Protein 7FAU (pdb70)

Secondary structure (DSSP, 8-state):
---THHHHT-SS--BSTT-EEEEE--HHHHH-SSEEEEEEESS------EEEEEEEEEGGGGGGSSTT--SHHHHHT----TT--EEEEEEE-HHHH--TT-B---EEE---SSPPPTT------PPEE-SSS--TT--BTTEE-SEEE--B-TTS-GGGSEEEEEEEE-/-EEEEE--EEEETT--EEEEEEEESS-STT--EEEEEE-TTS--EEEEEE-TTS-EEE-TTTTTTEEEEEETTTTEEEEEE-S--GGG-EEEEEEEEE-SS-GGGTTT-GGGEEEE---EEEEEE-/--PBP-HHHHHT-SS--BGGG-EEEEEES-B--GGGGGGTS--SEEEEESS-GGGGSB-TT-EEEEEEEEEEGGGGGGSSTT--SHHHHHT----TT--EEEEEEE-HHHH--TT-B---EEE---SSPPPTT------PPEE-SSS--TT--BTTEE-SEEE--B-TTS-GGGSEEEEEEEEE-/-EEEEE--EEEETT--EEEEEEEESS-STT--EEEEEE-TT---EEEEEE-TT--EEE-TTTTTTEEEEEETTTTEEEEEE-S--GGG-EEEEEEEEE-SS-GGGGGG-GGGEEEE---EEEEEE-

InterPro domains:
  IPR002552 Spike glycoprotein S2, coronavirus [PF01601] (711-1232)
  IPR018548 Spike (S) protein S1 subunit, receptor-binding domain, betacoronavirus [PF09408] (349-526)
  IPR018548 Spike (S) protein S1 subunit, receptor-binding domain, betacoronavirus [PS51921] (334-527)
  IPR032500 Spike glycoprotein S1, N-terminal domain, betacoronavirus-like [PF16451] (33-337)
  IPR032500 Spike glycoprotein S1, N-terminal domain, betacoronavirus-like [PS51922] (9-303)
  IPR036326 Spike S1 subunit, receptor binding domain superfamily, betacoronavirus [SSF143587] (333-516)
  IPR042578 Spike glycoprotein, betacoronavirus [MF_04099] (2-1273)
  IPR043002 Spike glycoprotein, N-terminal domain superfamily [G3DSA:2.60.120.960] (28-307)
  IPR043473 Spike glycoprotein S2 superfamily, coronavirus [SSF111474] (909-1026)
  IPR043473 Spike glycoprotein S2 superfamily, coronavirus [SSF111474] (1159-1211)
  IPR043607 Coronavirus spike glycoprotein S1, C-terminal [PF19209] (536-591)
  IPR044341 Spike (S) protein S1 subunit, N-terminal domain, SARS-CoV-like [cd21624] (13-304)
  IPR044366 Spike (S) protein S1 subunit, receptor-binding domain, SARS-CoV-2 [cd21480] (319-541)
  IPR044873 Spike glycoprotein S2, coronavirus, heptad repeat 1 [PS51923] (896-1001)
  IPR044874 Spike glycoprotein S2, coronavirus, heptad repeat 2 [PS51924] (1143-1225)

Radius of gyration: 30.84 Å; Cα contacts (8 Å, |Δi|>4): 1624; chains: 4; bounding box: 45×89×69 Å

Structure (mmCIF, N/CA/C/O backbone):
data_7FAU
#
_entry.id   7FAU
#
_cell.length_a   62.512
_cell.length_b   88.835
_cell.length_c   190.112
_cell.angle_alpha   90.000
_cell.angle_beta   90.000
_cell.angle_gamma   90.000
#
_symmetry.space_group_name_H-M   'P 21 2 21'
#
loop_
_entity.id
_entity.type
_entity.pdbx_description
1 polymer 'Spike protein S1'
2 polymer NB_1B11
3 non-polymer 'ZINC ION'
4 water water
#
loop_
_atom_site.group_PDB
_atom_site.id
_atom_site.type_symbol
_atom_site.label_atom_id
_atom_site.label_alt_id
_atom_site.label_comp_id
_atom_site.label_asym_id
_atom_site.label_entity_id
_atom_site.label_seq_id
_atom_site.pdbx_PDB_ins_code
_atom_site.Cartn_x
_atom_site.Cartn_y
_atom_site.Cartn_z
_atom_site.occupancy
_atom_site.B_iso_or_equiv
_atom_site.auth_seq_id
_atom_site.auth_comp_id
_atom_site.auth_asym_id
_atom_site.auth_atom_id
_atom_site.pdbx_PDB_model_num
ATOM 1 N N . LEU A 1 18 ? 56.35671 36.38725 91.19461 1.000 78.19759 335 LEU A N 1
ATOM 2 C CA . LEU A 1 18 ? 57.51396 35.50211 91.26609 1.000 82.99718 335 LEU A CA 1
ATOM 3 C C . LEU A 1 18 ? 57.32682 34.26944 90.38518 1.000 94.38756 335 LEU A C 1
ATOM 4 O O . LEU A 1 18 ? 58.29825 33.63246 89.97769 1.000 96.68874 335 LEU A O 1
ATOM 9 N N . CYS A 1 19 ? 56.06939 33.94168 90.10763 1.000 91.83941 336 CYS A N 1
ATOM 10 C CA . CYS A 1 19 ? 55.75308 32.74725 89.33865 1.000 82.10438 336 CYS A CA 1
ATOM 11 C C . CYS A 1 19 ? 56.28443 32.86815 87.90845 1.000 82.55889 336 CYS A C 1
ATOM 12 O O . CYS A 1 19 ? 56.11997 33.91391 87.26782 1.000 84.53865 336 CYS A O 1
ATOM 15 N N . PRO A 1 20 ? 56.91589 31.81324 87.37119 1.000 80.61743 337 PRO A N 1
ATOM 16 C CA . PRO A 1 20 ? 57.53411 31.80095 86.01977 1.000 86.75944 337 PRO A CA 1
ATOM 17 C C . PRO A 1 20 ? 56.54620 31.55840 84.88131 1.000 82.13958 337 PRO A C 1
ATOM 18 O O . PRO A 1 20 ? 56.52080 30.50478 84.23527 1.000 79.97488 337 PRO A O 1
ATOM 22 N N . PHE A 1 21 ? 55.70546 32.56172 84.61882 1.000 73.43912 338 PHE A N 1
ATOM 23 C CA . PHE A 1 21 ? 54.71520 32.48756 83.54672 1.000 68.39756 338 PHE A CA 1
ATOM 24 C C . PHE A 1 21 ? 55.32350 32.52738 82.14959 1.000 63.97546 338 PHE A C 1
ATOM 25 O O . PHE A 1 21 ? 54.63441 32.17696 81.18512 1.000 59.85404 338 PHE A O 1
ATOM 33 N N . GLY A 1 22 ? 56.58078 32.95261 82.01457 1.000 65.88895 339 GLY A N 1
ATOM 34 C CA . GLY A 1 22 ? 57.16085 33.13074 80.68970 1.000 55.82353 339 GLY A CA 1
ATOM 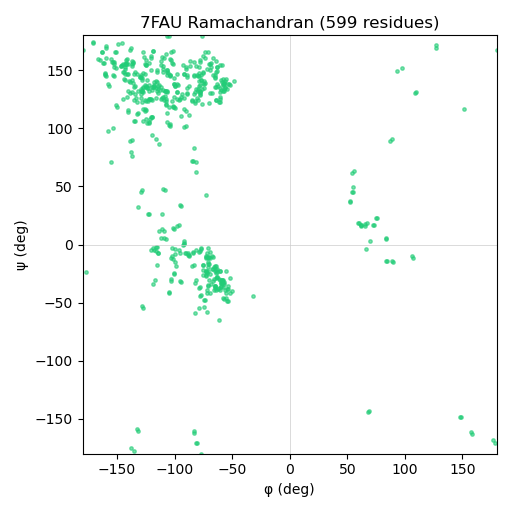35 C C . GLY A 1 22 ? 57.08583 31.89930 79.80614 1.000 61.99393 339 GLY A C 1
ATOM 36 O O . GLY A 1 22 ? 56.84216 32.00740 78.60113 1.000 63.82432 339 GLY A O 1
ATOM 37 N N . GLU A 1 23 ? 57.28726 30.71144 80.38638 1.000 65.39882 340 GLU A N 1
ATOM 38 C CA . GLU A 1 23 ? 57.17137 29.48529 79.59859 1.000 69.11407 340 GLU A CA 1
ATOM 39 C C . GLU A 1 23 ? 55.78792 29.33605 78.98085 1.000 64.78751 340 GLU A C 1
ATOM 40 O O . GLU A 1 23 ? 55.65450 28.80044 77.87435 1.000 63.98879 340 GLU A O 1
ATOM 46 N N . VAL A 1 24 ? 54.75539 29.82571 79.66395 1.000 68.46700 341 VAL A N 1
ATOM 47 C CA . VAL A 1 24 ? 53.39084 29.68154 79.17211 1.000 61.94986 341 VAL A CA 1
ATOM 48 C C . VAL A 1 24 ? 53.10378 30.69593 78.07595 1.000 48.93925 341 VAL A C 1
ATOM 49 O O . VAL A 1 24 ? 52.68995 30.33449 76.96915 1.000 56.60144 341 VAL A O 1
ATOM 53 N N . PHE A 1 25 ? 53.31755 31.97970 78.36418 1.000 50.50706 342 PHE A N 1
ATOM 54 C CA . PHE A 1 25 ? 52.91305 33.01943 77.42455 1.000 53.12504 342 PHE A CA 1
ATOM 55 C C . PHE A 1 25 ? 53.74537 32.98721 76.15431 1.000 51.64175 342 PHE A C 1
ATOM 56 O O . PHE A 1 25 ? 53.22686 33.27923 75.07109 1.000 50.64450 342 PHE A O 1
ATOM 64 N N . ASN A 1 26 ? 55.02503 32.63619 76.26217 1.000 58.31835 343 ASN A N 1
ATOM 65 C CA . ASN A 1 26 ? 55.93792 32.65873 75.12930 1.000 57.14069 343 ASN A CA 1
ATOM 66 C C . ASN A 1 26 ? 56.19093 31.27563 74.53696 1.000 62.29484 343 ASN A C 1
ATOM 67 O O . ASN A 1 26 ? 57.13171 31.11576 73.75275 1.000 64.46992 343 ASN A O 1
ATOM 72 N N . ALA A 1 27 ? 55.37667 30.27849 74.88583 1.000 58.80949 344 ALA A N 1
ATOM 73 C CA . ALA A 1 27 ? 55.52741 28.95087 74.30046 1.000 59.95836 344 ALA A CA 1
ATOM 74 C C . ALA A 1 27 ? 55.45316 29.01633 72.77967 1.000 52.48181 344 ALA A C 1
ATOM 75 O O . ALA A 1 27 ? 54.66812 29.77794 72.21021 1.000 54.81457 344 ALA A O 1
ATOM 77 N N . THR A 1 28 ? 56.30170 28.22346 72.12116 1.000 61.69959 345 THR A N 1
ATOM 78 C CA . THR A 1 28 ? 56.37933 28.26407 70.66344 1.000 57.54710 345 THR A CA 1
ATOM 79 C C . THR A 1 28 ? 55.08906 27.76712 70.02048 1.000 52.40220 345 THR A C 1
ATOM 80 O O . THR A 1 28 ? 54.62668 28.33619 69.02406 1.000 63.06462 345 THR A O 1
ATOM 84 N N . ARG A 1 29 ? 54.48614 26.72272 70.58194 1.000 57.66793 346 ARG A N 1
ATOM 85 C CA . ARG A 1 29 ? 53.28673 26.11365 70.02788 1.000 56.24759 346 ARG A CA 1
ATOM 86 C C . ARG A 1 29 ? 52.19258 26.11760 71.08342 1.000 48.15622 346 ARG A C 1
ATOM 87 O O . ARG A 1 29 ? 52.46157 25.89854 72.26867 1.000 44.62468 346 ARG A O 1
ATOM 95 N N . PHE A 1 30 ? 50.95937 26.36771 70.65160 1.000 43.00973 347 PHE A N 1
ATOM 96 C CA . PHE A 1 30 ? 49.81920 26.37407 71.55302 1.000 40.11289 347 PHE A CA 1
ATOM 97 C C . PHE A 1 30 ? 48.90141 25.19626 71.25551 1.000 38.35484 347 PHE A C 1
ATOM 98 O O . PHE A 1 30 ? 48.86757 24.66915 70.14236 1.000 35.84085 347 PHE A O 1
ATOM 106 N N . ALA A 1 31 ? 48.11399 24.82771 72.25953 1.000 33.07601 348 ALA A N 1
ATOM 107 C CA . ALA A 1 31 ? 47.19197 23.70980 72.14821 1.000 34.33293 348 ALA A CA 1
ATOM 108 C C . ALA A 1 31 ? 45.91024 24.11833 71.43828 1.000 38.31895 348 ALA A C 1
ATOM 109 O O . ALA A 1 31 ? 45.50456 25.28687 71.45842 1.000 32.92509 348 ALA A O 1
ATOM 111 N N . SER A 1 32 ? 45.27217 23.13597 70.80473 1.000 33.92953 349 SER A N 1
ATOM 112 C CA . SER A 1 32 ? 43.88543 23.30369 70.40246 1.000 31.62299 349 SER A CA 1
ATOM 113 C C . SER A 1 32 ? 43.02247 23.48357 71.64491 1.000 36.90543 349 SER A C 1
ATOM 114 O O . SER A 1 32 ? 43.32514 22.94970 72.71656 1.000 31.43728 349 SER A O 1
ATOM 117 N N . VAL A 1 33 ? 41.93208 24.24375 71.49415 1.000 32.36448 350 VAL A N 1
ATOM 118 C CA . VAL A 1 33 ? 41.10903 24.59096 72.65142 1.000 30.14590 350 VAL A CA 1
ATOM 119 C C . VAL A 1 33 ? 40.45771 23.34565 73.25913 1.000 31.52808 350 VAL A C 1
ATOM 120 O O . VAL A 1 33 ? 40.32754 23.24000 74.48351 1.000 30.70706 350 VAL A O 1
ATOM 124 N N . TYR A 1 34 ? 40.06751 22.36754 72.42841 1.000 36.53683 351 TYR A N 1
ATOM 125 C CA . TYR A 1 34 ? 39.45908 21.15178 72.98173 1.000 36.22093 351 TYR A CA 1
ATOM 126 C C . TYR A 1 34 ? 40.45552 20.33867 73.80050 1.000 31.55481 351 TYR A C 1
ATOM 127 O O . TYR A 1 34 ? 40.06631 19.68037 74.77448 1.000 29.43547 351 TYR A O 1
ATOM 136 N N . ALA A 1 35 ? 41.73771 20.38897 73.43780 1.000 34.79294 352 ALA A N 1
ATOM 137 C CA . ALA A 1 35 ? 42.79490 19.71788 74.18338 1.000 32.59584 352 ALA A CA 1
ATOM 138 C C . ALA A 1 35 ? 43.64070 20.74745 74.91776 1.000 37.28363 352 ALA A C 1
ATOM 139 O O . ALA A 1 35 ? 44.87655 20.69407 74.87015 1.000 35.76555 352 ALA A O 1
ATOM 141 N N . TRP A 1 36 ? 42.97907 21.68948 75.59236 1.000 34.92010 353 TRP A N 1
ATOM 142 C CA . TRP A 1 36 ? 43.68364 22.82649 76.17021 1.000 35.89384 353 TRP A CA 1
ATOM 143 C C . TRP A 1 36 ? 44.76583 22.37075 77.14054 1.000 41.54841 353 TRP A C 1
ATOM 144 O O . TRP A 1 36 ? 44.59673 21.39749 77.87918 1.000 36.89832 353 TRP A O 1
ATOM 155 N N . ASN A 1 37 ? 45.88707 23.08284 77.11899 1.000 36.32298 354 ASN A N 1
ATOM 156 C CA . ASN A 1 37 ? 47.02730 22.76644 77.96198 1.000 42.43763 354 ASN A CA 1
ATOM 157 C C . ASN A 1 37 ? 46.85079 23.36472 79.35206 1.000 48.49124 354 ASN A C 1
ATOM 158 O O . ASN A 1 37 ? 46.27088 24.43892 79.51552 1.000 42.13754 354 ASN A O 1
ATOM 163 N N . ARG A 1 38 ? 47.34850 22.65345 80.36207 1.000 45.20056 355 ARG A N 1
ATOM 164 C CA . ARG A 1 38 ? 47.38160 23.16514 81.72693 1.000 40.84313 355 ARG A CA 1
ATOM 165 C C . ARG A 1 38 ? 48.78747 23.01631 82.28297 1.000 52.30238 355 ARG A C 1
ATOM 166 O O . ARG A 1 38 ? 49.39345 21.94641 82.16919 1.000 51.59838 355 ARG A O 1
ATOM 174 N N . 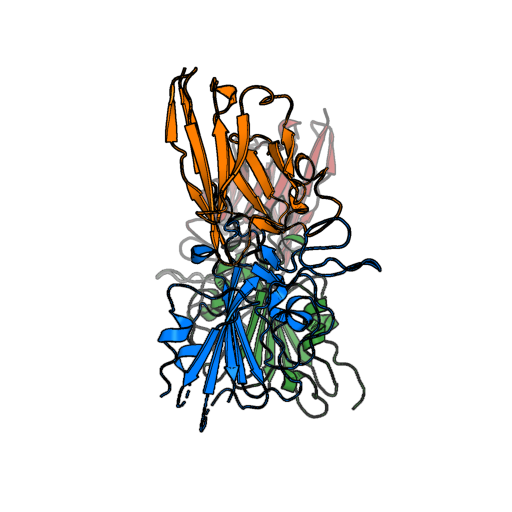LYS A 1 39 ? 49.30116 24.08894 82.87814 1.000 51.61446 356 LYS A N 1
ATOM 175 C CA . LYS A 1 39 ? 50.57923 24.07300 83.57346 1.000 54.19009 356 LYS A CA 1
ATOM 176 C C . LYS A 1 39 ? 50.35084 24.51605 85.00862 1.000 54.45379 356 LYS A C 1
ATOM 177 O O . LYS A 1 39 ? 49.67426 25.51960 85.25372 1.000 49.45360 356 LYS A O 1
ATOM 183 N N . ARG A 1 40 ? 50.90532 23.76339 85.94908 1.000 54.19538 357 ARG A N 1
ATOM 184 C CA . ARG A 1 40 ? 50.78950 24.06334 87.36802 1.000 61.53869 357 ARG A CA 1
ATOM 185 C C . ARG A 1 40 ? 52.04390 24.78655 87.84360 1.000 71.42898 357 ARG A C 1
ATOM 186 O O . ARG A 1 40 ? 53.15928 24.28972 87.65891 1.000 71.71528 357 ARG A O 1
ATOM 194 N N . ILE A 1 41 ? 51.86067 25.95327 88.45502 1.000 75.27569 358 ILE A N 1
ATOM 195 C CA . ILE A 1 41 ? 52.95717 26.75215 88.99000 1.000 73.32706 358 ILE A CA 1
ATOM 196 C C . ILE A 1 41 ? 52.77552 26.84292 90.49706 1.000 78.09982 358 ILE A C 1
ATOM 197 O O . ILE A 1 41 ? 51.65857 27.06604 90.97918 1.000 76.36828 358 ILE A O 1
ATOM 202 N N . SER A 1 42 ? 53.85871 26.63920 91.23729 1.000 84.88217 359 SER A N 1
ATOM 203 C CA . SER A 1 42 ? 53.80186 26.72945 92.68994 1.000 86.49758 359 SER A CA 1
ATOM 204 C C . SER A 1 42 ? 55.16960 27.06371 93.27021 1.000 88.33115 359 SER A C 1
ATOM 205 O O . SER A 1 42 ? 55.41068 28.19773 93.68747 1.000 91.45020 359 SER A O 1
ATOM 208 N N . TYR A 1 48 ? 53.55219 39.99874 87.92224 1.000 76.44389 365 TYR A N 1
ATOM 209 C CA . TYR A 1 48 ? 52.19577 40.44282 87.62131 1.000 70.45289 365 TYR A CA 1
ATOM 210 C C . TYR A 1 48 ? 52.22906 41.82146 86.97714 1.000 79.67986 365 TYR A C 1
ATOM 211 O O . TYR A 1 48 ? 51.30737 42.21357 86.25845 1.000 71.40236 365 TYR A O 1
ATOM 213 N N . SER A 1 49 ? 53.30986 42.55579 87.24362 1.000 76.80776 366 SER A N 1
ATOM 214 C CA . SER A 1 49 ? 53.48297 43.85734 86.61594 1.000 68.10665 366 SER A CA 1
ATOM 215 C C . SER A 1 49 ? 53.88838 43.72406 85.15445 1.000 70.92886 366 SER A C 1
ATOM 216 O O . SER A 1 49 ? 53.60246 44.62090 84.35196 1.000 77.39033 366 SER A O 1
ATOM 219 N N . VAL A 1 50 ? 54.52995 42.61286 84.77949 1.000 66.78374 367 VAL A N 1
ATOM 220 C CA . VAL A 1 50 ? 54.93714 42.45591 83.39049 1.000 67.22247 367 VAL A CA 1
ATOM 221 C C . VAL A 1 50 ? 53.73881 42.18167 82.49551 1.000 69.99229 367 VAL A C 1
ATOM 222 O O . VAL A 1 50 ? 53.80277 42.42486 81.28420 1.000 70.34560 367 VAL A O 1
ATOM 226 N N . LEU A 1 51 ? 52.63822 41.67465 83.06253 1.000 63.97905 368 LEU A N 1
ATOM 227 C CA . LEU A 1 51 ? 51.45211 41.40039 82.25736 1.000 67.51555 368 LEU A CA 1
ATOM 228 C C . LEU A 1 51 ? 50.75190 42.68442 81.81544 1.000 56.43061 368 LEU A C 1
ATOM 229 O O . LEU A 1 51 ? 50.27670 42.77370 80.67887 1.000 56.01493 368 LEU A O 1
ATOM 234 N N . TYR A 1 52 ? 50.67639 43.69149 82.69142 1.000 65.43285 369 TYR A N 1
ATOM 235 C CA . TYR A 1 52 ? 50.00150 44.93434 82.31470 1.000 64.27303 369 TYR A CA 1
ATOM 236 C C . TYR A 1 52 ? 50.77575 45.71201 81.26208 1.000 66.47454 369 TYR A C 1
ATOM 237 O O . TYR A 1 52 ? 50.18646 46.23525 80.30970 1.000 75.30374 369 TYR A O 1
ATOM 246 N N . ASN A 1 53 ? 52.09970 45.78121 81.40659 1.000 76.14699 370 ASN A N 1
ATOM 247 C CA . ASN A 1 53 ? 52.92670 46.55979 80.49414 1.000 77.49295 370 ASN A CA 1
ATOM 248 C C . ASN A 1 53 ? 53.03922 45.95179 79.10689 1.000 79.89948 370 ASN A C 1
ATOM 249 O O . ASN A 1 53 ? 53.53379 46.62846 78.19794 1.000 83.08550 370 ASN A O 1
ATOM 254 N N . SER A 1 54 ? 52.59050 44.71654 78.91288 1.000 73.40910 371 SER A N 1
ATOM 255 C CA . SER A 1 54 ? 52.61222 44.13125 77.58177 1.000 68.91412 371 SER A CA 1
ATOM 256 C C . SER A 1 54 ? 51.57647 44.82075 76.70657 1.000 68.93788 371 SER A C 1
ATOM 257 O O . SER A 1 54 ? 50.38716 44.85192 77.04266 1.000 65.36775 371 SER A O 1
ATOM 260 N N . ALA A 1 55 ? 52.03224 45.39519 75.59708 1.000 62.95187 372 ALA A N 1
ATOM 261 C CA . ALA A 1 55 ? 51.12705 46.04541 74.66441 1.000 59.51373 372 ALA A CA 1
ATOM 262 C C . ALA A 1 55 ? 50.50659 45.06116 73.68670 1.000 54.93466 372 ALA A C 1
ATOM 263 O O . ALA A 1 55 ? 49.62277 45.45137 72.91632 1.000 63.18450 372 ALA A O 1
ATOM 265 N N . SER A 1 56 ? 50.94859 43.80157 73.69551 1.000 49.29704 373 SER A N 1
ATOM 266 C CA . SER A 1 56 ? 50.39981 42.82677 72.76317 1.000 52.42092 373 SER A CA 1
ATOM 267 C C . SER A 1 56 ? 49.07545 42.26531 73.26021 1.000 42.36334 373 SER A C 1
ATOM 268 O O . SER A 1 56 ? 48.21269 41.92394 72.44413 1.000 40.73184 373 SER A O 1
ATOM 271 N N . PHE A 1 57 ? 48.88858 42.18501 74.57911 1.000 42.36879 374 PHE A N 1
ATOM 272 C CA . PHE A 1 57 ? 47.63350 41.68780 75.13091 1.000 43.11632 374 PHE A CA 1
ATOM 273 C C . PHE A 1 57 ? 46.48620 42.58480 74.69326 1.000 40.09951 374 PHE A C 1
ATOM 274 O O . PHE A 1 57 ? 46.49970 43.79185 74.95856 1.000 42.33619 374 PHE A O 1
ATOM 282 N N . SER A 1 58 ? 45.49085 41.99772 74.02628 1.000 33.90438 375 SER A N 1
ATOM 283 C CA . SER A 1 58 ? 44.28468 42.73053 73.65567 1.000 39.55916 375 SER A CA 1
ATOM 284 C C . SER A 1 58 ? 43.11550 42.50641 74.60952 1.000 33.48742 375 SER A C 1
ATOM 285 O O . SER A 1 58 ? 42.18015 43.31263 74.61563 1.000 32.89527 375 SER A O 1
ATOM 288 N N . THR A 1 59 ? 43.14829 41.44829 75.41578 1.000 32.32433 376 THR A N 1
ATOM 289 C CA . THR A 1 59 ? 42.13874 41.18940 76.43393 1.000 36.81178 376 THR A CA 1
ATOM 290 C C . THR A 1 59 ? 42.86902 40.93999 77.74250 1.000 34.29637 376 THR A C 1
ATOM 291 O O . THR A 1 59 ? 43.84557 40.18564 77.77291 1.000 34.35428 376 THR A O 1
ATOM 295 N N . PHE A 1 60 ? 42.39557 41.56558 78.81959 1.000 33.97650 377 PHE A N 1
ATOM 296 C CA . PHE A 1 60 ? 42.97337 41.34558 80.14351 1.000 32.20689 377 PHE A CA 1
ATOM 297 C C . PHE A 1 60 ? 41.88039 41.62613 81.17087 1.000 34.42790 377 PHE A C 1
ATOM 298 O O . PHE A 1 60 ? 41.58538 42.78573 81.46729 1.000 33.29110 377 PHE A O 1
ATOM 306 N N . LYS A 1 61 ? 41.26239 40.56298 81.67237 1.000 31.21251 378 LYS A N 1
ATOM 307 C CA . LYS A 1 61 ? 40.12056 40.65455 82.57484 1.000 40.12729 378 LYS A CA 1
ATOM 308 C C . LYS A 1 61 ? 40.36102 39.71311 83.74471 1.000 40.57644 378 LYS A C 1
ATOM 309 O O . LYS A 1 61 ? 40.57531 38.51431 83.54038 1.000 35.67505 378 LYS A O 1
ATOM 315 N N . CYS A 1 62 ? 40.35137 40.25184 84.96093 1.000 35.30027 379 CYS A N 1
ATOM 316 C CA . CYS A 1 62 ? 40.53991 39.45431 86.16247 1.000 38.31517 379 CYS A CA 1
ATOM 317 C C . CYS A 1 62 ? 39.23270 39.39300 86.93987 1.000 42.26092 379 CYS A C 1
ATOM 318 O O . CYS A 1 62 ? 38.38986 40.28586 86.83490 1.000 41.91352 379 CYS A O 1
ATOM 321 N N . TYR A 1 63 ? 39.04716 38.29532 87.67197 1.000 41.75996 380 TYR A N 1
ATOM 322 C CA . TYR A 1 63 ? 37.79464 37.99040 88.35213 1.000 40.28882 380 TYR A CA 1
ATOM 323 C C . TYR A 1 63 ? 38.04860 37.52290 89.77561 1.000 45.94925 380 TYR A C 1
ATOM 324 O O . TYR A 1 63 ? 38.96536 36.73194 90.02249 1.000 44.24508 380 TYR A O 1
ATOM 333 N N . GLY A 1 64 ? 37.24700 38.02848 90.71274 1.000 49.03196 381 GLY A N 1
ATOM 334 C CA . GLY A 1 64 ? 37.32391 37.56545 92.08231 1.000 51.93262 381 GLY A CA 1
ATOM 335 C C . GLY A 1 64 ? 38.57622 37.95574 92.82730 1.000 53.61628 381 GLY A C 1
ATOM 336 O O . GLY A 1 64 ? 38.74759 37.53742 93.97735 1.000 71.60041 381 GLY A O 1
ATOM 337 N N . VAL A 1 65 ? 39.46282 38.72467 92.20530 1.000 56.18344 382 VAL A N 1
ATOM 338 C CA . VAL A 1 65 ? 40.71706 39.15281 92.80616 1.000 66.96904 382 VAL A CA 1
ATOM 339 C C . VAL A 1 65 ? 40.91383 40.61826 92.46386 1.000 72.69265 382 VAL A C 1
ATOM 340 O O . VAL A 1 65 ? 40.39414 41.11408 91.45933 1.000 73.54035 382 VAL A O 1
ATOM 344 N N . SER A 1 66 ? 41.64809 41.32295 93.31242 1.000 79.35706 383 SER A N 1
ATOM 345 C CA . SER A 1 66 ? 42.11187 42.63572 92.90721 1.000 82.39547 383 SER A CA 1
ATOM 346 C C . SER A 1 66 ? 43.26903 42.41493 91.95163 1.000 84.07359 383 SER A C 1
ATOM 347 O O . SER A 1 66 ? 44.27261 41.80113 92.33712 1.000 84.09643 383 SER A O 1
ATOM 350 N N . PRO A 1 67 ? 43.19192 42.89616 90.70841 1.000 81.99229 384 PRO A N 1
ATOM 351 C CA . PRO A 1 67 ? 44.29027 42.65577 89.76367 1.000 80.43806 384 PRO A CA 1
ATOM 352 C C . PRO A 1 67 ? 45.63350 43.20460 90.22013 1.000 92.06108 384 PRO A C 1
ATOM 353 O O . PRO A 1 67 ? 46.67046 42.60634 89.90700 1.000 98.73861 384 PRO A O 1
ATOM 357 N N . THR A 1 68 ? 45.65008 44.31761 90.94702 1.000 92.91509 385 THR A N 1
ATOM 358 C CA . THR A 1 68 ? 46.89004 44.85653 91.51081 1.000 96.03005 385 THR A CA 1
ATOM 359 C C . THR A 1 68 ? 47.39120 44.00314 92.67696 1.000 90.19465 385 THR A C 1
ATOM 360 O O . THR A 1 68 ? 48.59224 43.77398 92.82213 1.000 89.77657 385 THR A O 1
ATOM 364 N N . PHE A 1 75 ? 49.37297 32.81730 97.13524 1.000 85.92776 392 PHE A N 1
ATOM 365 C CA . PHE A 1 75 ? 48.69742 31.82623 96.30476 1.000 84.31293 392 PHE A CA 1
ATOM 366 C C . PHE A 1 75 ? 49.43224 30.49140 96.34630 1.000 86.12565 392 PHE A C 1
ATOM 367 O O . PHE A 1 75 ? 50.58504 30.39294 95.92365 1.000 88.81284 392 PHE A O 1
ATOM 369 N N . THR A 1 76 ? 48.75499 29.46598 96.86621 1.000 86.80261 393 THR A N 1
ATOM 370 C CA . THR A 1 76 ? 49.35343 28.13774 96.94032 1.000 89.07438 393 THR A CA 1
ATOM 371 C C . THR A 1 76 ? 49.68018 27.61600 95.54670 1.000 93.07527 393 THR A C 1
ATOM 372 O O . THR A 1 76 ? 50.84881 27.39682 95.20541 1.000 91.00472 393 THR A O 1
ATOM 376 N N . ASN A 1 77 ? 48.64957 27.38626 94.73553 1.000 86.73423 394 ASN A N 1
ATOM 377 C CA . ASN A 1 77 ? 48.80615 26.91005 93.36966 1.000 80.24590 394 ASN A CA 1
ATOM 378 C C . ASN A 1 77 ? 48.16099 27.88241 92.39117 1.000 72.37706 394 ASN A C 1
ATOM 379 O O . ASN A 1 77 ? 47.06480 28.39191 92.64310 1.000 71.36789 394 ASN A O 1
ATOM 384 N N . VAL A 1 78 ? 48.84573 28.15030 91.28291 1.000 59.08527 395 VAL A N 1
ATOM 385 C CA . VAL A 1 78 ? 48.26582 28.88157 90.16386 1.000 60.30538 395 VAL A CA 1
ATOM 386 C C . VAL A 1 78 ? 48.29923 27.96424 88.94711 1.000 60.26096 395 VAL A C 1
ATOM 387 O O . VAL A 1 78 ? 49.31553 27.31183 88.67845 1.000 64.39440 395 VAL A O 1
ATOM 391 N N . TYR A 1 79 ? 47.17914 27.89042 88.23468 1.000 54.73202 396 TYR A N 1
ATOM 392 C CA . TYR A 1 79 ? 47.05983 27.09691 87.01710 1.000 43.01398 396 TYR A CA 1
ATOM 393 C C . TYR A 1 79 ? 47.00414 28.01621 85.80378 1.000 48.66918 396 TYR A C 1
ATOM 394 O O . TYR A 1 79 ? 46.17730 28.93340 85.75205 1.000 49.23404 396 TYR A O 1
ATOM 403 N N . ALA A 1 80 ? 47.90118 27.78718 84.84901 1.000 43.08126 397 ALA A N 1
ATOM 404 C CA . ALA A 1 80 ? 47.93232 28.51233 83.58344 1.000 46.88751 397 ALA A CA 1
ATOM 405 C C . ALA A 1 80 ? 47.42911 27.58923 82.47741 1.000 45.57395 397 ALA A C 1
ATOM 406 O O . ALA A 1 80 ? 48.14167 26.67158 82.05694 1.000 39.03419 397 ALA A O 1
ATOM 408 N N . ASP A 1 81 ? 46.20532 27.82545 82.01530 1.000 38.59204 398 ASP A N 1
ATOM 409 C CA . ASP A 1 81 ? 45.63767 27.09686 80.88860 1.000 41.40772 398 ASP A CA 1
ATOM 410 C C . ASP A 1 81 ? 45.80413 27.91656 79.61834 1.000 42.35135 398 ASP A C 1
ATOM 411 O O . ASP A 1 81 ? 45.61233 29.13469 79.63278 1.000 40.97946 398 ASP A O 1
ATOM 416 N N . SER A 1 82 ? 46.16483 27.25243 78.51820 1.000 34.22973 399 SER A N 1
ATOM 417 C CA . SER A 1 82 ? 46.44373 27.97066 77.28269 1.000 33.33358 399 SER A CA 1
ATOM 418 C C . SER A 1 82 ? 45.92297 27.20275 76.07592 1.000 40.60193 399 SER A C 1
ATOM 419 O O . SER A 1 82 ? 45.91941 25.96542 76.04706 1.000 37.23232 399 SER A O 1
ATOM 422 N N . PHE A 1 83 ? 45.49076 27.96181 75.07301 1.000 32.28307 400 PHE A N 1
ATOM 423 C CA . PHE A 1 83 ? 44.89572 27.40266 73.86625 1.000 29.91195 400 PHE A CA 1
ATOM 424 C C . PHE A 1 83 ? 44.72004 28.52505 72.85545 1.000 26.79001 400 PHE A C 1
ATOM 425 O O . PHE A 1 83 ? 44.91146 29.70396 73.16459 1.000 33.48861 400 PHE A O 1
ATOM 433 N N . VAL A 1 84 ? 44.31482 28.14079 71.64940 1.000 27.68940 401 VAL A N 1
ATOM 434 C CA . VAL A 1 84 ? 44.02430 29.06879 70.56937 1.000 29.84713 401 VAL A CA 1
ATOM 435 C C . VAL A 1 84 ? 42.53893 28.99132 70.26330 1.000 34.34845 401 VAL A C 1
ATOM 436 O O . VAL A 1 84 ? 41.97501 27.89417 70.14409 1.000 30.96398 401 VAL A O 1
ATOM 440 N N . ILE A 1 85 ? 41.90828 30.15443 70.12991 1.000 29.10419 402 ILE A N 1
ATOM 441 C CA . ILE A 1 85 ? 40.55043 30.25545 69.62611 1.000 31.85976 402 ILE A CA 1
ATOM 442 C C . ILE A 1 85 ? 40.51038 31.39844 68.61822 1.000 31.87376 402 ILE A C 1
ATOM 443 O O . ILE A 1 85 ? 41.52038 32.03558 68.31322 1.000 34.39850 402 ILE A O 1
ATOM 448 N N . ARG A 1 86 ? 39.33318 31.65249 68.10131 1.000 30.16375 403 ARG A N 1
ATOM 449 C CA . ARG A 1 86 ? 39.16941 32.68825 67.10842 1.000 32.55992 403 ARG A CA 1
ATOM 450 C C . ARG A 1 86 ? 38.78838 34.00412 67.80843 1.000 34.22690 403 ARG A C 1
ATOM 451 O O . ARG A 1 86 ? 38.24509 34.00819 68.91849 1.000 26.93009 403 ARG A O 1
ATOM 459 N N . GLY A 1 87 ? 39.10238 35.12683 67.16051 1.000 32.99483 404 GLY A N 1
ATOM 460 C CA . GLY A 1 87 ? 38.95973 36.41477 67.82385 1.000 34.14565 404 GLY A CA 1
ATOM 461 C C . GLY A 1 87 ? 37.57243 36.67239 68.37710 1.000 36.73312 404 GLY A C 1
ATOM 462 O O . GLY A 1 87 ? 37.42121 37.09454 69.52754 1.000 30.74969 404 GLY A O 1
ATOM 463 N N . ASP A 1 88 ? 36.53963 36.40314 67.58050 1.000 30.48198 405 ASP A N 1
ATOM 464 C CA . ASP A 1 88 ? 35.18733 36.67846 68.05386 1.000 33.53075 405 ASP A CA 1
ATOM 465 C C . ASP A 1 88 ? 34.72766 35.71696 69.14736 1.000 35.53235 405 ASP A C 1
ATOM 466 O O . ASP A 1 88 ? 33.61906 35.89357 69.66271 1.000 35.40701 405 ASP A O 1
ATOM 471 N N . GLU A 1 89 ? 35.53018 34.71434 69.51645 1.000 30.00250 406 GLU A N 1
ATOM 472 C CA . GLU A 1 89 ? 35.15172 33.77277 70.56411 1.000 30.55181 406 GLU A CA 1
ATOM 473 C C . GLU A 1 89 ? 35.79196 34.08677 71.91600 1.000 35.64092 406 GLU A C 1
ATOM 474 O O . GLU A 1 89 ? 35.43176 33.45082 72.91472 1.000 30.28382 406 GLU A O 1
ATOM 480 N N . VAL A 1 90 ? 36.72858 35.04284 71.97231 1.000 32.69523 407 VAL A N 1
ATOM 481 C CA . VAL A 1 90 ? 37.40849 35.37233 73.22772 1.000 29.73084 407 VAL A CA 1
ATOM 482 C C . VAL A 1 90 ? 36.40569 35.77730 74.30632 1.000 30.48962 407 VAL A C 1
ATOM 483 O O . VAL A 1 90 ? 36.60789 35.49548 75.49495 1.000 32.32330 407 VAL A O 1
ATOM 487 N N . ARG A 1 91 ? 35.29812 36.40938 73.91648 1.000 29.79006 408 ARG A N 1
ATOM 488 C CA . ARG A 1 91 ? 34.27851 36.78406 74.89250 1.000 32.32136 408 ARG A CA 1
ATOM 489 C C . ARG A 1 91 ? 33.69346 35.58540 75.63384 1.000 34.50071 408 ARG A C 1
ATOM 490 O O . ARG A 1 91 ? 33.16471 35.75516 76.74001 1.000 31.72486 408 ARG A O 1
ATOM 498 N N . GLN A 1 92 ? 33.76582 34.37931 75.05894 1.000 26.69931 409 GLN A N 1
ATOM 499 C CA . GLN A 1 92 ? 33.20166 33.21580 75.73283 1.000 33.40412 409 GLN A CA 1
ATOM 500 C C . GLN A 1 92 ? 34.06379 32.72670 76.88383 1.000 35.08431 409 GLN A C 1
ATOM 501 O O . GLN A 1 92 ? 33.56732 31.97677 77.73344 1.000 32.18355 409 GLN A O 1
ATOM 507 N N . ILE A 1 93 ? 35.33547 33.12428 76.92616 1.000 31.96638 410 ILE A N 1
ATOM 508 C CA . ILE A 1 93 ? 36.24315 32.72637 77.99618 1.000 30.42016 410 ILE A CA 1
ATOM 509 C C . ILE A 1 93 ? 36.04633 33.68880 79.15878 1.000 34.93826 410 ILE A C 1
ATOM 510 O O . ILE A 1 93 ? 36.88867 34.55029 79.43054 1.000 30.48910 410 ILE A O 1
ATOM 515 N N . ALA A 1 94 ? 34.91527 33.55818 79.83499 1.000 36.95968 411 ALA A N 1
ATOM 516 C CA . ALA A 1 94 ? 34.56437 34.40990 80.95909 1.000 32.63767 411 ALA A CA 1
ATOM 517 C C . ALA A 1 94 ? 33.47291 33.70633 81.74064 1.000 32.47696 411 ALA A C 1
ATOM 518 O O . ALA A 1 94 ? 32.76352 32.86294 81.18343 1.000 36.09492 411 ALA A O 1
ATOM 520 N N . PRO A 1 95 ? 33.31827 34.01856 83.02691 1.000 36.61784 412 PRO A N 1
ATOM 521 C CA . PRO A 1 95 ? 32.22452 33.42048 83.79641 1.000 39.40736 412 PRO A CA 1
ATOM 522 C C . PRO A 1 95 ? 30.87438 33.71877 83.15884 1.000 36.21167 412 PRO A C 1
ATOM 523 O O . PRO A 1 95 ? 30.63226 34.81621 82.65776 1.000 36.79004 412 PRO A O 1
ATOM 527 N N . GLY A 1 96 ? 30.00976 32.70775 83.14858 1.000 38.51946 413 GLY A N 1
ATOM 528 C CA . GLY A 1 96 ? 28.62439 32.87155 82.75025 1.000 40.92106 413 GLY A CA 1
ATOM 529 C C . GLY A 1 96 ? 28.34526 33.00577 81.27084 1.000 39.83933 413 GLY A C 1
ATOM 530 O O . GLY A 1 96 ? 27.29760 33.55302 80.90781 1.000 46.19411 413 GLY A O 1
ATOM 531 N N . GLN A 1 97 ? 29.23495 32.52634 80.40064 1.000 32.59300 414 GLN A N 1
ATOM 532 C CA . GLN A 1 97 ? 29.04769 32.63486 78.95678 1.000 35.92202 414 GLN A CA 1
ATOM 533 C C . GLN A 1 97 ? 28.59473 31.31584 78.33098 1.000 36.26102 414 GLN A C 1
ATOM 534 O O . GLN A 1 97 ? 28.69607 30.24867 78.93982 1.000 37.80009 414 GLN A O 1
ATOM 540 N N . THR A 1 98 ? 28.11822 31.40579 77.08273 1.000 44.99828 415 THR A N 1
ATOM 541 C CA . THR A 1 98 ? 27.67469 30.24770 76.32901 1.000 44.64941 415 THR A CA 1
ATOM 542 C C . THR A 1 98 ? 28.14929 30.36771 74.88658 1.000 39.34349 415 THR A C 1
ATOM 543 O O . THR A 1 98 ? 28.59104 31.42543 74.42578 1.000 40.78360 415 THR A O 1
ATOM 547 N N . GLY A 1 99 ? 28.03732 29.25273 74.17110 1.000 38.83897 416 GLY A N 1
ATOM 548 C CA . GLY A 1 99 ? 28.62619 29.05661 72.85545 1.000 38.87523 416 GLY A CA 1
ATOM 549 C C . GLY A 1 99 ? 29.46725 27.78141 72.81576 1.000 38.64448 416 GLY A C 1
ATOM 550 O O . GLY A 1 99 ? 29.76440 27.18250 73.84244 1.000 35.86205 416 GLY A O 1
ATOM 551 N N . LYS A 1 100 ? 29.86395 27.39683 71.58430 1.000 38.49850 417 LYS A N 1
ATOM 552 C CA . LYS A 1 100 ? 30.58323 26.13181 71.38988 1.000 40.80031 417 LYS A CA 1
ATOM 553 C C . LYS A 1 100 ? 31.79356 26.03442 72.28583 1.000 31.43031 417 LYS A C 1
ATOM 554 O O . LYS A 1 100 ? 32.09232 24.96854 72.82742 1.000 38.70776 417 LYS A O 1
ATOM 560 N N . ILE A 1 101 ? 32.49046 27.14914 72.46238 1.000 29.87945 418 ILE A N 1
ATOM 561 C CA . ILE A 1 101 ? 33.72008 27.11645 73.22476 1.000 33.91093 418 ILE A CA 1
ATOM 562 C C . ILE A 1 101 ? 33.40929 26.93245 74.69967 1.000 34.22453 418 ILE A C 1
ATOM 563 O O . ILE A 1 101 ? 33.86498 25.96865 75.32365 1.000 29.62586 418 ILE A O 1
ATOM 568 N N . ALA A 1 102 ? 32.62638 27.85076 75.27474 1.000 28.06080 419 ALA A N 1
ATOM 569 C CA . ALA A 1 102 ? 32.26499 27.71893 76.67843 1.000 35.18099 419 ALA A CA 1
ATOM 570 C C . ALA A 1 102 ? 31.47372 26.43888 76.92000 1.000 33.30795 419 ALA A C 1
ATOM 571 O O . ALA A 1 102 ? 31.65382 25.78364 77.95019 1.000 35.72507 419 ALA A O 1
ATOM 573 N N . ASP A 1 103 ? 30.59947 26.05318 75.98375 1.000 32.05829 420 ASP A N 1
ATOM 574 C CA . ASP A 1 103 ? 29.77518 24.86763 76.22890 1.000 33.75516 420 ASP A CA 1
ATOM 575 C C . ASP A 1 103 ? 30.55620 23.57605 76.02699 1.000 35.04714 420 ASP A C 1
ATOM 576 O O . ASP A 1 103 ? 30.42545 22.64237 76.82758 1.000 32.98095 420 ASP A O 1
ATOM 581 N N . TYR A 1 104 ? 31.35473 23.48853 74.95747 1.000 33.94253 421 TYR A N 1
ATOM 582 C CA . TYR A 1 104 ? 31.91827 22.21040 74.53726 1.000 40.83423 421 TYR A CA 1
ATOM 583 C C . TYR A 1 104 ? 33.43388 22.11016 74.65414 1.000 34.00934 421 TYR A C 1
ATOM 584 O O . TYR A 1 104 ? 33.96741 21.01341 74.46468 1.000 34.73224 421 TYR A O 1
ATOM 593 N N . ASN A 1 105 ? 34.14503 23.19812 74.96606 1.000 32.78499 422 ASN A N 1
ATOM 594 C CA . ASN A 1 105 ? 35.60139 23.18263 74.83153 1.000 30.89785 422 ASN A CA 1
ATOM 595 C C . ASN A 1 105 ? 36.34772 23.63181 76.08457 1.000 35.77817 422 ASN A C 1
ATOM 596 O O . ASN A 1 105 ? 37.26214 22.93573 76.53523 1.000 32.13114 422 ASN A O 1
ATOM 601 N N . TYR A 1 106 ? 36.01067 24.80144 76.62931 1.000 27.79610 423 TYR A N 1
ATOM 602 C CA . TYR A 1 106 ? 36.67468 25.30257 77.83246 1.000 29.61106 423 TYR A CA 1
ATOM 603 C C . TYR A 1 106 ? 35.69045 26.16574 78.60282 1.000 33.40162 423 TYR A C 1
ATOM 604 O O . TYR A 1 106 ? 35.25972 27.20673 78.09706 1.000 31.72035 423 TYR A O 1
ATOM 613 N N . LYS A 1 107 ? 35.37136 25.75955 79.83104 1.000 31.98306 424 LYS A N 1
ATOM 614 C CA . LYS A 1 107 ? 34.31131 26.37329 80.62040 1.000 37.84084 424 LYS A CA 1
ATOM 615 C C . LYS A 1 107 ? 34.86956 26.90677 81.93290 1.000 37.28326 424 LYS A C 1
ATOM 616 O O . LYS A 1 107 ? 35.48206 26.15778 82.69944 1.000 37.98748 424 LYS A O 1
ATOM 622 N N . LEU A 1 108 ? 34.63275 28.25762 82.21000 1.000 34.00335 425 LEU A N 1
ATOM 623 C CA . LEU A 1 108 ? 34.99718 28.83308 83.49827 1.000 37.31543 425 LEU A CA 1
ATOM 624 C C . LEU A 1 108 ? 33.82006 28.75811 84.46854 1.000 36.78988 425 LEU A C 1
ATOM 625 O O . LEU A 1 108 ? 32.66056 28.85438 84.05504 1.000 36.96328 425 LEU A O 1
ATOM 630 N N . PRO A 1 109 ? 34.08126 28.58453 85.76275 1.000 40.32781 426 PRO A N 1
ATOM 631 C CA . PRO A 1 109 ? 32.98807 28.56766 86.74258 1.000 39.78062 426 PRO A CA 1
ATOM 632 C C . PRO A 1 109 ? 32.42683 29.96317 86.97635 1.000 44.84972 426 PRO A C 1
ATOM 633 O O . PRO A 1 109 ? 33.02547 30.97984 86.62024 1.000 40.91891 426 PRO A O 1
ATOM 637 N N . ASP A 1 110 ? 31.25233 29.99917 87.61340 1.000 44.71274 427 ASP A N 1
ATOM 638 C CA . ASP A 1 110 ? 30.65058 31.28067 87.97526 1.000 47.24738 427 ASP A CA 1
ATOM 639 C C . ASP A 1 110 ? 31.50161 32.02244 89.00022 1.000 49.79818 427 ASP A C 1
ATOM 640 O O . ASP A 1 110 ? 31.62506 33.25239 88.94260 1.000 54.25249 427 ASP A O 1
ATOM 645 N N . ASP A 1 111 ? 32.10676 31.29035 89.93849 1.000 43.86380 428 ASP A N 1
ATOM 646 C CA . ASP A 1 111 ? 32.93238 31.86328 90.99748 1.000 50.51723 428 ASP A CA 1
ATOM 647 C C . ASP A 1 111 ? 34.41682 31.85894 90.64450 1.000 49.43045 428 ASP A C 1
ATOM 648 O O . ASP A 1 111 ? 35.26520 31.67477 91.52423 1.000 50.87929 428 ASP A O 1
ATOM 653 N N . PHE A 1 112 ? 34.73691 32.03456 89.36560 1.000 48.32839 429 PHE A N 1
ATOM 654 C CA . PHE A 1 112 ? 36.11671 32.01987 88.89858 1.000 41.97249 429 PHE A CA 1
ATOM 655 C C . PHE A 1 112 ? 36.97276 33.04332 89.64109 1.000 40.97886 429 PHE A C 1
ATOM 656 O O . PHE A 1 112 ? 36.56396 34.18747 89.85657 1.000 41.07223 429 PHE A O 1
ATOM 664 N N . THR A 1 113 ? 38.16491 32.61059 90.04542 1.000 38.79896 430 THR A N 1
ATOM 665 C CA . THR A 1 113 ? 39.16941 33.45643 90.68732 1.000 42.49740 430 THR A CA 1
ATOM 666 C C . THR A 1 113 ? 40.43705 33.37914 89.84787 1.000 43.83798 430 THR A C 1
ATOM 667 O O . THR A 1 113 ? 41.16613 32.38457 89.89704 1.000 42.41245 430 THR A O 1
ATOM 671 N N . GLY A 1 114 ? 40.70567 34.44012 89.09867 1.000 42.75039 431 GLY A N 1
ATOM 672 C CA . GLY A 1 114 ? 41.85556 34.46021 88.21945 1.000 38.30411 431 GLY A CA 1
ATOM 673 C C . GLY A 1 114 ? 41.67041 35.49016 87.11811 1.000 40.55241 431 GLY A C 1
ATOM 674 O O . GLY A 1 114 ? 40.82738 36.37804 87.21604 1.000 42.56582 431 GLY A O 1
ATOM 675 N N . CYS A 1 115 ? 42.48503 35.34551 86.07761 1.000 35.60921 432 CYS A N 1
ATOM 676 C CA . CYS A 1 115 ? 42.53709 36.30283 84.98543 1.000 35.03677 432 CYS A CA 1
ATOM 677 C C . CYS A 1 115 ? 42.49332 35.58710 83.64520 1.000 35.58463 432 CYS A C 1
ATOM 678 O O . CYS A 1 115 ? 43.00473 34.47376 83.49917 1.000 39.31082 432 CYS A O 1
ATOM 681 N N . VAL A 1 116 ? 41.86410 36.24413 82.67409 1.000 35.97957 433 VAL A N 1
ATOM 682 C CA . VAL A 1 116 ? 41.83355 35.81328 81.28091 1.000 31.73812 433 VAL A CA 1
ATOM 683 C C . VAL A 1 116 ? 42.66004 36.80066 80.47041 1.000 37.59055 433 VAL A C 1
ATOM 684 O O . VAL A 1 116 ? 42.42902 38.01495 80.54024 1.000 36.90876 433 VAL A O 1
ATOM 688 N N . ILE A 1 117 ? 43.62767 36.28448 79.71580 1.000 32.91952 434 ILE A N 1
ATOM 689 C CA . ILE A 1 117 ? 44.53005 37.09431 78.90424 1.000 31.19151 434 ILE A CA 1
ATOM 690 C C . ILE A 1 117 ? 44.51854 36.56231 77.47946 1.000 34.13371 434 ILE A C 1
ATOM 691 O O . ILE A 1 117 ? 44.57276 35.34810 77.26483 1.00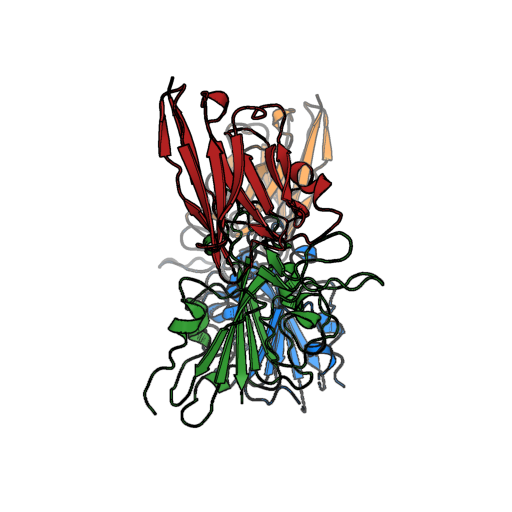0 38.96326 434 ILE A O 1
ATOM 696 N N . ALA A 1 118 ? 44.44442 37.46293 76.50196 1.000 35.24307 435 ALA A N 1
ATOM 697 C CA . ALA A 1 118 ? 44.43567 37.03968 75.10912 1.000 38.01060 435 ALA A CA 1
ATOM 698 C C . ALA A 1 118 ? 45.19114 38.04925 74.25934 1.000 39.16972 435 ALA A C 1
ATOM 699 O O . ALA A 1 118 ? 45.32171 39.22467 74.61695 1.000 31.26541 435 ALA A O 1
ATOM 701 N N . TRP A 1 119 ? 45.69365 37.57044 73.12104 1.000 28.39608 436 TRP A N 1
ATOM 702 C CA . TRP A 1 119 ? 46.34128 38.44907 72.15928 1.000 36.09946 436 TRP A CA 1
ATOM 703 C C . TRP A 1 119 ? 46.16942 37.86648 70.76738 1.000 35.24496 436 TRP A C 1
ATOM 704 O O . TRP A 1 119 ? 46.00272 36.65585 70.59703 1.000 31.92099 436 TRP A O 1
ATOM 715 N N . ASN A 1 120 ? 46.16747 38.75208 69.77875 1.000 27.71179 437 ASN A N 1
ATOM 716 C CA . ASN A 1 120 ? 46.04791 38.32834 68.39466 1.000 33.33428 437 ASN A CA 1
ATOM 717 C C . ASN A 1 120 ? 47.32061 37.60259 67.98625 1.000 36.35730 437 ASN A C 1
ATOM 718 O O . ASN A 1 120 ? 48.42916 38.08793 68.22965 1.000 35.90566 437 ASN A O 1
ATOM 723 N N . SER A 1 121 ? 47.16611 36.42365 67.38481 1.000 34.93380 438 SER A N 1
ATOM 724 C CA . SER A 1 121 ? 48.30863 35.61553 66.98541 1.000 30.68869 438 SER A CA 1
ATOM 725 C C . SER A 1 121 ? 48.27852 35.33020 65.48971 1.000 33.71476 438 SER A C 1
ATOM 726 O O . SER A 1 121 ? 48.82950 34.32790 65.02964 1.000 36.43538 438 SER A O 1
ATOM 729 N N . ASN A 1 122 ? 47.63545 36.21684 64.72628 1.000 29.77979 439 ASN A N 1
ATOM 730 C CA . ASN A 1 122 ? 47.56111 36.06413 63.27639 1.000 35.72373 439 ASN A CA 1
ATOM 731 C C . ASN A 1 122 ? 48.93624 35.80824 62.67220 1.000 52.52593 439 ASN A C 1
ATOM 732 O O . ASN A 1 122 ? 49.08536 34.97505 61.76749 1.000 38.03739 439 ASN A O 1
ATOM 737 N N . ASN A 1 123 ? 49.96067 36.49708 63.18194 1.000 37.07285 440 ASN A N 1
ATOM 738 C CA . ASN A 1 123 ? 51.28978 36.38721 62.59377 1.000 52.56468 440 ASN A CA 1
ATOM 739 C C . ASN A 1 123 ? 51.94090 35.03459 62.85292 1.000 44.35926 440 ASN A C 1
ATOM 740 O O . ASN A 1 123 ? 52.82683 34.63657 62.09018 1.000 48.27100 440 ASN A O 1
ATOM 745 N N . LEU A 1 124 ? 51.52057 34.31099 63.88885 1.000 40.35520 441 LEU A N 1
ATOM 746 C CA . LEU A 1 124 ? 52.10234 33.00555 64.18163 1.000 43.27218 441 LEU A CA 1
ATOM 747 C C . LEU A 1 124 ? 51.21700 31.84311 63.76255 1.000 44.44409 441 LEU A C 1
ATOM 748 O O . LEU A 1 124 ? 51.73808 30.77183 63.44154 1.000 40.18853 441 LEU A O 1
ATOM 753 N N . ASP A 1 125 ? 49.89516 32.02667 63.76572 1.000 44.39678 442 ASP A N 1
ATOM 754 C CA . ASP A 1 125 ? 48.95417 30.92262 63.65996 1.000 38.14551 442 ASP A CA 1
ATOM 755 C C . ASP A 1 125 ? 48.11553 30.95476 62.39214 1.000 45.23891 442 ASP A C 1
ATOM 756 O O . ASP A 1 125 ? 47.28514 30.05784 62.19772 1.000 38.89782 442 ASP A O 1
ATOM 761 N N . SER A 1 126 ? 48.27891 31.96274 61.54329 1.000 35.45878 443 SER A N 1
ATOM 762 C CA . SER A 1 126 ? 47.64025 31.99266 60.23565 1.000 33.02911 443 SER A CA 1
ATOM 763 C C . SER A 1 126 ? 48.64328 31.62157 59.14771 1.000 37.53739 443 SER A C 1
ATOM 764 O O . SER A 1 126 ? 49.85721 31.74570 59.32158 1.000 43.62846 443 SER A O 1
ATOM 767 N N . LYS A 1 127 ? 48.11758 31.14550 58.01989 1.000 42.31556 444 LYS A N 1
ATOM 768 C CA . LYS A 1 127 ? 48.93224 30.81741 56.85427 1.000 41.38346 444 LYS A CA 1
ATOM 769 C C . LYS A 1 127 ? 48.14199 31.15165 55.59707 1.000 44.28079 444 LYS A C 1
ATOM 770 O O . LYS A 1 127 ? 46.91034 31.06755 55.58416 1.000 45.85686 444 LYS A O 1
ATOM 776 N N . VAL A 1 128 ? 48.86350 31.53743 54.53896 1.000 46.40381 445 VAL A N 1
ATOM 777 C CA . VAL A 1 128 ? 48.21234 32.06308 53.33734 1.000 52.66891 445 VAL A CA 1
ATOM 778 C C . VAL A 1 128 ? 47.23250 31.04459 52.76500 1.000 51.30539 445 VAL A C 1
ATOM 779 O O . VAL A 1 128 ? 46.09035 31.37720 52.42397 1.000 66.82994 445 VAL A O 1
ATOM 783 N N . GLY A 1 129 ? 47.65702 29.78942 52.65438 1.000 35.59274 446 GLY A N 1
ATOM 784 C CA . GLY A 1 129 ? 46.70778 28.76833 52.24083 1.000 54.51846 446 GLY A CA 1
ATOM 785 C C . GLY A 1 129 ? 45.68363 28.40285 53.29967 1.000 61.13533 446 GLY A C 1
ATOM 786 O O . GLY A 1 129 ? 44.70261 27.71978 52.98342 1.000 53.39378 446 GLY A O 1
ATOM 787 N N . GLY A 1 130 ? 45.88344 28.84988 54.53788 1.000 56.84881 447 GLY A N 1
ATOM 788 C CA . GLY A 1 130 ? 45.01944 28.47442 55.63834 1.000 46.30641 447 GLY A CA 1
ATOM 789 C C . GLY A 1 130 ? 45.72944 27.53811 56.59049 1.000 40.15990 447 GLY A C 1
ATOM 790 O O . GLY A 1 130 ? 46.34646 26.56879 56.14946 1.000 33.54769 447 GLY A O 1
ATOM 791 N N . ASN A 1 131 ? 45.69114 27.82163 57.88792 1.000 41.76277 448 ASN A N 1
ATOM 792 C CA . ASN A 1 131 ? 46.18770 26.88788 58.88746 1.000 32.11230 448 ASN A CA 1
ATOM 793 C C . ASN A 1 131 ? 44.99015 26.16114 59.48566 1.000 40.76444 448 ASN A C 1
ATOM 794 O O . ASN A 1 131 ? 44.10545 26.78790 60.08157 1.000 32.47649 448 ASN A O 1
ATOM 799 N N . TYR A 1 132 ? 44.95523 24.84468 59.30919 1.000 35.29470 449 TYR A N 1
ATOM 800 C CA . TYR A 1 132 ? 43.82268 24.03900 59.73800 1.000 31.94868 449 TYR A CA 1
ATOM 801 C C . TYR A 1 132 ? 44.16089 23.16530 60.93003 1.000 31.51332 449 TYR A C 1
ATOM 802 O O . TYR A 1 132 ? 43.33026 22.34717 61.35526 1.000 32.30993 449 TYR A O 1
ATOM 811 N N . ASN A 1 133 ? 45.35804 23.31934 61.48501 1.000 29.27322 450 ASN A N 1
ATOM 812 C CA . ASN A 1 133 ? 45.81481 22.36398 62.48689 1.000 35.34080 450 ASN A CA 1
ATOM 813 C C . ASN A 1 133 ? 45.14122 22.55285 63.84340 1.000 32.90565 450 ASN A C 1
ATOM 814 O O . ASN A 1 133 ? 45.10833 21.60934 64.63932 1.000 32.34999 450 ASN A O 1
ATOM 819 N N . TYR A 1 134 ? 44.61367 23.74412 64.12175 1.000 33.81897 451 TYR A N 1
ATOM 820 C CA . TYR A 1 134 ? 43.87521 24.00362 65.35392 1.000 30.33267 451 TYR A CA 1
ATOM 821 C C . TYR A 1 134 ? 42.42979 23.53772 65.21615 1.000 28.54662 451 TYR A C 1
ATOM 822 O O . TYR A 1 134 ? 41.75456 23.87285 64.23584 1.000 32.25766 451 TYR A O 1
ATOM 831 N N . LEU A 1 135 ? 41.94818 22.78058 66.20490 1.000 27.59750 452 LEU A N 1
ATOM 832 C CA . LEU A 1 135 ? 40.59364 22.24400 66.19542 1.000 32.06406 452 LEU A CA 1
ATOM 833 C C . LEU A 1 135 ? 39.79932 22.72674 67.40367 1.000 29.43335 452 LEU A C 1
ATOM 834 O O . LEU A 1 135 ? 40.35858 23.17655 68.40820 1.000 28.27851 452 LEU A O 1
ATOM 839 N N . TYR A 1 136 ? 38.47667 22.59838 67.29367 1.000 29.96071 453 TYR A N 1
ATOM 840 C CA . TYR A 1 136 ? 37.56565 22.74058 68.42233 1.000 31.43377 453 TYR A CA 1
ATOM 841 C C . TYR A 1 136 ? 36.51650 21.63651 68.34666 1.000 33.56553 453 TYR A C 1
ATOM 842 O O . TYR A 1 136 ? 36.26343 21.07257 67.28083 1.000 29.93840 453 TYR A O 1
ATOM 851 N N . ARG A 1 137 ? 35.89934 21.33235 69.48851 1.000 30.21405 454 ARG A N 1
ATOM 852 C CA . ARG A 1 137 ? 34.84592 20.32367 69.52317 1.000 33.98524 454 ARG A CA 1
ATOM 853 C C . ARG A 1 137 ? 33.52814 20.92980 69.05025 1.000 30.75289 454 ARG A C 1
ATOM 854 O O . ARG A 1 137 ? 33.08034 21.96089 69.56471 1.000 31.16649 454 ARG A O 1
ATOM 862 N N . LEU A 1 138 ? 32.92403 20.28464 68.05814 1.000 27.17200 455 LEU A N 1
ATOM 863 C CA . LEU A 1 138 ? 31.70400 20.74101 67.40847 1.000 34.63754 455 LEU A CA 1
ATOM 864 C C . LEU A 1 138 ? 30.43990 20.12675 68.00340 1.000 37.37778 455 LEU A C 1
ATOM 865 O O . LEU A 1 138 ? 29.39804 20.79131 68.03421 1.000 34.02596 455 LEU A O 1
ATOM 870 N N . PHE A 1 139 ? 30.50447 18.88499 68.48988 1.000 34.33567 456 PHE A N 1
ATOM 871 C CA . PHE A 1 139 ? 29.33933 18.18278 69.01707 1.000 35.08506 456 PHE A CA 1
ATOM 872 C C . PHE A 1 139 ? 29.63884 17.60824 70.39348 1.000 33.68387 456 PHE A C 1
ATOM 873 O O . PHE A 1 139 ? 30.74629 17.12945 70.64622 1.000 34.88032 456 PHE A O 1
ATOM 881 N N . ARG A 1 140 ? 28.63734 17.62024 71.26932 1.000 35.24946 457 ARG A N 1
ATOM 882 C CA . ARG A 1 140 ? 28.77796 16.98389 72.57069 1.000 41.13090 457 ARG A CA 1
ATOM 883 C C . ARG A 1 140 ? 27.39238 16.73495 73.14422 1.000 42.69570 457 ARG A C 1
ATOM 884 O O . ARG A 1 140 ? 26.47251 17.52791 72.93394 1.000 40.95475 457 ARG A O 1
ATOM 892 N N . LYS A 1 141 ? 27.25752 15.62774 73.88142 1.000 40.03580 458 LYS A N 1
ATOM 893 C CA . LYS A 1 141 ? 25.95915 15.27098 74.44464 1.000 45.72217 458 LYS A CA 1
ATOM 894 C C . LYS A 1 141 ? 25.54433 16.18379 75.59094 1.000 40.72263 458 LYS A C 1
ATOM 895 O O . LYS A 1 141 ? 24.34607 16.32716 75.84890 1.000 48.06664 458 LYS A O 1
ATOM 901 N N . SER A 1 142 ? 26.49616 16.81103 76.27199 1.000 42.87519 459 SER A N 1
ATOM 902 C CA . SER A 1 142 ? 26.18354 17.71785 77.36567 1.000 40.97075 459 SER A CA 1
ATOM 903 C C . SER A 1 142 ? 27.28187 18.76590 77.45666 1.000 39.89727 459 SER A C 1
ATOM 904 O O . SER A 1 142 ? 28.36073 18.62112 76.87035 1.000 35.06894 459 SER A O 1
ATOM 907 N N . ASN A 1 143 ? 26.99414 19.82719 78.20592 1.000 37.29352 460 ASN A N 1
ATOM 908 C CA . ASN A 1 143 ? 27.94868 20.90938 78.37934 1.000 35.63376 460 ASN A CA 1
ATOM 909 C C . ASN A 1 143 ? 29.05437 20.48474 79.33516 1.000 42.33058 460 ASN A C 1
ATOM 910 O O . ASN A 1 143 ? 28.83385 19.70311 80.26509 1.000 42.02007 460 ASN A O 1
ATOM 915 N N . LEU A 1 144 ? 30.25435 21.00598 79.09668 1.000 36.16187 461 LEU A N 1
ATOM 916 C CA . LEU A 1 144 ? 31.36186 20.74263 80.00252 1.000 37.67860 461 LEU A CA 1
ATOM 917 C C . LEU A 1 144 ? 31.09167 21.36092 81.36379 1.000 47.12419 461 LEU A C 1
ATOM 918 O O . LEU A 1 144 ? 30.54306 22.46152 81.46206 1.000 38.18562 461 LEU A O 1
ATOM 923 N N . LYS A 1 145 ? 31.51568 20.66132 82.41448 1.000 35.99274 462 LYS A N 1
ATOM 924 C CA . LYS A 1 145 ? 31.59973 21.26894 83.72553 1.000 37.27588 462 LYS A CA 1
ATOM 925 C C . LYS A 1 145 ? 32.79485 22.21829 83.76415 1.000 33.62231 462 LYS A C 1
ATOM 926 O O . LYS A 1 145 ? 33.68491 22.13825 82.91527 1.000 34.41212 462 LYS A O 1
ATOM 932 N N . PRO A 1 146 ? 32.82152 23.15468 84.71351 1.000 38.02156 463 PRO A N 1
ATOM 933 C CA . PRO A 1 146 ? 33.94189 24.10351 84.76503 1.000 35.49124 463 PRO A CA 1
ATOM 934 C C . PRO A 1 146 ? 35.27270 23.37473 84.87157 1.000 39.92530 463 PRO A C 1
ATOM 935 O O . PRO A 1 146 ? 35.41377 22.41535 85.62945 1.000 36.18374 463 PRO A O 1
ATOM 939 N N . PHE A 1 147 ? 36.23920 23.81551 84.06644 1.000 34.56733 464 PHE A N 1
ATOM 940 C CA . PHE A 1 147 ? 37.58730 23.24553 84.02905 1.000 40.37904 464 PHE A CA 1
ATOM 941 C C . PHE A 1 147 ? 37.60047 21.77701 83.59998 1.000 40.81796 464 PHE A C 1
ATOM 942 O O . PHE A 1 147 ? 38.59516 21.07626 83.80767 1.000 39.31232 464 PHE A O 1
ATOM 950 N N . GLU A 1 148 ? 36.52362 21.27636 83.00570 1.000 37.79722 465 GLU A N 1
ATOM 951 C CA . GLU A 1 148 ? 36.56012 19.92886 82.46110 1.000 36.98782 465 GLU A CA 1
ATOM 952 C C . GLU A 1 148 ? 37.24360 19.93020 81.09949 1.000 36.22414 465 GLU A C 1
ATOM 953 O O . GLU A 1 148 ? 37.13750 20.88604 80.32787 1.000 37.38161 465 GLU A O 1
ATOM 959 N N . ARG A 1 149 ? 37.96056 18.84704 80.81569 1.000 33.23305 466 ARG A N 1
ATOM 960 C CA . ARG A 1 149 ? 38.69335 18.67662 79.56931 1.000 31.75585 466 ARG A CA 1
ATOM 961 C C . ARG A 1 149 ? 38.20674 17.40649 78.88788 1.000 43.03000 466 ARG A C 1
ATOM 962 O O . ARG A 1 149 ? 38.20753 16.33398 79.50043 1.000 40.77240 466 ARG A O 1
ATOM 970 N N . ASP A 1 150 ? 37.77260 17.52570 77.63548 1.000 36.68409 467 ASP A N 1
ATOM 971 C CA . ASP A 1 150 ? 37.28578 16.38198 76.86696 1.000 32.34804 467 ASP A CA 1
ATOM 972 C C . ASP A 1 150 ? 38.13452 16.25075 75.61161 1.000 34.74976 467 ASP A C 1
ATOM 973 O O . ASP A 1 150 ? 37.98872 17.04296 74.67422 1.000 34.11934 467 ASP A O 1
ATOM 978 N N . ILE A 1 151 ? 38.98720 15.22831 75.57306 1.000 35.43608 468 ILE A N 1
ATOM 979 C CA . ILE A 1 151 ? 39.81577 14.95091 74.40519 1.000 29.16524 468 ILE A CA 1
ATOM 980 C C . ILE A 1 151 ? 39.35548 13.69651 73.67401 1.000 33.77976 468 ILE A C 1
ATOM 981 O O . ILE A 1 151 ? 40.06612 13.20470 72.79604 1.000 33.36728 468 ILE A O 1
ATOM 986 N N . SER A 1 152 ? 38.17684 13.17181 74.00264 1.000 33.38425 469 SER A N 1
ATOM 987 C CA . SER A 1 152 ? 37.69225 11.98817 73.31222 1.000 31.15004 469 SER A CA 1
ATOM 988 C C . SER A 1 152 ? 37.32438 12.33031 71.87051 1.000 30.58232 469 SER A C 1
ATOM 989 O O . SER A 1 152 ? 37.03484 13.47972 71.52677 1.000 31.79482 469 SER A O 1
ATOM 992 N N . THR A 1 153 ? 37.36393 11.31316 71.01616 1.000 33.71383 470 THR A N 1
ATOM 993 C CA . THR A 1 153 ? 36.99828 11.43582 69.60968 1.000 35.36351 470 THR A CA 1
ATOM 994 C C . THR A 1 153 ? 35.99490 10.35685 69.24588 1.000 42.01448 470 THR A C 1
ATOM 995 O O . THR A 1 153 ? 36.10590 9.68275 68.22007 1.000 39.74299 470 THR A O 1
ATOM 999 N N . GLU A 1 154 ? 34.99811 10.17714 70.10725 1.000 38.77767 471 GLU A N 1
ATOM 1000 C CA . GLU A 1 154 ? 33.95396 9.19529 69.85894 1.000 40.01930 471 GLU A CA 1
ATOM 1001 C C . GLU A 1 154 ? 33.00121 9.70413 68.78611 1.000 37.00753 471 GLU A C 1
ATOM 1002 O O . GLU A 1 154 ? 32.65385 10.88472 68.75460 1.000 28.48222 471 GLU A O 1
ATOM 1008 N N . ILE A 1 155 ? 32.60193 8.81506 67.87755 1.000 36.96820 472 ILE A N 1
ATOM 1009 C CA . ILE A 1 155 ? 31.64154 9.20693 66.85573 1.000 36.80230 472 ILE A CA 1
ATOM 1010 C C . ILE A 1 155 ? 30.36121 9.67657 67.52864 1.000 42.01579 472 ILE A C 1
ATOM 1011 O O . ILE A 1 155 ? 29.86449 9.04384 68.46859 1.000 44.81201 472 ILE A O 1
ATOM 1016 N N . TYR A 1 156 ? 29.84831 10.82206 67.08049 1.000 37.15239 473 TYR A N 1
ATOM 1017 C CA . TYR A 1 156 ? 28.72431 11.47978 67.73117 1.000 30.68776 473 TYR A CA 1
ATOM 1018 C C . TYR A 1 156 ? 27.42062 11.02286 67.09286 1.000 41.22417 473 TYR A C 1
ATOM 1019 O O . TYR A 1 156 ? 27.24968 11.12125 65.87287 1.000 35.66051 473 TYR A O 1
ATOM 1028 N N . GLN A 1 157 ? 26.49750 10.54004 67.92157 1.000 36.47367 474 GLN A N 1
ATOM 1029 C CA . GLN A 1 157 ? 25.24858 9.96277 67.42986 1.000 41.56879 474 GLN A CA 1
ATOM 1030 C C . GLN A 1 157 ? 24.21326 11.07494 67.37396 1.000 39.55134 474 GLN A C 1
ATOM 1031 O O . GLN A 1 157 ? 23.64012 11.45418 68.39547 1.000 46.07203 474 GLN A O 1
ATOM 1037 N N . ALA A 1 158 ? 23.97675 11.60666 66.17636 1.000 38.00531 475 ALA A N 1
ATOM 1038 C CA . ALA A 1 158 ? 23.05219 12.71878 66.00399 1.000 48.56636 475 ALA A CA 1
ATOM 1039 C C . ALA A 1 158 ? 21.61471 12.26643 65.78955 1.000 46.63079 475 ALA A C 1
ATOM 1040 O O . ALA A 1 158 ? 20.71164 13.10866 65.79968 1.000 50.38827 475 ALA A O 1
ATOM 1042 N N . GLY A 1 159 ? 21.38443 10.96911 65.60184 1.000 43.00338 476 GLY A N 1
ATOM 1043 C CA . GLY A 1 159 ? 20.04477 10.45089 65.41088 1.000 48.29814 476 GLY A CA 1
ATOM 1044 C C . GLY A 1 159 ? 19.74131 9.25369 66.28705 1.000 47.36544 476 GLY A C 1
ATOM 1045 O O . GLY A 1 159 ? 20.42375 9.01997 67.29000 1.000 49.27987 476 GLY A O 1
ATOM 1046 N N . SER A 1 160 ? 18.72249 8.47645 65.91524 1.000 52.68594 477 SER A N 1
ATOM 1047 C CA . SER A 1 160 ? 18.28657 7.36747 66.75330 1.000 51.26250 477 SER A CA 1
ATOM 1048 C C . SER A 1 160 ? 19.08622 6.09175 66.52566 1.000 54.79314 477 SER A C 1
ATOM 1049 O O . SER A 1 160 ? 19.06488 5.20503 67.38587 1.000 61.91332 477 SER A O 1
ATOM 1052 N N . THR A 1 161 ? 19.79085 5.97388 65.40408 1.000 58.29789 478 THR A N 1
ATOM 1053 C CA . THR A 1 161 ? 20.49144 4.71584 65.14901 1.000 53.23436 478 THR A CA 1
ATOM 1054 C C . THR A 1 161 ? 21.89790 4.76531 65.73942 1.000 55.68143 478 THR A C 1
ATOM 1055 O O . THR A 1 161 ? 22.63234 5.73156 65.49358 1.000 56.38291 478 THR A O 1
ATOM 1059 N N . PRO A 1 162 ? 22.30513 3.75800 66.51264 1.000 54.18803 479 PRO A N 1
ATOM 1060 C CA . PRO A 1 162 ? 23.67045 3.75066 67.05412 1.000 42.01559 479 PRO A CA 1
ATOM 1061 C C . PRO A 1 162 ? 24.70982 3.69075 65.94474 1.000 51.18618 479 PRO A C 1
ATOM 1062 O O . PRO A 1 162 ? 24.46410 3.16253 64.85774 1.000 48.58998 479 PRO A O 1
ATOM 1066 N N . CYS A 1 163 ? 25.89287 4.22997 66.24049 1.000 47.96770 480 CYS A N 1
ATOM 1067 C CA . CYS A 1 163 ? 26.93974 4.39409 65.23975 1.000 48.16121 480 CYS A CA 1
ATOM 1068 C C . CYS A 1 163 ? 28.02122 3.32262 65.29385 1.000 42.63951 480 CYS A C 1
ATOM 1069 O O . CYS A 1 163 ? 28.68355 3.08695 64.27870 1.000 42.65569 480 CYS A O 1
ATOM 1072 N N . ASN A 1 164 ? 28.23520 2.69353 66.45269 1.000 41.14961 481 ASN A N 1
ATOM 1073 C CA . ASN A 1 164 ? 29.24654 1.64536 66.61535 1.000 43.57376 481 ASN A CA 1
ATOM 1074 C C . ASN A 1 164 ? 30.61809 2.10021 66.12206 1.000 45.80724 481 ASN A C 1
ATOM 1075 O O . ASN A 1 164 ? 31.37855 1.32510 65.53951 1.000 42.13623 481 ASN A O 1
ATOM 1080 N N . GLY A 1 165 ? 30.93821 3.36949 66.35932 1.000 39.75411 482 GLY A N 1
ATOM 1081 C CA . GLY A 1 165 ? 32.24758 3.88906 66.00743 1.000 37.31486 482 GLY A CA 1
ATOM 1082 C C . GLY A 1 165 ? 32.48175 4.09913 64.52957 1.000 40.70324 482 GLY A C 1
ATOM 1083 O O . GLY A 1 165 ? 33.63150 4.25894 64.10856 1.000 35.08009 482 GLY A O 1
ATOM 1084 N N . VAL A 1 166 ? 31.42528 4.13632 63.72370 1.000 35.31164 483 VAL A N 1
ATOM 1085 C CA . VAL A 1 166 ? 31.55064 4.24180 62.27507 1.000 33.87925 483 VAL A CA 1
ATOM 1086 C C . VAL A 1 166 ? 30.98052 5.58052 61.82167 1.000 30.68086 483 VAL A C 1
ATOM 1087 O O . VAL A 1 166 ? 29.85889 5.94691 62.19630 1.000 32.97816 483 VAL A O 1
ATOM 1091 N N . GLU A 1 167 ? 31.74591 6.30224 61.00583 1.000 25.72814 484 GLU A N 1
ATOM 1092 C CA . GLU A 1 167 ? 31.27338 7.56837 60.45672 1.000 29.95604 484 GLU A CA 1
ATOM 1093 C C . GLU A 1 167 ? 30.23839 7.31742 59.36751 1.000 34.21269 484 GLU A C 1
ATOM 1094 O O . GLU A 1 167 ? 30.38045 6.40122 58.55423 1.000 31.30675 484 GLU A O 1
ATOM 1100 N N . GLY A 1 168 ? 29.20368 8.14762 59.35130 1.000 31.60837 485 GLY A N 1
ATOM 1101 C CA . GLY A 1 168 ? 28.14699 8.02151 58.36761 1.000 34.48786 485 GLY A CA 1
ATOM 1102 C C . GLY A 1 168 ? 27.06552 9.04180 58.64650 1.000 37.23508 485 GLY A C 1
ATOM 1103 O O . GLY A 1 168 ? 27.25247 9.96702 59.44108 1.000 38.23577 485 GLY A O 1
ATOM 1104 N N . PHE A 1 169 ? 25.93161 8.88213 57.96873 1.000 40.85692 486 PHE A N 1
ATOM 1105 C CA . PHE A 1 169 ? 24.81573 9.79277 58.19653 1.000 34.55355 486 PHE A CA 1
ATOM 1106 C C . PHE A 1 169 ? 24.41422 9.76222 59.66673 1.000 33.90855 486 PHE A C 1
ATOM 1107 O O . PHE A 1 169 ? 24.27502 8.68931 60.25757 1.000 35.30509 486 PHE A O 1
ATOM 1115 N N . ASN A 1 170 ? 24.26071 10.94670 60.26116 1.000 40.59473 487 ASN A N 1
ATOM 1116 C CA . ASN A 1 170 ? 23.90340 11.11619 61.67166 1.000 37.91055 487 ASN A CA 1
ATOM 1117 C C . ASN A 1 170 ? 24.92633 10.49733 62.62077 1.000 39.19159 487 ASN A C 1
ATOM 1118 O O . ASN A 1 170 ? 24.62069 10.25195 63.79319 1.000 38.59001 487 ASN A O 1
ATOM 1123 N N . CYS A 1 171 ? 26.14212 10.24629 62.13427 1.000 35.67496 488 CYS A N 1
ATOM 1124 C CA . CYS A 1 171 ? 27.20508 9.60384 62.91330 1.000 38.08794 488 CYS A CA 1
ATOM 1125 C C . CYS A 1 171 ? 28.50067 10.34917 62.58921 1.000 32.83310 488 CYS A C 1
ATOM 1126 O O . CYS A 1 171 ? 29.23784 9.96927 61.67554 1.000 29.42255 488 CYS A O 1
ATOM 1129 N N . TYR A 1 172 ? 28.78624 11.39922 63.35614 1.000 32.37320 489 TYR A N 1
ATOM 1130 C CA . TYR A 1 172 ? 29.74813 12.41205 62.94523 1.000 35.60036 489 TYR A CA 1
ATOM 1131 C C . TYR A 1 172 ? 30.97420 12.44431 63.84995 1.000 34.87583 489 TYR A C 1
ATOM 1132 O O . TYR A 1 172 ? 30.87219 12.29319 65.07398 1.000 29.40570 489 TYR A O 1
ATOM 1141 N N . PHE A 1 173 ? 32.13483 12.62288 63.22794 1.000 33.77285 490 PHE A N 1
ATOM 1142 C CA . PHE A 1 173 ? 33.32494 12.97958 63.97651 1.000 25.29101 490 PHE A CA 1
ATOM 1143 C C . PHE A 1 173 ? 33.05011 14.27673 64.73549 1.000 30.36238 490 PHE A C 1
ATOM 1144 O O . PHE A 1 173 ? 32.41840 15.18860 64.18922 1.000 29.50454 490 PHE A O 1
ATOM 1152 N N . PRO A 1 174 ? 33.46678 14.38324 65.99606 1.000 29.45011 491 PRO A N 1
ATOM 1153 C CA . PRO A 1 174 ? 33.04690 15.51677 66.83132 1.000 32.30305 491 PRO A CA 1
ATOM 1154 C C . PRO A 1 174 ? 33.97098 16.72918 66.83341 1.000 33.87858 491 PRO A C 1
ATOM 1155 O O . PRO A 1 174 ? 33.65627 17.70469 67.52620 1.000 35.91791 491 PRO A O 1
ATOM 1159 N N . LEU A 1 175 ? 35.07210 16.72297 66.08164 1.000 27.75652 492 LEU A N 1
ATOM 1160 C CA . LEU A 1 175 ? 36.00256 17.84449 66.04442 1.000 27.69919 492 LEU A CA 1
ATOM 1161 C C . LEU A 1 175 ? 36.01986 18.47018 64.65578 1.000 34.10438 492 LEU A C 1
ATOM 1162 O O . LEU A 1 175 ? 35.81566 17.78937 63.64787 1.000 29.91047 492 LEU A O 1
ATOM 1167 N N . GLN A 1 176 ? 36.28400 19.77804 64.62040 1.000 30.29579 493 GLN A N 1
ATOM 1168 C CA . GLN A 1 176 ? 36.24944 20.60024 63.41371 1.000 33.73758 493 GLN A CA 1
ATOM 1169 C C . GLN A 1 176 ? 37.46998 21.51738 63.37173 1.000 39.73145 493 GLN A C 1
ATOM 1170 O O . GLN A 1 176 ? 37.79883 22.15066 64.38109 1.000 35.23596 493 GLN A O 1
ATOM 1176 N N . SER A 1 177 ? 38.11892 21.61840 62.20637 1.000 28.98541 494 SER A N 1
ATOM 1177 C CA . SER A 1 177 ? 39.26602 22.51368 62.07036 1.000 27.47690 494 SER A CA 1
ATOM 1178 C C . SER A 1 177 ? 38.83571 23.97569 62.01974 1.000 32.11792 494 SER A C 1
ATOM 1179 O O . SER A 1 177 ? 37.83409 24.32285 61.39125 1.000 30.74341 494 SER A O 1
ATOM 1182 N N . TYR A 1 178 ? 39.59132 24.83217 62.70709 1.000 32.82814 495 TYR A N 1
ATOM 1183 C CA . TYR A 1 178 ? 39.59301 26.25243 62.37736 1.000 32.41234 495 TYR A CA 1
ATOM 1184 C C . TYR A 1 178 ? 40.32246 26.45446 61.05237 1.000 31.98228 495 TYR A C 1
ATOM 1185 O O . TYR A 1 178 ? 41.22190 25.68944 60.69414 1.000 38.92788 495 TYR A O 1
ATOM 1194 N N . GLY A 1 179 ? 39.92750 27.48919 60.32225 1.000 34.91217 496 GLY A N 1
ATOM 1195 C CA . GLY A 1 179 ? 40.60789 27.87288 59.09862 1.000 36.59023 496 GLY A CA 1
ATOM 1196 C C . GLY A 1 179 ? 41.23644 29.24865 59.21666 1.000 37.31677 496 GLY A C 1
ATOM 1197 O O . GLY A 1 179 ? 40.55872 30.25550 58.98555 1.000 43.44187 496 GLY A O 1
ATOM 1198 N N . PHE A 1 180 ? 42.49082 29.32360 59.65727 1.000 30.16242 497 PHE A N 1
ATOM 1199 C CA . PHE A 1 180 ? 43.13605 30.61034 59.92132 1.000 35.08817 497 PHE A CA 1
ATOM 1200 C C . PHE A 1 180 ? 43.93261 31.06195 58.69799 1.000 42.79277 497 PHE A C 1
ATOM 1201 O O . PHE A 1 180 ? 44.97468 30.48340 58.37191 1.000 38.31351 497 PHE A O 1
ATOM 1209 N N . GLN A 1 181 ? 43.45134 32.11349 58.03758 1.000 39.46325 498 GLN A N 1
ATOM 1210 C CA . GLN A 1 181 ? 44.12841 32.78922 56.94333 1.000 45.90835 498 GLN A CA 1
ATOM 1211 C C . GLN A 1 181 ? 44.42304 34.23343 57.32586 1.000 45.64838 498 GLN A C 1
ATOM 1212 O O . GLN A 1 181 ? 43.56173 34.89136 57.91663 1.000 36.05104 498 GLN A O 1
ATOM 1218 N N . PRO A 1 182 ? 45.62224 34.74883 57.02510 1.000 47.52144 499 PRO A N 1
ATOM 1219 C CA . PRO A 1 182 ? 45.99983 36.08490 57.52940 1.000 47.42829 499 PRO A CA 1
ATOM 1220 C C . PRO A 1 182 ? 45.15406 37.22009 56.98509 1.000 40.55355 499 PRO A C 1
ATOM 1221 O O . PRO A 1 182 ? 45.15657 38.30446 57.57646 1.000 46.52078 499 PRO A O 1
ATOM 1225 N N . THR A 1 183 ? 44.44252 37.02186 55.87964 1.000 43.50925 500 THR A N 1
ATOM 1226 C CA . THR A 1 183 ? 43.62235 38.07470 55.29704 1.000 40.48965 500 THR A CA 1
ATOM 1227 C C . THR A 1 183 ? 42.18070 38.03951 55.77779 1.000 48.05190 500 THR A C 1
ATOM 1228 O O . THR A 1 183 ? 41.37673 38.86559 55.33402 1.000 46.99376 500 THR A O 1
ATOM 1232 N N . ASN A 1 184 ? 41.82470 37.09420 56.64287 1.000 42.89566 501 ASN A N 1
ATOM 1233 C CA . ASN A 1 184 ? 40.48298 37.07043 57.20447 1.000 43.40788 501 ASN A CA 1
ATOM 1234 C C . ASN A 1 184 ? 40.25904 38.28155 58.10794 1.000 34.74586 501 ASN A C 1
ATOM 1235 O O . ASN A 1 184 ? 41.20189 38.91495 58.59297 1.000 40.61576 501 ASN A O 1
ATOM 1240 N N . GLY A 1 185 ? 38.98715 38.59280 58.34407 1.000 40.09008 502 GLY A N 1
ATOM 1241 C CA . GLY A 1 185 ? 38.66241 39.60580 59.32982 1.000 39.71393 502 GLY A CA 1
ATOM 1242 C C . GLY A 1 185 ? 39.20552 39.24559 60.69993 1.000 51.25894 502 GLY A C 1
ATOM 1243 O O . GLY A 1 185 ? 39.40606 38.07046 61.02962 1.000 40.68095 502 GLY A O 1
ATOM 1244 N N . VAL A 1 186 ? 39.43389 40.28408 61.50880 1.000 38.40884 503 VAL A N 1
ATOM 1245 C CA . VAL A 1 186 ? 40.10725 40.11460 62.79573 1.000 37.36713 503 VAL A CA 1
ATOM 1246 C C . VAL A 1 186 ? 39.32114 39.16682 63.69528 1.000 39.32675 503 VAL A C 1
ATOM 1247 O O . VAL A 1 186 ? 39.90160 38.35428 64.42392 1.000 37.22124 503 VAL A O 1
ATOM 1251 N N . GLY A 1 187 ? 37.99128 39.22069 63.62276 1.000 31.85833 504 GLY A N 1
ATOM 1252 C CA . GLY A 1 187 ? 37.16208 38.31438 64.39779 1.000 38.63452 504 GLY A CA 1
ATOM 1253 C C . GLY A 1 187 ? 37.35049 36.85784 64.03028 1.000 47.09308 504 GLY A C 1
ATOM 1254 O O . GLY A 1 187 ? 37.04779 35.97776 64.84315 1.000 37.99888 504 GLY A O 1
ATOM 1255 N N . TYR A 1 188 ? 37.86288 36.58491 62.83148 1.000 39.10364 505 TYR A N 1
ATOM 1256 C CA . TYR A 1 188 ? 38.14481 35.23198 62.38508 1.000 42.35855 505 TYR A CA 1
ATOM 1257 C C . TYR A 1 188 ? 39.60942 34.88141 62.53571 1.000 42.47917 505 TYR A C 1
ATOM 1258 O O . TYR A 1 188 ? 39.99008 33.73216 62.29927 1.000 42.66595 505 TYR A O 1
ATOM 1267 N N . GLN A 1 189 ? 40.42672 35.82898 62.95596 1.000 34.90747 506 GLN A N 1
ATOM 1268 C CA . GLN A 1 189 ? 41.83514 35.56116 63.12854 1.000 33.05234 506 GLN A CA 1
ATOM 1269 C C . GLN A 1 189 ? 42.08394 34.80268 64.42816 1.000 31.95518 506 GLN A C 1
ATOM 1270 O O . GLN A 1 189 ? 41.27072 34.84902 65.35867 1.000 33.64373 506 GLN A O 1
ATOM 1276 N N . PRO A 1 190 ? 43.20387 34.08887 64.51146 1.000 30.78116 507 PRO A N 1
ATOM 1277 C CA . PRO A 1 190 ? 43.49767 33.30743 65.71656 1.000 31.37564 507 PRO A CA 1
ATOM 1278 C C . PRO A 1 190 ? 43.99970 34.17910 66.85423 1.000 37.83932 507 PRO A C 1
ATOM 1279 O O . PRO A 1 190 ? 44.75854 35.13207 66.65289 1.000 34.19974 507 PRO A O 1
ATOM 1283 N N . TYR A 1 191 ? 43.55761 33.83901 68.06190 1.000 32.89783 508 TYR A N 1
ATOM 1284 C CA . TYR A 1 191 ? 44.02525 34.46297 69.28816 1.000 32.15929 508 TYR A CA 1
ATOM 1285 C C . TYR A 1 191 ? 44.54456 33.39628 70.23595 1.000 31.67599 508 TYR A C 1
ATOM 1286 O O . TYR A 1 191 ? 43.90870 32.35254 70.42443 1.000 31.71886 508 TYR A O 1
ATOM 1295 N N . ARG A 1 192 ? 45.69037 33.67341 70.84163 1.000 33.03187 509 ARG A N 1
ATOM 1296 C CA . ARG A 1 192 ? 46.20584 32.84621 71.91494 1.000 31.21569 509 ARG A CA 1
ATOM 1297 C C . ARG A 1 192 ? 45.63466 33.33323 73.23815 1.000 34.70380 509 ARG A C 1
ATOM 1298 O O . ARG A 1 192 ? 45.51562 34.54002 73.47370 1.000 34.52210 509 ARG A O 1
ATOM 1306 N N . VAL A 1 193 ? 45.21928 32.38665 74.07153 1.000 29.96290 510 VAL A N 1
ATOM 1307 C CA . VAL A 1 193 ? 44.54557 32.67970 75.32843 1.000 33.08427 510 VAL A CA 1
ATOM 1308 C C . VAL A 1 193 ? 45.30668 31.99743 76.45270 1.000 34.86657 510 VAL A C 1
ATOM 1309 O O . VAL A 1 193 ? 45.70851 30.83561 76.32345 1.000 33.44724 510 VAL A O 1
ATOM 1313 N N . VAL A 1 194 ? 45.50671 32.71675 77.55269 1.000 28.05560 511 VAL A N 1
ATOM 1314 C CA . VAL A 1 194 ? 46.04262 32.13599 78.77880 1.000 30.27924 511 VAL A CA 1
ATOM 1315 C C . VAL A 1 194 ? 45.07038 32.44764 79.90174 1.000 36.22742 511 VAL A C 1
ATOM 1316 O O . VAL A 1 194 ? 44.76242 33.61857 80.14925 1.000 35.17882 511 VAL A O 1
ATOM 1320 N N . VAL A 1 195 ? 44.58917 31.41218 80.58143 1.000 35.05946 512 VAL A N 1
ATOM 1321 C CA . VAL A 1 195 ? 43.72142 31.57682 81.73851 1.000 34.80596 512 VAL A CA 1
ATOM 1322 C C . VAL A 1 195 ? 44.52346 31.21907 82.97806 1.000 41.51558 512 VAL A C 1
ATOM 1323 O O . VAL A 1 195 ? 44.98238 30.07990 83.12431 1.000 40.50316 512 VAL A O 1
ATOM 1327 N N . LEU A 1 196 ? 44.66524 32.18372 83.87862 1.000 42.00430 513 LEU A N 1
ATOM 1328 C CA . LEU A 1 196 ? 45.36622 32.00181 85.14276 1.000 40.37573 513 LEU A CA 1
ATOM 1329 C C . LEU A 1 196 ? 44.32928 31.89876 86.24595 1.000 42.29569 513 LEU A C 1
ATOM 1330 O O . LEU A 1 196 ? 43.54681 32.83184 86.44073 1.000 43.46555 513 LEU A O 1
ATOM 1335 N N . SER A 1 197 ? 44.28614 30.76440 86.93682 1.000 37.10133 514 SER A N 1
ATOM 1336 C CA . SER A 1 197 ? 43.35793 30.60842 88.04532 1.000 48.54908 514 SER A CA 1
ATOM 1337 C C . SER A 1 197 ? 44.16082 30.38435 89.31677 1.000 50.60297 514 SER A C 1
ATOM 1338 O O . SER A 1 197 ? 45.16645 29.66850 89.31039 1.000 49.52395 514 SER A O 1
ATOM 1341 N N . PHE A 1 198 ? 43.70916 31.00436 90.40062 1.000 55.77540 515 PHE A N 1
ATOM 1342 C CA . PHE A 1 198 ? 44.39376 30.93347 91.68531 1.000 59.25491 515 PHE A CA 1
ATOM 1343 C C . PHE A 1 198 ? 43.62862 30.06509 92.67348 1.000 63.96923 515 PHE A C 1
ATOM 1344 O O . PHE A 1 198 ? 42.49790 30.38838 93.03193 1.000 59.90942 515 PHE A O 1
ATOM 1352 N N . VAL B 2 2 ? 45.34956 15.15058 67.24379 1.000 35.46097 2 VAL B N 1
ATOM 1353 C CA . VAL B 2 2 ? 44.56518 14.92154 66.03316 1.000 35.66786 2 VAL B CA 1
ATOM 1354 C C . VAL B 2 2 ? 44.98691 15.81870 64.87692 1.000 34.38115 2 VAL B C 1
ATOM 1355 O O . VAL B 2 2 ? 44.83434 17.03549 64.94217 1.000 29.27228 2 VAL B O 1
ATOM 1359 N N . GLN B 2 3 ? 45.46177 15.21667 63.79153 1.000 28.85437 3 GLN B N 1
ATOM 1360 C CA . GLN B 2 3 ? 45.92758 16.01430 62.66367 1.000 34.20574 3 GLN B CA 1
ATOM 1361 C C . GLN B 2 3 ? 46.09121 15.11390 61.45064 1.000 31.26395 3 GLN B C 1
ATOM 1362 O O . GLN B 2 3 ? 46.20867 13.88816 61.57116 1.000 27.99823 3 GLN B O 1
ATOM 1368 N N . LEU B 2 4 ? 46.08709 15.74727 60.27987 1.000 28.29257 4 LEU B N 1
ATOM 1369 C CA . LEU B 2 4 ? 46.36646 15.11078 59.00110 1.000 35.28373 4 LEU B CA 1
ATOM 1370 C C . LEU B 2 4 ? 47.59651 15.76691 58.38808 1.000 37.23256 4 LEU B C 1
ATOM 1371 O O . LEU B 2 4 ? 47.71065 16.99334 58.37509 1.000 29.99506 4 LEU B O 1
ATOM 1376 N N . GLN B 2 5 ? 48.50677 14.95544 57.86001 1.000 29.46178 5 GLN B N 1
ATOM 1377 C CA . GLN B 2 5 ? 49.75899 15.45824 57.30663 1.000 34.74000 5 GLN B CA 1
ATOM 1378 C C . GLN B 2 5 ? 49.96784 14.82928 55.93882 1.000 31.58919 5 GLN B C 1
ATOM 1379 O O . GLN B 2 5 ? 50.17857 13.61629 55.84034 1.000 25.66910 5 GLN B O 1
ATOM 1385 N N . GLU B 2 6 ? 49.90783 15.64820 54.89128 1.000 27.37540 6 GLU B N 1
ATOM 1386 C CA . GLU B 2 6 ? 50.05416 15.17218 53.52446 1.000 26.86808 6 GLU B CA 1
ATOM 1387 C C . GLU B 2 6 ? 51.51401 15.17995 53.10158 1.000 30.60895 6 GLU B C 1
ATOM 1388 O O . GLU B 2 6 ? 52.30108 16.03425 53.51754 1.000 25.49113 6 GLU B O 1
ATOM 1394 N N . SER B 2 7 ? 51.87063 14.20109 52.27772 1.000 25.21891 7 SER B N 1
ATOM 1395 C CA . SER B 2 7 ? 53.18906 14.14549 51.66399 1.000 27.20384 7 SER B CA 1
ATOM 1396 C C . SER B 2 7 ? 53.04964 13.47832 50.30542 1.000 29.34230 7 SER B C 1
ATOM 1397 O O . SER B 2 7 ? 51.98266 12.96946 49.95327 1.000 25.06370 7 SER B O 1
ATOM 1400 N N . GLY B 2 8 ? 54.14346 13.48293 49.54041 1.000 31.78851 8 GLY B N 1
ATOM 1401 C CA . GLY B 2 8 ? 54.19292 12.81273 48.25460 1.000 26.63671 8 GLY B CA 1
ATOM 1402 C C . GLY B 2 8 ? 54.15997 13.72817 47.04845 1.000 33.01527 8 GLY B C 1
ATOM 1403 O O . GLY B 2 8 ? 54.36469 13.24507 45.92374 1.000 26.17845 8 GLY B O 1
ATOM 1404 N N . GLY B 2 9 ? 53.89148 15.02495 47.23194 1.000 28.87216 9 GLY B N 1
ATOM 1405 C CA . GLY B 2 9 ? 53.84101 15.95318 46.12211 1.000 28.10162 9 GLY B CA 1
ATOM 1406 C C . GLY B 2 9 ? 55.22309 16.33873 45.60932 1.000 31.64874 9 GLY B C 1
ATOM 1407 O O . GLY B 2 9 ? 56.25832 15.91107 46.11650 1.000 32.02942 9 GLY B O 1
ATOM 1408 N N . GLY B 2 10 ? 55.22821 17.17008 44.58208 1.000 37.10348 10 GLY B N 1
ATOM 1409 C CA . GLY B 2 10 ? 56.46762 17.64196 43.97516 1.000 31.22909 10 GLY B CA 1
ATOM 1410 C C . GLY B 2 10 ? 56.26067 17.87963 42.48820 1.000 33.05670 10 GLY B C 1
ATOM 1411 O O . GLY B 2 10 ? 55.16702 18.24296 42.05999 1.000 35.97407 10 GLY B O 1
ATOM 1412 N N . SER B 2 11 ? 57.32811 17.67819 41.71431 1.000 31.61207 11 SER B N 1
ATOM 1413 C CA . SER B 2 11 ? 57.27939 17.86053 40.27015 1.000 32.44154 11 SER B CA 1
ATOM 1414 C C . SER B 2 11 ? 57.29999 16.52263 39.54528 1.000 35.20004 11 SER B C 1
ATOM 1415 O O . SER B 2 11 ? 57.96681 15.57082 39.96386 1.000 32.92253 11 SER B O 1
ATOM 1418 N N . VAL B 2 12 ? 56.59064 16.47846 38.42254 1.000 29.42893 12 VAL B N 1
ATOM 1419 C CA . VAL B 2 12 ? 56.48579 15.27068 37.61987 1.000 33.39080 12 VAL B CA 1
ATOM 1420 C C . VAL B 2 12 ? 56.20852 15.68005 36.17931 1.000 34.62607 12 VAL B C 1
ATOM 1421 O O . VAL B 2 12 ? 55.53337 16.68093 35.92156 1.000 34.89267 12 VAL B O 1
ATOM 1425 N N . GLN B 2 13 ? 56.74484 14.90350 35.23867 1.000 31.12030 13 GLN B N 1
ATOM 1426 C CA . GLN B 2 13 ? 56.51527 15.12855 33.81477 1.000 42.37081 13 GLN B CA 1
ATOM 1427 C C . GLN B 2 13 ? 55.13252 14.63923 33.39837 1.000 39.63873 13 GLN B C 1
ATOM 1428 O O . GLN B 2 13 ? 54.62115 13.64027 33.91766 1.000 37.55311 13 GLN B O 1
ATOM 1434 N N . ALA B 2 14 ? 54.53038 15.35578 32.44637 1.000 36.27019 14 ALA B N 1
ATOM 1435 C CA . ALA B 2 14 ? 53.23778 14.94981 31.90592 1.000 38.00213 14 ALA B CA 1
ATOM 1436 C C . ALA B 2 14 ? 53.29096 13.49568 31.46120 1.000 34.52584 14 ALA B C 1
ATOM 1437 O O . ALA B 2 14 ? 54.27619 13.05023 30.87242 1.000 37.07396 14 ALA B O 1
ATOM 1439 N N . GLY B 2 15 ? 52.23418 12.74572 31.77396 1.000 39.42636 15 GLY B N 1
ATOM 1440 C CA . GLY B 2 15 ? 52.22319 11.31326 31.55731 1.000 29.26383 15 GLY B CA 1
ATOM 1441 C C . GLY B 2 15 ? 52.76365 10.50127 32.71541 1.000 35.26218 15 GLY B C 1
ATOM 1442 O O . GLY B 2 15 ? 52.55427 9.28037 32.75149 1.000 34.88262 15 GLY B O 1
ATOM 1443 N N . GLY B 2 16 ? 53.44790 11.13680 33.66344 1.000 40.68862 16 GLY B N 1
ATOM 1444 C CA . GLY B 2 16 ? 54.03349 10.44015 34.78682 1.000 35.11490 16 GLY B CA 1
ATOM 1445 C C . GLY B 2 16 ? 53.03198 10.14072 35.88763 1.000 34.92785 16 GLY B C 1
ATOM 1446 O O . GLY B 2 16 ? 51.82119 10.32098 35.75241 1.000 39.43434 16 GLY B O 1
ATOM 1447 N N . SER B 2 17 ? 53.57441 9.68368 37.01324 1.000 33.08465 17 SER B N 1
ATOM 1448 C CA . SER B 2 17 ? 52.79978 9.15401 38.12318 1.000 35.69560 17 SER B CA 1
ATOM 1449 C C . SER B 2 17 ? 53.33295 9.70765 39.44253 1.000 33.42082 17 SER B C 1
ATOM 1450 O O . SER B 2 17 ? 54.52882 9.97775 39.58396 1.000 34.69591 17 SER B O 1
ATOM 1453 N N . LEU B 2 18 ? 52.42513 9.90327 40.39864 1.000 34.07334 18 LEU B N 1
ATOM 1454 C CA . LEU B 2 18 ? 52.76968 10.24701 41.77440 1.000 27.35740 18 LEU B CA 1
ATOM 1455 C C . LEU B 2 18 ? 51.79709 9.54293 42.70648 1.000 30.76763 18 LEU B C 1
ATOM 1456 O O . LEU B 2 18 ? 50.67256 9.21761 42.32293 1.000 31.65576 18 LEU B O 1
ATOM 1461 N N . ARG B 2 19 ? 52.23122 9.32469 43.94498 1.000 26.49301 19 ARG B N 1
ATOM 1462 C CA . ARG B 2 19 ? 51.37105 8.76879 44.98308 1.000 27.29648 19 ARG B CA 1
ATOM 1463 C C . ARG B 2 19 ? 51.40492 9.70188 46.18513 1.000 29.79503 19 ARG B C 1
ATOM 1464 O O . ARG B 2 19 ? 52.46591 9.91414 46.78074 1.000 25.34104 19 ARG B O 1
ATOM 1472 N N . LEU B 2 20 ? 50.26021 10.28641 46.51364 1.000 26.83520 20 LEU B N 1
ATOM 1473 C CA . LEU B 2 20 ? 50.13986 11.10881 47.70534 1.000 24.16117 20 LEU B CA 1
ATOM 1474 C C . LEU B 2 20 ? 49.72863 10.24945 48.88849 1.000 26.91168 20 LEU B C 1
ATOM 1475 O O . LEU B 2 20 ? 49.07456 9.21399 48.74517 1.000 25.30161 20 LEU B O 1
ATOM 1480 N N . SER B 2 21 ? 50.11980 10.69251 50.06788 1.000 21.80328 21 SER B N 1
ATOM 1481 C CA . SER B 2 21 ? 49.76243 10.01037 51.29507 1.000 22.44397 21 SER B CA 1
ATOM 1482 C C . SER B 2 21 ? 49.40184 11.05940 52.32684 1.000 27.71669 21 SER B C 1
ATOM 1483 O O . SER B 2 21 ? 50.03032 12.11790 52.38332 1.000 28.13664 21 SER B O 1
ATOM 1486 N N . CYS B 2 22 ? 48.37041 10.78847 53.11512 1.000 27.97156 22 CYS B N 1
ATOM 1487 C CA . CYS B 2 22 ? 47.99744 11.68389 54.20512 1.000 22.33549 22 CYS B CA 1
ATOM 1488 C C . CYS B 2 22 ? 47.98395 10.88064 55.49718 1.000 27.35884 22 CYS B C 1
ATOM 1489 O O . CYS B 2 22 ? 47.04373 10.11671 55.74835 1.000 28.72189 22 CYS B O 1
ATOM 1492 N N . ALA B 2 23 ? 49.01727 11.06919 56.31510 1.000 23.90355 23 ALA B N 1
ATOM 1493 C CA . ALA B 2 23 ? 49.13610 10.34630 57.57238 1.000 29.22660 23 ALA B CA 1
ATOM 1494 C C . ALA B 2 23 ? 48.21884 10.96300 58.62026 1.000 32.05248 23 ALA B C 1
ATOM 1495 O O . ALA B 2 23 ? 48.24812 12.17694 58.84444 1.000 32.05699 23 ALA B O 1
ATOM 1497 N N . ALA B 2 24 ? 47.42415 10.12690 59.27932 1.000 31.73056 24 ALA B N 1
ATOM 1498 C CA . ALA B 2 24 ? 46.47564 10.58474 60.28494 1.000 27.69744 24 ALA B CA 1
ATOM 1499 C C . ALA B 2 24 ? 46.98983 10.21905 61.66883 1.000 31.34164 24 ALA B C 1
ATOM 1500 O O . ALA B 2 24 ? 47.42061 9.08271 61.89411 1.000 34.02100 24 ALA B O 1
ATOM 1502 N N . SER B 2 25 ? 46.96496 11.19285 62.57768 1.000 32.21768 25 SER B N 1
ATOM 1503 C CA . SER B 2 25 ? 47.25515 11.00344 63.99242 1.000 30.94330 25 SER B CA 1
ATOM 1504 C C . SER B 2 25 ? 45.98527 11.24663 64.79623 1.000 32.22659 25 SER B C 1
ATOM 1505 O O . SER B 2 25 ? 45.23651 12.18418 64.51380 1.000 26.76070 25 SER B O 1
ATOM 1508 N N . GLY B 2 26 ? 45.73466 10.39189 65.78263 1.000 28.54131 26 GLY B N 1
ATOM 1509 C CA . GLY B 2 26 ? 44.55754 10.54864 66.61659 1.000 29.32970 26 GLY B CA 1
ATOM 1510 C C . GLY B 2 26 ? 43.25000 10.36810 65.88638 1.000 31.14706 26 GLY B C 1
ATOM 1511 O O . GLY B 2 26 ? 42.20274 10.76527 66.39648 1.000 34.24563 26 GLY B O 1
ATOM 1512 N N . TYR B 2 27 ? 43.28784 9.78311 64.69496 1.000 33.46364 27 TYR B N 1
ATOM 1513 C CA . TYR B 2 27 ? 42.12013 9.60013 63.85012 1.000 26.12786 27 TYR B CA 1
ATOM 1514 C C . TYR B 2 27 ? 42.28011 8.26985 63.13059 1.000 34.62786 27 TYR B C 1
ATOM 1515 O O . TYR B 2 27 ? 43.28825 8.05375 62.45533 1.000 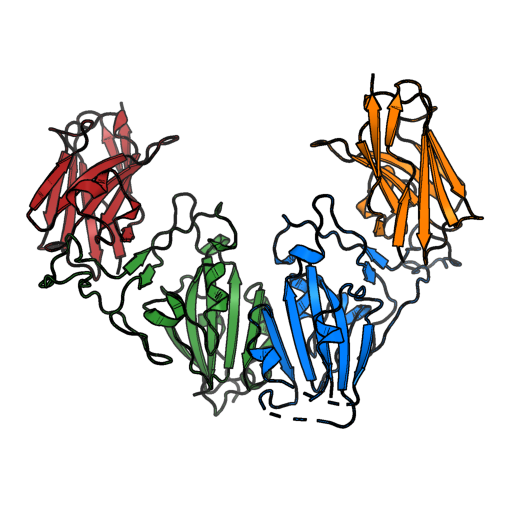30.75689 27 TYR B O 1
ATOM 1524 N N . THR B 2 28 ? 41.29343 7.38990 63.25692 1.000 32.15499 28 THR B N 1
ATOM 1525 C CA . THR B 2 28 ? 41.37975 6.04936 62.68485 1.000 35.23897 28 THR B CA 1
ATOM 1526 C C . THR B 2 28 ? 40.81357 6.09189 61.26848 1.000 32.18329 28 THR B C 1
ATOM 1527 O O . THR B 2 28 ? 39.62220 6.35561 61.07500 1.000 29.09226 28 THR B O 1
ATOM 1531 N N . VAL B 2 29 ? 41.66759 5.84724 60.26928 1.000 27.07664 29 VAL B N 1
ATOM 1532 C CA . VAL B 2 29 ? 41.20384 6.02211 58.89398 1.000 29.27217 29 VAL B CA 1
ATOM 1533 C C . VAL B 2 29 ? 40.19873 4.93975 58.50412 1.000 28.23975 29 VAL B C 1
ATOM 1534 O O . VAL B 2 29 ? 39.30716 5.19029 57.68280 1.000 25.72906 29 VAL B O 1
ATOM 1538 N N . SER B 2 30 ? 40.31380 3.72982 59.07375 1.000 24.70347 30 SER B N 1
ATOM 1539 C CA . SER B 2 30 ? 39.52188 2.59831 58.59214 1.000 28.37538 30 SER B CA 1
ATOM 1540 C C . SER B 2 30 ? 38.02966 2.91674 58.56150 1.000 27.12358 30 SER B C 1
ATOM 1541 O O . SER B 2 30 ? 37.35406 2.67715 57.55498 1.000 26.04545 30 SER B O 1
ATOM 1544 N N . VAL B 2 31 ? 37.49917 3.47023 59.64769 1.000 26.73095 31 VAL B N 1
ATOM 1545 C CA . VAL B 2 31 ? 36.06102 3.66267 59.78681 1.000 28.49163 31 VAL B CA 1
ATOM 1546 C C . VAL B 2 31 ? 35.63970 5.09342 59.42891 1.000 36.49510 31 VAL B C 1
ATOM 1547 O O . VAL B 2 31 ? 34.51972 5.50651 59.73722 1.000 26.01483 31 VAL B O 1
ATOM 1551 N N . GLY B 2 32 ? 36.50409 5.84763 58.75807 1.000 29.60438 32 GLY B N 1
ATOM 1552 C CA . GLY B 2 32 ? 36.25447 7.25158 58.51303 1.000 28.74218 32 GLY B CA 1
ATOM 1553 C C . GLY B 2 32 ? 35.79777 7.54180 57.09389 1.000 32.26190 32 GLY B C 1
ATOM 1554 O O . GLY B 2 32 ? 35.99723 6.75142 56.17036 1.000 28.15361 32 GLY B O 1
ATOM 1555 N N . CYS B 2 33 ? 35.14891 8.69219 56.94354 1.000 25.73000 33 CYS B N 1
ATOM 1556 C CA . CYS B 2 33 ? 34.87581 9.27751 55.64112 1.000 25.61558 33 CYS B CA 1
ATOM 1557 C C . CYS B 2 33 ? 35.99039 10.27579 55.34643 1.000 26.50982 33 CYS B C 1
ATOM 1558 O O . CYS B 2 33 ? 36.25479 11.16718 56.15985 1.000 26.14419 33 CYS B O 1
ATOM 1561 N N . MET B 2 34 ? 36.65954 10.10999 54.20357 1.000 26.04832 34 MET B N 1
ATOM 1562 C CA . MET B 2 34 ? 37.86346 10.87694 53.88944 1.000 29.30403 34 MET B CA 1
ATOM 1563 C C . MET B 2 34 ? 37.87851 11.21046 52.40370 1.000 34.04287 34 MET B C 1
ATOM 1564 O O . MET B 2 34 ? 37.34286 10.45777 51.58777 1.000 31.93353 34 MET B O 1
ATOM 1569 N N . ALA B 2 35 ? 38.54357 12.30847 52.04364 1.000 28.25264 35 ALA B N 1
ATOM 1570 C CA . ALA B 2 35 ? 38.54852 12.72433 50.64849 1.000 29.01228 35 ALA B CA 1
ATOM 1571 C C . ALA B 2 35 ? 39.79558 13.53179 50.33355 1.000 31.44789 35 ALA B C 1
ATOM 1572 O O . ALA B 2 35 ? 40.40842 14.14023 51.21152 1.000 30.63433 35 ALA B O 1
ATOM 1574 N N . TRP B 2 36 ? 40.14237 13.54738 49.04990 1.000 26.19395 36 TRP B N 1
ATOM 1575 C CA . TRP B 2 36 ? 41.18195 14.40966 48.51287 1.000 26.40024 36 TRP B CA 1
ATOM 1576 C C . TRP B 2 36 ? 40.52112 15.49785 47.67609 1.000 31.10079 36 TRP B C 1
ATOM 1577 O O . TRP B 2 36 ? 39.62824 15.21133 46.86914 1.000 30.38400 36 TRP B O 1
ATOM 1588 N N . PHE B 2 37 ? 40.92959 16.73979 47.90502 1.000 28.42031 37 PHE B N 1
ATOM 1589 C CA . PHE B 2 37 ? 40.53372 17.89244 47.11719 1.000 28.32360 37 PHE B CA 1
ATOM 1590 C C . PHE B 2 37 ? 41.78758 18.50464 46.50261 1.000 33.90500 37 PHE B C 1
ATOM 1591 O O . PHE B 2 37 ? 42.91392 18.17597 46.88388 1.000 31.19981 37 PHE B O 1
ATOM 1599 N N . ARG B 2 38 ? 41.58959 19.39430 45.53264 1.000 29.50949 38 ARG B N 1
ATOM 1600 C CA . ARG B 2 38 ? 42.70476 20.12574 44.94723 1.000 33.11716 38 ARG B CA 1
ATOM 1601 C C . ARG B 2 38 ? 42.24408 21.52309 44.55323 1.000 37.70143 38 ARG B C 1
ATOM 1602 O O . ARG B 2 38 ? 41.06298 21.75864 44.28057 1.000 31.69775 38 ARG B O 1
ATOM 1610 N N . GLN B 2 39 ? 43.19479 22.44537 44.52093 1.000 30.93824 39 GLN B N 1
ATOM 1611 C CA . GLN B 2 39 ? 42.91998 23.83062 44.15893 1.000 40.81642 39 GLN B CA 1
ATOM 1612 C C . GLN B 2 39 ? 44.05500 24.36121 43.30124 1.000 42.22272 39 GLN B C 1
ATOM 1613 O O . GLN B 2 39 ? 45.19024 24.46022 43.77399 1.000 42.23160 39 GLN B O 1
ATOM 1619 N N . ALA B 2 40 ? 43.75267 24.68999 42.04909 1.000 41.98454 40 ALA B N 1
ATOM 1620 C CA . ALA B 2 40 ? 44.71143 25.37786 41.20116 1.000 53.12183 40 ALA B CA 1
ATOM 1621 C C . ALA B 2 40 ? 44.65735 26.87805 41.49492 1.000 63.03183 40 ALA B C 1
ATOM 1622 O O . ALA B 2 40 ? 43.64329 27.38359 41.98723 1.000 52.35418 40 ALA B O 1
ATOM 1624 N N . PRO B 2 41 ? 45.73384 27.61659 41.20175 1.000 68.47573 41 PRO B N 1
ATOM 1625 C CA . PRO B 2 41 ? 45.81290 29.01597 41.65428 1.000 70.46793 41 PRO B CA 1
ATOM 1626 C C . PRO B 2 41 ? 44.71664 29.89518 41.06581 1.000 73.11098 41 PRO B C 1
ATOM 1627 O O . PRO B 2 41 ? 44.38914 29.80893 39.87962 1.000 64.41924 41 PRO B O 1
ATOM 1631 N N . GLY B 2 42 ? 44.13850 30.73518 41.92699 1.000 71.10841 42 GLY B N 1
ATOM 1632 C CA . GLY B 2 42 ? 43.08858 31.65373 41.52362 1.000 74.16142 42 GLY B CA 1
ATOM 1633 C C . GLY B 2 42 ? 41.83646 30.98348 41.00624 1.000 74.37367 42 GLY B C 1
ATOM 1634 O O . GLY B 2 42 ? 40.99881 31.64378 40.38886 1.000 78.35897 42 GLY B O 1
ATOM 1635 N N . LYS B 2 43 ? 41.67609 29.68743 41.26078 1.000 70.55691 43 LYS B N 1
ATOM 1636 C CA . LYS B 2 43 ? 40.63049 28.86901 40.66678 1.000 57.58893 43 LYS B CA 1
ATOM 1637 C C . LYS B 2 43 ? 39.86121 28.14254 41.77091 1.000 45.17863 43 LYS B C 1
ATOM 1638 O O . LYS B 2 43 ? 40.28587 28.11167 42.92967 1.000 49.03880 43 LYS B O 1
ATOM 1644 N N . GLU B 2 44 ? 38.69624 27.58356 41.42916 1.000 54.44503 44 GLU B N 1
ATOM 1645 C CA . GLU B 2 44 ? 37.84391 26.97475 42.44752 1.000 61.08129 44 GLU B CA 1
ATOM 1646 C C . GLU B 2 44 ? 38.33270 25.58654 42.84505 1.000 49.36686 44 GLU B C 1
ATOM 1647 O O . GLU B 2 44 ? 38.64171 24.74863 41.99405 1.000 48.63254 44 GLU B O 1
ATOM 1653 N N . ARG B 2 45 ? 38.32117 25.34069 44.15458 1.000 43.10393 45 ARG B N 1
ATOM 1654 C CA . ARG B 2 45 ? 38.57795 24.02633 44.72892 1.000 43.59230 45 ARG B CA 1
ATOM 1655 C C . ARG B 2 45 ? 37.67051 22.95105 44.14031 1.000 49.42791 45 ARG B C 1
ATOM 1656 O O . ARG B 2 45 ? 36.47362 23.16156 43.93080 1.000 48.12026 45 ARG B O 1
ATOM 1664 N N . GLU B 2 46 ? 38.26189 21.79158 43.86339 1.000 38.88178 46 GLU B N 1
ATOM 1665 C CA . GLU B 2 46 ? 37.58482 20.67184 43.22971 1.000 33.95598 46 GLU B CA 1
ATOM 1666 C C . GLU B 2 46 ? 37.79304 19.40846 44.05961 1.000 46.87199 46 GLU B C 1
ATOM 1667 O O . GLU B 2 46 ? 38.92084 19.11155 44.46544 1.000 32.33925 46 GLU B O 1
ATOM 1673 N N . GLY B 2 47 ? 36.71273 18.67159 44.32328 1.000 34.39835 47 GLY B N 1
ATOM 1674 C CA . GLY B 2 47 ? 36.84430 17.36497 44.95883 1.000 40.30236 47 GLY B CA 1
ATOM 1675 C C . GLY B 2 47 ? 37.28850 16.34821 43.92274 1.000 36.45589 47 GLY B C 1
ATOM 1676 O O . GLY B 2 47 ? 36.69632 16.26202 42.84034 1.000 38.12248 47 GLY B O 1
ATOM 1677 N N . VAL B 2 48 ? 38.34498 15.59842 44.22337 1.000 30.86680 48 VAL B N 1
ATOM 1678 C CA . VAL B 2 48 ? 38.89304 14.64501 43.25736 1.000 33.45268 48 VAL B CA 1
ATOM 1679 C C . VAL B 2 48 ? 38.53407 13.20535 43.61112 1.000 29.29671 48 VAL B C 1
ATOM 1680 O O . VAL B 2 48 ? 38.16784 12.42578 42.72989 1.000 28.89519 48 VAL B O 1
ATOM 1684 N N . ALA B 2 49 ? 38.59565 12.82897 44.88987 1.000 29.98619 49 ALA B N 1
ATOM 1685 C CA . ALA B 2 49 ? 38.35389 11.43603 45.24160 1.000 28.03422 49 ALA B CA 1
ATOM 1686 C C . ALA B 2 49 ? 37.91755 11.34481 46.69465 1.000 29.16676 49 ALA B C 1
ATOM 1687 O O . ALA B 2 49 ? 38.50387 11.99813 47.56263 1.000 28.88310 49 ALA B O 1
ATOM 1689 N N . GLY B 2 50 ? 36.90023 10.51971 46.95023 1.000 27.48342 50 GLY B N 1
ATOM 1690 C CA . GLY B 2 50 ? 36.39998 10.32793 48.29587 1.000 26.86598 50 GLY B CA 1
ATOM 1691 C C . GLY B 2 50 ? 36.14206 8.85716 48.55298 1.000 28.69166 50 GLY B C 1
ATOM 1692 O O . GLY B 2 50 ? 35.92600 8.07445 47.62896 1.000 28.13051 50 GLY B O 1
ATOM 1693 N N . ILE B 2 51 ? 36.17638 8.48759 49.82963 1.000 30.20632 51 ILE B N 1
ATOM 1694 C CA . ILE B 2 51 ? 35.96558 7.10093 50.23778 1.000 28.12589 51 ILE B CA 1
ATOM 1695 C C . ILE B 2 51 ? 35.19483 7.09418 51.55258 1.000 32.56454 51 ILE B C 1
ATOM 1696 O O . ILE B 2 51 ? 35.38849 7.97327 52.39973 1.000 29.56410 51 ILE B O 1
ATOM 1701 N N . ASP B 2 52 ? 34.28708 6.12957 51.71198 1.000 27.08234 52 ASP B N 1
ATOM 1702 C CA . ASP B 2 52 ? 33.51390 6.02448 52.94493 1.000 33.66892 52 ASP B CA 1
ATOM 1703 C C . ASP B 2 52 ? 33.99355 4.83763 53.77598 1.000 32.34637 52 ASP B C 1
ATOM 1704 O O . ASP B 2 52 ? 34.89376 4.09252 53.38364 1.000 28.22405 52 ASP B O 1
ATOM 1709 N N . ALA B 2 53 ? 33.35586 4.66999 54.93827 1.000 28.03457 53 ALA B N 1
ATOM 1710 C CA . ALA B 2 53 ? 33.68893 3.57231 55.83695 1.000 27.25374 53 ALA B CA 1
ATOM 1711 C C . ALA B 2 53 ? 33.45497 2.21502 55.18330 1.000 33.26317 53 ALA B C 1
ATOM 1712 O O . ALA B 2 53 ? 34.14666 1.24497 55.50605 1.000 31.98672 53 ALA B O 1
ATOM 1714 N N . SER B 2 54 ? 32.49003 2.12913 54.26666 1.000 26.96028 54 SER B N 1
ATOM 1715 C CA . SER B 2 54 ? 32.15696 0.89330 53.56986 1.000 32.02933 54 SER B CA 1
ATOM 1716 C C . SER B 2 54 ? 33.14612 0.54099 52.46570 1.000 30.57167 54 SER B C 1
ATOM 1717 O O . SER B 2 54 ? 32.98081 -0.50166 51.82035 1.000 31.83121 54 SER B O 1
ATOM 1720 N N . GLY B 2 55 ? 34.14208 1.38685 52.21349 1.000 26.85435 55 GLY B N 1
ATOM 1721 C CA . GLY B 2 55 ? 35.09277 1.14269 51.14809 1.000 37.29557 55 GLY B CA 1
ATOM 1722 C C . GLY B 2 55 ? 34.63198 1.59898 49.78547 1.000 36.87536 55 GLY B C 1
ATOM 1723 O O . GLY B 2 55 ? 35.32084 1.34050 48.79308 1.000 36.11998 55 GLY B O 1
ATOM 1724 N N . ILE B 2 56 ? 33.48419 2.25791 49.70972 1.000 32.23089 56 ILE B N 1
ATOM 1725 C CA . ILE B 2 56 ? 32.95918 2.77447 48.45285 1.000 35.05673 56 ILE B CA 1
ATOM 1726 C C . ILE B 2 56 ? 33.67928 4.07028 48.11407 1.000 26.34537 56 ILE B C 1
ATOM 1727 O O . ILE B 2 56 ? 33.82398 4.95352 48.96574 1.000 30.71447 56 ILE B O 1
ATOM 1732 N N . THR B 2 57 ? 34.14140 4.18238 46.87766 1.000 28.24021 57 THR B N 1
ATOM 1733 C CA . THR B 2 57 ? 34.87590 5.34794 46.41108 1.000 32.75633 57 THR B CA 1
ATOM 1734 C C . THR B 2 57 ? 34.06770 6.12185 45.37886 1.000 39.21084 57 THR B C 1
ATOM 1735 O O . THR B 2 57 ? 33.20173 5.56447 44.69893 1.000 39.09524 57 THR B O 1
ATOM 1739 N N . LYS B 2 58 ? 34.36007 7.41689 45.27500 1.000 29.78119 58 LYS B N 1
ATOM 1740 C CA . LYS B 2 58 ? 33.80655 8.27753 44.23960 1.000 36.94652 58 LYS B CA 1
ATOM 1741 C C . LYS B 2 58 ? 34.92545 9.15437 43.69752 1.000 37.95380 58 LYS B C 1
ATOM 1742 O O . LYS B 2 58 ? 35.77659 9.62062 44.45869 1.000 35.03234 58 LYS B O 1
ATOM 1748 N N . TYR B 2 59 ? 34.91734 9.38043 42.38571 1.000 35.84127 59 TYR B N 1
ATOM 1749 C CA . TYR B 2 59 ? 35.93347 10.17922 41.71839 1.000 33.95782 59 TYR B CA 1
ATOM 1750 C C . TYR B 2 59 ? 35.28771 11.28978 40.91210 1.000 36.08153 59 TYR B C 1
ATOM 1751 O O . TYR B 2 59 ? 34.20426 11.11413 40.35420 1.000 40.24379 59 TYR B O 1
ATOM 1760 N N . SER B 2 60 ? 35.97284 12.42882 40.82800 1.000 35.24055 60 SER B N 1
ATOM 1761 C CA . SER B 2 60 ? 35.52377 13.46147 39.90611 1.000 39.78047 60 SER B CA 1
ATOM 1762 C C . SER B 2 60 ? 35.72239 12.98766 38.47353 1.000 43.65784 60 SER B C 1
ATOM 1763 O O . SER B 2 60 ? 36.60444 12.17481 38.18361 1.000 37.80822 60 SER B O 1
ATOM 1766 N N . ASP B 2 61 ? 34.89098 13.50862 37.56623 1.000 40.98953 61 ASP B N 1
ATOM 1767 C CA . ASP B 2 61 ? 35.00094 13.10054 36.16777 1.000 43.18932 61 ASP B CA 1
ATOM 1768 C C . ASP B 2 61 ? 36.39354 13.39296 35.60785 1.000 31.34235 61 ASP B C 1
ATOM 1769 O O . ASP B 2 61 ? 36.90285 12.63712 34.77795 1.000 34.33900 61 ASP B O 1
ATOM 1774 N N . SER B 2 62 ? 37.03745 14.46122 36.07044 1.000 34.10799 62 SER B N 1
ATOM 1775 C CA . SER B 2 62 ? 38.32802 14.83348 35.50919 1.000 37.64991 62 SER B CA 1
ATOM 1776 C C . SER B 2 62 ? 39.42659 13.81535 35.80679 1.000 42.59369 62 SER B C 1
ATOM 1777 O O . SER B 2 62 ? 40.41644 13.77644 35.07444 1.000 42.15898 62 SER B O 1
ATOM 1780 N N . VAL B 2 63 ? 39.27358 12.96949 36.82755 1.000 36.59577 63 VAL B N 1
ATOM 1781 C CA . VAL B 2 63 ? 40.33648 12.05412 37.22857 1.000 39.55399 63 VAL B CA 1
ATOM 1782 C C . VAL B 2 63 ? 39.93645 10.58851 37.15609 1.000 38.38777 63 VAL B C 1
ATOM 1783 O O . VAL B 2 63 ? 40.79269 9.71792 37.37591 1.000 34.71381 63 VAL B O 1
ATOM 1787 N N . LYS B 2 64 ? 38.68073 10.27775 36.84303 1.000 36.20296 64 LYS B N 1
ATOM 1788 C CA . LYS B 2 64 ? 38.26649 8.87934 36.81040 1.000 41.03852 64 LYS B CA 1
ATOM 1789 C C . LYS B 2 64 ? 39.08670 8.09785 35.78739 1.000 40.05265 64 LYS B C 1
ATOM 1790 O O . LYS B 2 64 ? 39.43354 8.60683 34.71840 1.000 49.52280 64 LYS B O 1
ATOM 1796 N N . GLY B 2 65 ? 39.43210 6.86320 36.14020 1.000 37.07042 65 GLY B N 1
ATOM 1797 C CA . GLY B 2 65 ? 40.28896 6.04664 35.31447 1.000 38.50244 65 GLY B CA 1
ATOM 1798 C C . GLY B 2 65 ? 41.76888 6.27963 35.51421 1.000 43.14986 65 GLY B C 1
ATOM 1799 O O . GLY B 2 65 ? 42.57461 5.45618 35.05774 1.000 37.65336 65 GLY B O 1
ATOM 1800 N N . ARG B 2 66 ? 42.15801 7.36789 36.18005 1.000 34.05200 66 ARG B N 1
ATOM 1801 C CA . ARG B 2 66 ? 43.56331 7.69081 36.39754 1.000 41.50561 66 ARG B CA 1
ATOM 1802 C C . ARG B 2 66 ? 43.96267 7.73844 37.86464 1.000 39.61496 66 ARG B C 1
ATOM 1803 O O . ARG B 2 66 ? 45.08736 7.35055 38.18635 1.000 33.94615 66 ARG B O 1
ATOM 1811 N N . PHE B 2 67 ? 43.08014 8.17151 38.76499 1.000 35.78924 67 PHE B N 1
ATOM 1812 C CA . PHE B 2 67 ? 43.42822 8.23439 40.17668 1.000 33.11464 67 PHE B CA 1
ATOM 1813 C C . PHE B 2 67 ? 42.72597 7.10848 40.92653 1.000 34.18638 67 PHE B C 1
ATOM 1814 O O . PHE B 2 67 ? 41.61347 6.70873 40.57867 1.000 33.36586 67 PHE B O 1
ATOM 1822 N N . THR B 2 68 ? 43.37538 6.62772 41.98268 1.000 31.87891 68 THR B N 1
ATOM 1823 C CA . THR B 2 68 ? 42.81091 5.62791 42.87792 1.000 28.19790 68 THR B CA 1
ATOM 1824 C C . THR B 2 68 ? 43.05583 6.08180 44.30717 1.000 31.13769 68 THR B C 1
ATOM 1825 O O . THR B 2 68 ? 44.19754 6.38265 44.67855 1.000 31.28054 68 THR B O 1
ATOM 1829 N N . ILE B 2 69 ? 41.98686 6.15653 45.09298 1.000 27.71701 69 ILE B N 1
ATOM 1830 C CA . ILE B 2 69 ? 42.06708 6.48254 46.51550 1.000 24.81355 69 ILE B CA 1
ATOM 1831 C C . ILE B 2 69 ? 41.95761 5.18446 47.30789 1.000 31.21345 69 ILE B C 1
ATOM 1832 O O . ILE B 2 69 ? 41.16828 4.29340 46.95707 1.000 29.67250 69 ILE B O 1
ATOM 1837 N N . SER B 2 70 ? 42.77241 5.04821 48.35547 1.000 25.17083 70 SER B N 1
ATOM 1838 C CA . SER B 2 70 ? 42.75024 3.81863 49.14572 1.000 29.11384 70 SER B CA 1
ATOM 1839 C C . SER B 2 70 ? 43.18913 4.11474 50.57224 1.000 33.56663 70 SER B C 1
ATOM 1840 O O . SER B 2 70 ? 43.87505 5.10442 50.83967 1.000 27.79218 70 SER B O 1
ATOM 1843 N N . LYS B 2 71 ? 42.77449 3.24895 51.49463 1.000 27.32701 71 LYS B N 1
ATOM 1844 C CA . LYS B 2 71 ? 43.13290 3.39089 52.90071 1.000 25.78909 71 LYS B CA 1
ATOM 1845 C C . LYS B 2 71 ? 44.31768 2.49072 53.23760 1.000 26.73749 71 LYS B C 1
ATOM 1846 O O . LYS B 2 71 ? 44.31992 1.30558 52.89845 1.000 27.13418 71 LYS B O 1
ATOM 1852 N N . ASP B 2 72 ? 45.31578 3.05475 53.90422 1.000 26.57196 72 ASP B N 1
ATOM 1853 C CA . ASP B 2 72 ? 46.49077 2.31368 54.36418 1.000 26.31642 72 ASP B CA 1
ATOM 1854 C C . ASP B 2 72 ? 46.32612 2.13534 55.86790 1.000 27.25426 72 ASP B C 1
ATOM 1855 O O . ASP B 2 72 ? 46.56812 3.06526 56.63934 1.000 27.37505 72 ASP B O 1
ATOM 1860 N N . ASN B 2 73 ? 45.92301 0.93821 56.29074 1.000 24.44741 73 ASN B N 1
ATOM 1861 C CA . ASN B 2 73 ? 45.66070 0.73552 57.70614 1.000 25.13776 73 ASN B CA 1
ATOM 1862 C C . ASN B 2 73 ? 46.89828 0.30036 58.47307 1.000 29.45638 73 ASN B C 1
ATOM 1863 O O . ASN B 2 73 ? 46.86288 0.28238 59.70704 1.000 34.00096 73 ASN B O 1
ATOM 1868 N N . ALA B 2 74 ? 47.99671 -0.01225 57.77292 1.000 31.41154 74 ALA B N 1
ATOM 1869 C CA . ALA B 2 74 ? 49.26742 -0.24366 58.44774 1.000 23.73500 74 ALA B CA 1
ATOM 1870 C C . ALA B 2 74 ? 49.87455 1.06951 58.92330 1.000 28.18434 74 ALA B C 1
ATOM 1871 O O . ALA B 2 74 ? 50.29190 1.18726 60.07878 1.000 30.90196 74 ALA B O 1
ATOM 1873 N N . LYS B 2 75 ? 49.92005 2.07402 58.04574 1.000 28.31622 75 LYS B N 1
ATOM 1874 C CA . LYS B 2 75 ? 50.44592 3.39187 58.38547 1.000 33.57810 75 LYS B CA 1
ATOM 1875 C C . LYS B 2 75 ? 49.38055 4.34203 58.91658 1.000 33.83733 75 LYS B C 1
ATOM 1876 O O . LYS B 2 75 ? 49.72657 5.43862 59.37027 1.000 31.75257 75 LYS B O 1
ATOM 1882 N N . ASN B 2 76 ? 48.10751 3.94985 58.87026 1.000 27.42907 76 ASN B N 1
ATOM 1883 C CA . ASN B 2 76 ? 46.97756 4.81608 59.20761 1.000 25.84845 76 ASN B CA 1
ATOM 1884 C C . ASN B 2 76 ? 47.02159 6.10717 58.38729 1.000 26.10680 76 ASN B C 1
ATOM 1885 O O . ASN B 2 76 ? 47.10162 7.21690 58.90892 1.000 24.31297 76 ASN B O 1
ATOM 1890 N N . ALA B 2 77 ? 46.93247 5.92864 57.07487 1.000 24.52920 77 ALA B N 1
ATOM 1891 C CA . ALA B 2 77 ? 47.03066 7.01039 56.11804 1.000 28.24490 77 ALA B CA 1
ATOM 1892 C C . ALA B 2 77 ? 46.03286 6.76570 54.99513 1.000 28.24363 77 ALA B C 1
ATOM 1893 O O . ALA B 2 77 ? 45.57065 5.64056 54.77978 1.000 25.37249 77 ALA B O 1
ATOM 1895 N N . LEU B 2 78 ? 45.70097 7.84269 54.28744 1.000 28.91899 78 LEU B N 1
ATOM 1896 C CA . LEU B 2 78 ? 44.86106 7.80534 53.09526 1.000 27.72172 78 LEU B CA 1
ATOM 1897 C C . LEU B 2 78 ? 45.73996 8.09824 51.88682 1.000 27.27791 78 LEU B C 1
ATOM 1898 O O . LEU B 2 78 ? 46.40534 9.13727 51.84435 1.000 25.26173 78 LEU B O 1
ATOM 1903 N N . ASP B 2 79 ? 45.74186 7.19111 50.91213 1.000 26.84628 79 ASP B N 1
ATOM 1904 C CA . ASP B 2 79 ? 46.62823 7.27696 49.76083 1.000 26.52930 79 ASP B CA 1
ATOM 1905 C C . ASP B 2 79 ? 45.87414 7.69073 48.50110 1.000 29.42079 79 ASP B C 1
ATOM 1906 O O . ASP B 2 79 ? 44.68605 7.38938 48.33324 1.000 28.26509 79 ASP B O 1
ATOM 1911 N N . LEU B 2 80 ? 46.58358 8.37816 47.60272 1.000 26.60801 80 LEU B N 1
ATOM 1912 C CA . LEU B 2 80 ? 46.01868 8.77155 46.31298 1.000 25.98466 80 LEU B CA 1
ATOM 1913 C C . LEU B 2 80 ? 47.03889 8.47292 45.22715 1.000 25.36162 80 LEU B C 1
ATOM 1914 O O . LEU B 2 80 ? 48.03878 9.18786 45.09098 1.000 27.00560 80 LEU B O 1
ATOM 1919 N N . GLN B 2 81 ? 46.78113 7.42423 44.45418 1.000 28.30908 81 GLN B N 1
ATOM 1920 C CA . GLN B 2 81 ? 47.62367 7.06615 43.32194 1.000 28.62393 81 GLN B CA 1
ATOM 1921 C C . GLN B 2 81 ? 47.18341 7.88018 42.10916 1.000 32.23925 81 GLN B C 1
ATOM 1922 O O . GLN B 2 81 ? 46.00326 7.86142 41.74877 1.000 31.53780 81 GLN B O 1
ATOM 1928 N N . MET B 2 82 ? 48.11253 8.61849 41.49703 1.000 26.95712 82 MET B N 1
ATOM 1929 C CA . MET B 2 82 ? 47.79861 9.50999 40.37929 1.000 33.18727 82 MET B CA 1
ATOM 1930 C C . MET B 2 82 ? 48.60377 9.10107 39.15118 1.000 36.05222 82 MET B C 1
ATOM 1931 O O . MET B 2 82 ? 49.81793 9.31267 39.11038 1.000 30.16372 82 MET B O 1
ATOM 1936 N N . ASN B 2 83 ? 47.92986 8.54999 38.13975 1.000 33.28052 83 ASN B N 1
ATOM 1937 C CA . ASN B 2 83 ? 48.57316 8.10878 36.91026 1.000 36.51796 83 ASN B CA 1
ATOM 1938 C C . ASN B 2 83 ? 48.17836 9.00154 35.73694 1.000 36.45947 83 ASN B C 1
ATOM 1939 O O . ASN B 2 83 ? 47.19056 9.73957 35.79028 1.000 31.25019 83 ASN B O 1
ATOM 1944 N N . GLY B 2 84 ? 48.98021 8.93870 34.67128 1.000 36.79902 84 GLY B N 1
ATOM 1945 C CA . GLY B 2 84 ? 48.71599 9.70037 33.46044 1.000 35.65059 84 GLY B CA 1
ATOM 1946 C C . GLY B 2 84 ? 48.54174 11.18831 33.69840 1.000 43.77327 84 GLY B C 1
ATOM 1947 O O . GLY B 2 84 ? 47.61476 11.80580 33.16327 1.000 39.68996 84 GLY B O 1
ATOM 1948 N N . LEU B 2 85 ? 49.42471 11.77007 34.50645 1.000 33.89260 85 LEU B N 1
ATOM 1949 C CA . LEU B 2 85 ? 49.25692 13.14276 34.95886 1.000 32.10331 85 LEU B CA 1
ATOM 1950 C C . LEU B 2 85 ? 49.37899 14.13851 33.80943 1.000 38.33441 85 LEU B C 1
ATOM 1951 O O . LEU B 2 85 ? 50.15798 13.95783 32.87099 1.000 34.02297 85 LEU B O 1
ATOM 1956 N N . LYS B 2 86 ? 48.60091 15.20453 33.90700 1.000 42.13326 86 LYS B N 1
ATOM 1957 C CA . LYS B 2 86 ? 48.46436 16.23582 32.89296 1.000 45.72220 86 LYS B CA 1
ATOM 1958 C C . LYS B 2 86 ? 48.73944 17.58272 33.53639 1.000 40.98602 86 LYS B C 1
ATOM 1959 O O . LYS B 2 86 ? 48.60722 17.73411 34.75795 1.000 39.65780 86 LYS B O 1
ATOM 1965 N N . PRO B 2 87 ? 49.16220 18.58132 32.74948 1.000 45.57736 87 PRO B N 1
ATOM 1966 C CA . PRO B 2 87 ? 49.36799 19.92615 33.32765 1.000 45.31405 87 PRO B CA 1
ATOM 1967 C C . PRO B 2 87 ? 48.13851 20.44283 34.05409 1.000 35.81851 87 PRO B C 1
ATOM 1968 O O . PRO B 2 87 ? 48.25469 21.15040 35.05980 1.000 37.74057 87 PRO B O 1
ATOM 1972 N N . GLU B 2 88 ? 46.96185 20.10801 33.52856 1.000 47.56157 88 GLU B N 1
ATOM 1973 C CA . GLU B 2 88 ? 45.64209 20.13951 34.15624 1.000 51.11267 88 GLU B CA 1
ATOM 1974 C C . GLU B 2 88 ? 45.64303 19.85216 35.65486 1.000 42.96623 88 GLU B C 1
ATOM 1975 O O . GLU B 2 88 ? 44.93581 20.50297 36.43415 1.000 36.79564 88 GLU B O 1
ATOM 1981 N N . ASP B 2 89 ? 46.40604 18.83350 36.04897 1.000 37.66292 89 ASP B N 1
ATOM 1982 C CA . ASP B 2 89 ? 46.40453 18.32757 37.41349 1.000 38.57073 89 ASP B CA 1
ATOM 1983 C C . ASP B 2 89 ? 47.27583 19.13492 38.35765 1.000 39.34104 89 ASP B C 1
ATOM 1984 O O . ASP B 2 89 ? 47.27628 18.84836 39.55998 1.000 33.83914 89 ASP B O 1
ATOM 1989 N N . THR B 2 90 ? 48.01056 20.12002 37.84783 1.000 31.84848 90 THR B N 1
ATOM 1990 C CA . THR B 2 90 ? 48.81598 20.97945 38.70288 1.000 30.94318 90 THR B CA 1
ATOM 1991 C C . THR B 2 90 ? 47.91747 21.71173 39.68518 1.000 35.64097 90 THR B C 1
ATOM 1992 O O . THR B 2 90 ? 46.95389 22.37138 39.28376 1.000 35.91143 90 THR B O 1
ATOM 1996 N N . ALA B 2 91 ? 48.22292 21.58694 40.97447 1.000 30.91833 91 ALA B N 1
ATOM 1997 C CA . ALA B 2 91 ? 47.38701 22.19896 42.00297 1.000 28.85274 91 ALA B CA 1
ATOM 1998 C C . ALA B 2 91 ? 47.97877 21.87727 43.36107 1.000 37.16315 91 ALA B C 1
ATOM 1999 O O . ALA B 2 91 ? 48.83340 20.99692 43.50233 1.000 29.53257 91 ALA B O 1
ATOM 2001 N N . MET B 2 92 ? 47.48252 22.58457 44.36658 1.000 33.03490 92 MET B N 1
ATOM 2002 C CA . MET B 2 92 ? 47.68551 22.18000 45.74540 1.000 34.23692 92 MET B CA 1
ATOM 2003 C C . MET B 2 92 ? 46.64855 21.11020 46.08348 1.000 36.04167 92 MET B C 1
ATOM 2004 O O . MET B 2 92 ? 45.44957 21.33567 45.90807 1.000 33.25921 92 MET B O 1
ATOM 2009 N N . TYR B 2 93 ? 47.10153 19.93332 46.52020 1.000 30.98280 93 TYR B N 1
ATOM 2010 C CA . TYR B 2 93 ? 46.20725 18.82661 46.85624 1.000 27.43010 93 TYR B CA 1
ATOM 2011 C C . TYR B 2 93 ? 46.01448 18.77143 48.36650 1.000 31.38284 93 TYR B C 1
ATOM 2012 O O . TYR B 2 93 ? 46.96926 18.92889 49.12989 1.000 32.15689 93 TYR B O 1
ATOM 2021 N N . HIS B 2 94 ? 44.77382 18.56412 48.79888 1.000 24.76509 94 HIS B N 1
ATOM 2022 C CA . HIS B 2 94 ? 44.44491 18.79273 50.19571 1.000 23.93626 94 HIS B CA 1
ATOM 2023 C C . HIS B 2 94 ? 43.57398 17.64060 50.67323 1.000 30.12706 94 HIS B C 1
ATOM 2024 O O . HIS B 2 94 ? 42.61395 17.27372 49.99394 1.000 26.96427 94 HIS B O 1
ATOM 2031 N N . CYS B 2 95 ? 43.92168 17.05341 51.81637 1.000 28.68533 95 CYS B N 1
ATOM 2032 C CA . CYS B 2 95 ? 43.18064 15.93184 52.37298 1.000 24.76744 95 CYS B CA 1
ATOM 2033 C C . CYS B 2 95 ? 42.31403 16.38318 53.54306 1.000 25.31242 95 CYS B C 1
ATOM 2034 O O . CYS B 2 95 ? 42.70061 17.25325 54.32683 1.000 23.16548 95 CYS B O 1
ATOM 2037 N N . ALA B 2 96 ? 41.14092 15.75945 53.66533 1.000 26.32341 96 ALA B N 1
ATOM 2038 C CA . ALA B 2 96 ? 40.19401 16.07977 54.72259 1.000 24.03708 96 ALA B CA 1
ATOM 2039 C C . ALA B 2 96 ? 39.51853 14.80547 55.20802 1.000 27.67592 96 ALA B C 1
ATOM 2040 O O . ALA B 2 96 ? 39.37837 13.83621 54.45837 1.000 25.80928 96 ALA B O 1
ATOM 2042 N N . ALA B 2 97 ? 39.04902 14.83551 56.45315 1.000 25.77519 97 ALA B N 1
ATOM 2043 C CA . ALA B 2 97 ? 38.54040 13.63127 57.09557 1.000 29.98331 97 ALA B CA 1
ATOM 2044 C C . ALA B 2 97 ? 37.55562 14.00700 58.19563 1.000 28.87737 97 ALA B C 1
ATOM 2045 O O . ALA B 2 97 ? 37.55696 15.12900 58.70355 1.000 25.60169 97 ALA B O 1
ATOM 2047 N N . GLY B 2 98 ? 36.72222 13.04334 58.56466 1.000 26.24008 98 GLY B N 1
ATOM 2048 C CA . GLY B 2 98 ? 35.82275 13.22203 59.68663 1.000 29.49373 98 GLY B CA 1
ATOM 2049 C C . GLY B 2 98 ? 34.51635 13.86922 59.28324 1.000 26.82454 98 GLY B C 1
ATOM 2050 O O . GLY B 2 98 ? 34.40144 15.09639 59.29663 1.000 27.41411 98 GLY B O 1
ATOM 2051 N N . LEU B 2 99 ? 33.53246 13.05557 58.90521 1.000 27.06394 99 LEU B N 1
ATOM 2052 C CA . LEU B 2 99 ? 32.24553 13.58447 58.46869 1.000 26.89528 99 LEU B CA 1
ATOM 2053 C C . LEU B 2 99 ? 31.55442 14.30668 59.61946 1.000 32.64444 99 LEU B C 1
ATOM 2054 O O . LEU B 2 99 ? 31.36170 13.73760 60.69740 1.000 28.31862 99 LEU B O 1
ATOM 2059 N N . VAL B 2 100 ? 31.19291 15.57051 59.39949 1.000 26.81198 100 VAL B N 1
ATOM 2060 C CA . VAL B 2 100 ? 30.52302 16.36767 60.41821 1.000 29.13216 100 VAL B CA 1
ATOM 2061 C C . VAL B 2 100 ? 29.13265 16.81591 59.99860 1.000 35.62589 100 VAL B C 1
ATOM 2062 O O . VAL B 2 100 ? 28.41246 17.39843 60.81541 1.000 33.09232 100 VAL B O 1
ATOM 2066 N N . ARG B 2 101 ? 28.72181 16.54187 58.76206 1.000 32.08545 101 ARG B N 1
ATOM 2067 C CA . ARG B 2 101 ? 27.41433 16.96423 58.27747 1.000 39.78351 101 ARG B CA 1
ATOM 2068 C C . ARG B 2 101 ? 27.04614 16.11453 57.07217 1.000 41.66859 101 ARG B C 1
ATOM 2069 O O . ARG B 2 101 ? 27.91844 15.68774 56.31051 1.000 33.93532 101 ARG B O 1
ATOM 2077 N N . GLY B 2 102 ? 25.74740 15.85739 56.92240 1.000 38.07378 102 GLY B N 1
ATOM 2078 C CA . GLY B 2 102 ? 25.26689 15.17702 55.72842 1.000 35.27116 102 GLY B CA 1
ATOM 2079 C C . GLY B 2 102 ? 25.72138 13.73202 55.66315 1.000 33.64403 102 GLY B C 1
ATOM 2080 O O . GLY B 2 102 ? 25.81992 13.03121 56.67859 1.000 38.16139 102 GLY B O 1
ATOM 2081 N N . SER B 2 103 ? 26.00490 13.27813 54.44495 1.000 31.60661 103 SER B N 1
ATOM 2082 C CA . SER B 2 103 ? 26.43892 11.91738 54.17465 1.000 35.28239 103 SER B CA 1
ATOM 2083 C C . SER B 2 103 ? 27.78517 11.94339 53.46562 1.000 36.84042 103 SER B C 1
ATOM 2084 O O . SER B 2 103 ? 28.15232 12.93214 52.82338 1.000 33.96425 103 SER B O 1
ATOM 2087 N N . CYS B 2 104 ? 28.52859 10.84156 53.59293 1.000 31.36654 104 CYS B N 1
ATOM 2088 C CA . CYS B 2 104 ? 29.83221 10.77126 52.94463 1.000 40.13301 104 CYS B CA 1
ATOM 2089 C C . CYS B 2 104 ? 29.71808 10.83797 51.43132 1.000 48.94605 104 CYS B C 1
ATOM 2090 O O . CYS B 2 104 ? 30.67417 11.24491 50.76531 1.000 32.15732 104 CYS B O 1
ATOM 2093 N N . THR B 2 105 ? 28.56433 10.46883 50.87312 1.000 37.34812 105 THR B N 1
ATOM 2094 C CA . THR B 2 105 ? 28.47739 10.31113 49.42955 1.000 49.26832 105 THR B CA 1
ATOM 2095 C C . THR B 2 105 ? 28.53510 11.63423 48.67624 1.000 46.42566 105 THR B C 1
ATOM 2096 O O . THR B 2 105 ? 28.74790 11.61709 47.46288 1.000 53.01939 105 THR B O 1
ATOM 2100 N N . ASP B 2 106 ? 28.35707 12.76923 49.35189 1.000 42.34634 106 ASP B N 1
ATOM 2101 C CA . ASP B 2 106 ? 28.34325 14.07163 48.70260 1.000 47.85985 106 ASP B CA 1
ATOM 2102 C C . ASP B 2 106 ? 29.52569 14.94371 49.10518 1.000 50.50513 106 ASP B C 1
ATOM 2103 O O . ASP B 2 106 ? 29.49761 16.15322 48.84768 1.000 44.20115 106 ASP B O 1
ATOM 2108 N N . VAL B 2 107 ? 30.53558 14.38353 49.78305 1.000 39.75754 107 VAL B N 1
ATOM 2109 C CA . VAL B 2 107 ? 31.57649 15.24248 50.34570 1.000 37.09449 107 VAL B CA 1
ATOM 2110 C C . VAL B 2 107 ? 32.41860 15.86678 49.24577 1.000 32.81840 107 VAL B C 1
ATOM 2111 O O . VAL B 2 107 ? 33.02604 16.92315 49.45119 1.000 33.51292 107 VAL B O 1
ATOM 2115 N N . LEU B 2 108 ? 32.50112 15.22631 48.07748 1.000 31.82064 108 LEU B N 1
ATOM 2116 C CA . LEU B 2 108 ? 33.27382 15.82373 46.99572 1.000 31.35967 108 LEU B CA 1
ATOM 2117 C C . LEU B 2 108 ? 32.67067 17.15501 46.57179 1.000 43.06350 108 LEU B C 1
ATOM 2118 O O . LEU B 2 108 ? 33.39309 18.04553 46.11100 1.000 37.62843 108 LEU B O 1
ATOM 2123 N N . ASP B 2 109 ? 31.35577 17.31889 46.75293 1.000 38.61302 109 ASP B N 1
ATOM 2124 C CA . ASP B 2 109 ? 30.67934 18.57987 46.48919 1.000 45.48693 109 ASP B CA 1
ATOM 2125 C C . ASP B 2 109 ? 30.52721 19.44586 47.72460 1.000 39.00242 109 ASP B C 1
ATOM 2126 O O . ASP B 2 109 ? 30.09186 20.59128 47.59586 1.000 44.85256 109 ASP B O 1
ATOM 2131 N N . HIS B 2 110 ? 30.86594 18.94594 48.91123 1.000 34.16467 110 HIS B N 1
ATOM 2132 C CA . HIS B 2 110 ? 30.67878 19.70114 50.15075 1.000 41.55765 110 HIS B CA 1
ATOM 2133 C C . HIS B 2 110 ? 31.89841 19.53901 51.04205 1.000 40.86970 110 HIS B C 1
ATOM 2134 O O . HIS B 2 110 ? 31.86091 18.81842 52.04889 1.000 39.24419 110 HIS B O 1
ATOM 2141 N N . PRO B 2 111 ? 32.99717 20.23220 50.72417 1.000 35.92573 111 PRO B N 1
ATOM 2142 C CA . PRO B 2 111 ? 34.20424 20.11161 51.56136 1.000 34.73019 111 PRO B CA 1
ATOM 2143 C C . PRO B 2 111 ? 33.97165 20.50434 53.00704 1.000 34.95635 111 PRO B C 1
ATOM 2144 O O . PRO B 2 111 ? 34.60701 19.93713 53.90425 1.000 35.11897 111 PRO B O 1
ATOM 2148 N N . SER B 2 112 ? 33.06077 21.44274 53.27003 1.000 32.02500 112 SER B N 1
ATOM 2149 C CA . SER B 2 112 ? 32.78793 21.82814 54.64796 1.000 32.22816 112 SER B CA 1
ATOM 2150 C C . SER B 2 112 ? 32.13390 20.71000 55.45028 1.000 32.51441 112 SER B C 1
ATOM 2151 O O . SER B 2 112 ? 32.07885 20.80855 56.67944 1.000 36.46635 112 SER B O 1
ATOM 2154 N N . TYR B 2 113 ? 31.68286 19.63447 54.79963 1.000 30.38924 113 TYR B N 1
ATOM 2155 C CA . TYR B 2 113 ? 31.11863 18.49938 55.51988 1.000 36.36762 113 TYR B CA 1
ATOM 2156 C C . TYR B 2 113 ? 32.18335 17.60618 56.14011 1.000 32.08967 113 TYR B C 1
ATOM 2157 O O . TYR B 2 113 ? 31.83702 16.66486 56.86319 1.000 28.83477 113 TYR B O 1
ATOM 2166 N N . LEU B 2 114 ? 33.45684 17.87386 55.88221 1.000 31.65245 114 LEU B N 1
ATOM 2167 C CA . LEU B 2 114 ? 34.55656 17.16861 56.52536 1.000 32.41476 114 LEU B CA 1
ATOM 2168 C C . LEU B 2 114 ? 35.21649 18.12462 57.50892 1.000 26.34040 114 LEU B C 1
ATOM 2169 O O . LEU B 2 114 ? 35.57165 19.25044 57.14273 1.000 31.27960 114 LEU B O 1
ATOM 2174 N N . GLY B 2 115 ? 35.36073 17.68365 58.75532 1.000 30.10468 115 GLY B N 1
ATOM 2175 C CA . GLY B 2 115 ? 35.82056 18.56026 59.81808 1.000 31.23187 115 GLY B CA 1
ATOM 2176 C C . GLY B 2 115 ? 37.31403 18.82006 59.88002 1.000 29.58273 115 GLY B C 1
ATOM 2177 O O . GLY B 2 115 ? 37.72795 19.94131 60.17864 1.000 29.94031 115 GLY B O 1
ATOM 2178 N N . VAL B 2 116 ? 38.14313 17.81578 59.59677 1.000 31.43218 116 VAL B N 1
ATOM 2179 C CA . VAL B 2 116 ? 39.58171 17.90437 59.83805 1.000 31.06528 116 VAL B CA 1
ATOM 2180 C C . VAL B 2 116 ? 40.30886 18.01514 58.50461 1.000 29.91909 116 VAL B C 1
ATOM 2181 O O . VAL B 2 116 ? 40.05987 17.22511 57.58732 1.000 29.84999 116 VAL B O 1
ATOM 2185 N N . TRP B 2 117 ? 41.23225 18.97206 58.40993 1.000 27.98071 117 TRP B N 1
ATOM 2186 C CA . TRP B 2 117 ? 41.92999 19.26360 57.16288 1.000 29.82295 117 TRP B CA 1
ATOM 2187 C C . TRP B 2 117 ? 43.43773 19.27467 57.37817 1.000 34.21388 117 TRP B C 1
ATOM 2188 O O . TRP B 2 117 ? 43.92108 19.69622 58.43464 1.000 28.09154 117 TRP B O 1
ATOM 2199 N N . GLY B 2 118 ? 44.17738 18.78305 56.37661 1.000 28.75037 118 GLY B N 1
ATOM 2200 C CA . GLY B 2 118 ? 45.62140 18.76536 56.43489 1.000 30.25586 118 GLY B CA 1
ATOM 2201 C C . GLY B 2 118 ? 46.19636 20.09828 56.00908 1.000 37.50200 118 GLY B C 1
ATOM 2202 O O . GLY B 2 118 ? 45.50160 21.11535 55.96238 1.000 30.05963 118 GLY B O 1
ATOM 2203 N N . GLN B 2 119 ? 47.48014 20.08342 55.64424 1.000 31.24271 119 GLN B N 1
ATOM 2204 C CA . GLN B 2 119 ? 48.14301 21.31324 55.23189 1.000 35.01935 119 GLN B CA 1
ATOM 2205 C C . GLN B 2 119 ? 48.28290 21.43903 53.72146 1.000 38.28529 119 GLN B C 1
ATOM 2206 O O . GLN B 2 119 ? 48.62806 22.51930 53.23900 1.000 32.93131 119 GLN B O 1
ATOM 2212 N N . GLY B 2 120 ? 48.04653 20.37482 52.97229 1.000 28.29526 120 GLY B N 1
ATOM 2213 C CA . GLY B 2 120 ? 48.16736 20.46769 51.52402 1.000 31.99969 120 GLY B CA 1
ATOM 2214 C C . GLY B 2 120 ? 49.54999 20.06871 51.05059 1.000 34.18289 120 GLY B C 1
ATOM 2215 O O . GLY B 2 120 ? 50.55417 20.25836 51.73780 1.000 33.18967 120 GLY B O 1
ATOM 2216 N N . THR B 2 121 ? 49.60686 19.51111 49.84009 1.000 27.12953 121 THR B N 1
ATOM 2217 C CA . THR B 2 121 ? 50.89408 19.19952 49.23012 1.000 28.75125 121 THR B CA 1
ATOM 2218 C C . THR B 2 121 ? 50.82762 19.56310 47.75385 1.000 29.55694 121 THR B C 1
ATOM 2219 O O . THR B 2 121 ? 49.88130 19.18556 47.05684 1.000 32.20900 121 THR B O 1
ATOM 2223 N N . GLN B 2 122 ? 51.82861 20.30740 47.28577 1.000 29.33344 122 GLN B N 1
ATOM 2224 C CA . GLN B 2 122 ? 51.81297 20.85369 45.93444 1.000 32.84758 122 GLN B CA 1
ATOM 2225 C C . GLN B 2 122 ? 52.21619 19.79404 44.92195 1.000 34.31344 122 GLN B C 1
ATOM 2226 O O . GLN B 2 122 ? 53.19287 19.06890 45.12557 1.000 29.72055 122 GLN B O 1
ATOM 2232 N N . VAL B 2 123 ? 51.45798 19.70065 43.83498 1.000 32.14839 123 VAL B N 1
ATOM 2233 C CA . VAL B 2 123 ? 51.79261 18.84273 42.70366 1.000 33.49329 123 VAL B CA 1
ATOM 2234 C C . VAL B 2 123 ? 51.92825 19.73742 41.48182 1.000 33.34043 123 VAL B C 1
ATOM 2235 O O . VAL B 2 123 ? 50.99781 20.47574 41.15318 1.000 29.93791 123 VAL B O 1
ATOM 2239 N N . THR B 2 124 ? 53.07032 19.67067 40.80129 1.000 30.95980 124 THR B N 1
ATOM 2240 C CA . THR B 2 124 ? 53.28756 20.46328 39.59586 1.000 35.02980 124 THR B CA 1
ATOM 2241 C C . THR B 2 124 ? 53.66842 19.53668 38.45276 1.000 36.38122 124 THR B C 1
ATOM 2242 O O . THR B 2 124 ? 54.72115 18.88675 38.49317 1.000 32.71195 124 THR B O 1
ATOM 2246 N N . VAL B 2 125 ? 52.80996 19.48204 37.44043 1.000 29.97106 125 VAL B N 1
ATOM 2247 C CA . VAL B 2 125 ? 53.00299 18.63369 36.27151 1.000 32.53321 125 VAL B CA 1
ATOM 2248 C C . VAL B 2 125 ? 53.51196 19.51568 35.14065 1.000 43.73397 125 VAL B C 1
ATOM 2249 O O . VAL B 2 125 ? 52.82552 20.45486 34.72032 1.000 39.70336 125 VAL B O 1
ATOM 2253 N N . SER B 2 126 ? 54.71647 19.23698 34.65550 1.000 42.05349 126 SER B N 1
ATOM 2254 C CA . SER B 2 126 ? 55.30866 20.03810 33.59480 1.000 48.42775 126 SER B CA 1
ATOM 2255 C C . SER B 2 126 ? 55.14629 19.32623 32.25883 1.000 56.17554 126 SER B C 1
ATOM 2256 O O . SER B 2 126 ? 55.23874 18.09704 32.18155 1.000 54.82496 126 SER B O 1
ATOM 2259 N N . SER B 2 127 ? 54.90715 20.10844 31.20975 1.000 60.31445 127 SER B N 1
ATOM 2260 C CA . SER B 2 127 ? 54.62811 19.56585 29.88342 1.000 68.50871 127 SER B CA 1
ATOM 2261 C C . SER B 2 127 ? 55.89690 19.05713 29.20602 1.000 59.73224 127 SER B C 1
ATOM 2262 O O . SER B 2 127 ? 56.98471 19.59281 29.42847 1.000 64.50924 127 SER B O 1
ATOM 2265 N N . CYS C 1 15 ? 19.80272 49.95437 94.07860 1.000 44.43973 332 CYS C N 1
ATOM 2266 C CA . CYS C 1 15 ? 19.16479 50.74960 93.03435 1.000 43.31532 332 CY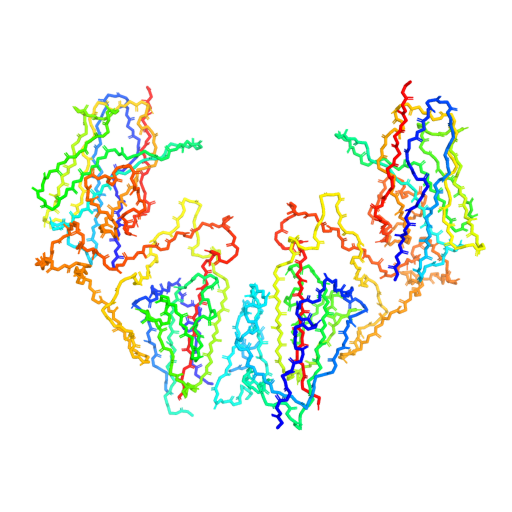S C CA 1
ATOM 2267 C C . CYS C 1 15 ? 18.75976 49.85542 91.86082 1.000 47.81810 332 CYS C C 1
ATOM 2268 O O . CYS C 1 15 ? 19.31181 48.76758 91.67029 1.000 44.41534 332 CYS C O 1
ATOM 2271 N N . THR C 1 16 ? 17.77226 50.31031 91.08546 1.000 57.54885 333 THR C N 1
ATOM 2272 C CA . THR C 1 16 ? 17.19489 49.50524 90.01779 1.000 58.79424 333 THR C CA 1
ATOM 2273 C C . THR C 1 16 ? 17.42403 50.05187 88.61709 1.000 51.16382 333 THR C C 1
ATOM 2274 O O . THR C 1 16 ? 17.25228 49.29783 87.65262 1.000 57.07243 333 THR C O 1
ATOM 2278 N N . ASN C 1 17 ? 17.78916 51.32312 88.47204 1.000 54.77432 334 ASN C N 1
ATOM 2279 C CA . ASN C 1 17 ? 17.98800 51.89668 87.14732 1.000 51.90483 334 ASN C CA 1
ATOM 2280 C C . ASN C 1 17 ? 19.09530 51.16116 86.40356 1.000 48.79658 334 ASN C C 1
ATOM 2281 O O . ASN C 1 17 ? 20.14948 50.86335 86.96995 1.000 48.90382 334 ASN C O 1
ATOM 2286 N N . LEU C 1 18 ? 18.84001 50.84078 85.13667 1.000 58.92847 335 LEU C N 1
ATOM 2287 C CA . LEU C 1 18 ? 19.86313 50.26139 84.27475 1.000 50.78570 335 LEU C CA 1
ATOM 2288 C C . LEU C 1 18 ? 20.82952 51.35607 83.83946 1.000 46.68111 335 LEU C C 1
ATOM 2289 O O . LEU C 1 18 ? 20.39947 52.44732 83.45658 1.000 44.05298 335 LEU C O 1
ATOM 2294 N N . CYS C 1 19 ? 22.12786 51.08068 83.92041 1.000 42.75540 336 CYS C N 1
ATOM 2295 C CA . CYS C 1 19 ? 23.10934 52.09239 83.55133 1.000 42.94795 336 CYS C CA 1
ATOM 2296 C C . CYS C 1 19 ? 22.97864 52.41801 82.06672 1.000 43.81585 336 CYS C C 1
ATOM 2297 O O . CYS C 1 19 ? 22.83512 51.50918 81.23929 1.000 49.11811 336 CYS C O 1
ATOM 2300 N N . PRO C 1 20 ? 22.99793 53.68880 81.68576 1.000 48.94208 337 PRO C N 1
ATOM 2301 C CA . PRO C 1 20 ? 22.84160 54.01551 80.25813 1.000 45.26488 337 PRO C CA 1
ATOM 2302 C C . PRO C 1 20 ? 24.14882 53.86788 79.48252 1.000 44.31789 337 PRO C C 1
ATOM 2303 O O . PRO C 1 20 ? 24.68227 54.82593 78.91749 1.000 41.63243 337 PRO C O 1
ATOM 2307 N N . PHE C 1 21 ? 24.67410 52.64191 79.43456 1.000 42.24639 338 PHE C N 1
ATOM 2308 C CA . PHE C 1 21 ? 25.88343 52.43821 78.64879 1.000 48.89646 338 PHE C CA 1
ATOM 2309 C C . PHE C 1 21 ? 25.58807 52.48462 77.15772 1.000 50.97276 338 PHE C C 1
ATOM 2310 O O . PHE C 1 21 ? 26.49862 52.75341 76.36536 1.000 49.51712 338 PHE C O 1
ATOM 2318 N N . GLY C 1 22 ? 24.33402 52.22761 76.77034 1.000 48.78346 339 GLY C N 1
ATOM 2319 C CA . GLY C 1 22 ? 23.96118 52.29481 75.36647 1.000 38.96424 339 GLY C CA 1
ATOM 2320 C C . GLY C 1 22 ? 24.17607 53.67496 74.77481 1.000 41.42947 339 GLY C C 1
ATOM 2321 O O . GLY C 1 22 ? 24.61729 53.80757 73.63302 1.000 46.12153 339 GLY C O 1
ATOM 2322 N N . GLU C 1 23 ? 23.87447 54.72408 75.54936 1.000 44.28113 340 GLU C N 1
ATOM 2323 C CA . GLU C 1 23 ? 24.12547 56.08288 75.07647 1.000 51.78531 340 GLU C CA 1
ATOM 2324 C C . GLU C 1 23 ? 25.59778 56.28855 74.74388 1.000 55.69499 340 GLU C C 1
ATOM 2325 O O . GLU C 1 23 ? 25.93294 57.09959 73.87288 1.000 47.52365 340 GLU C O 1
ATOM 2331 N N . VAL C 1 24 ? 26.49168 55.59147 75.44113 1.000 47.05436 341 VAL C N 1
ATOM 2332 C CA . VAL C 1 24 ? 27.91381 55.71068 75.14161 1.000 40.46199 341 VAL C CA 1
ATOM 2333 C C . VAL C 1 24 ? 28.29083 54.81744 73.96583 1.000 36.65601 341 VAL C C 1
ATOM 2334 O O . VAL C 1 24 ? 28.76539 55.29669 72.92968 1.000 38.59571 341 VAL C O 1
ATOM 2338 N N . PHE C 1 25 ? 28.05406 53.50618 74.10151 1.000 36.62401 342 PHE C N 1
ATOM 2339 C CA . PHE C 1 25 ? 28.53988 52.54908 73.10771 1.000 33.60174 342 PHE C CA 1
ATOM 2340 C C . PHE C 1 25 ? 27.77968 52.63859 71.79160 1.000 35.91862 342 PHE C C 1
ATOM 2341 O O . PHE C 1 25 ? 28.36806 52.42401 70.72883 1.000 35.31184 342 PHE C O 1
ATOM 2349 N N . ASN C 1 26 ? 26.48220 52.93327 71.83273 1.000 38.02683 343 ASN C N 1
ATOM 2350 C CA . ASN C 1 26 ? 25.66603 52.94561 70.62586 1.000 47.24656 343 ASN C CA 1
ATOM 2351 C C . ASN C 1 26 ? 25.43174 54.34970 70.08855 1.000 46.66953 343 ASN C C 1
ATOM 2352 O O . ASN C 1 26 ? 24.56119 54.53146 69.23346 1.000 50.61965 343 ASN C O 1
ATOM 2357 N N . ALA C 1 27 ? 26.17957 55.34335 70.56473 1.000 44.65345 344 ALA C N 1
ATOM 2358 C CA . ALA C 1 27 ? 26.04005 56.68619 70.01803 1.000 46.77520 344 ALA C CA 1
ATOM 2359 C C . ALA C 1 27 ? 26.28963 56.66718 68.51487 1.000 42.96358 344 ALA C C 1
ATOM 2360 O O . ALA C 1 27 ? 27.20144 55.99689 68.02367 1.000 43.72667 344 ALA C O 1
ATOM 2362 N N . THR C 1 28 ? 25.46395 57.40792 67.77938 1.000 53.06117 345 THR C N 1
ATOM 2363 C CA . THR C 1 28 ? 25.56468 57.38218 66.32547 1.000 55.49363 345 THR C CA 1
ATOM 2364 C C . THR C 1 28 ? 26.90765 57.93665 65.87464 1.000 44.28588 345 THR C C 1
ATOM 2365 O O . THR C 1 28 ? 27.54007 57.41100 64.95004 1.000 48.97140 345 THR C O 1
ATOM 2369 N N . ARG C 1 29 ? 27.36388 58.98331 66.53773 1.000 45.78170 346 ARG C N 1
ATOM 2370 C CA . ARG C 1 29 ? 28.57269 59.68873 66.16889 1.000 57.32559 346 ARG C CA 1
ATOM 2371 C C . ARG C 1 29 ? 29.46016 59.79950 67.40302 1.000 41.78368 346 ARG C C 1
ATOM 2372 O O . ARG C 1 29 ? 28.95603 60.03441 68.50574 1.000 39.51068 346 ARG C O 1
ATOM 2380 N N . PHE C 1 30 ? 30.77165 59.65860 67.22493 1.000 40.42841 347 PHE C N 1
ATOM 2381 C CA . PHE C 1 30 ? 31.71493 59.78380 68.32765 1.000 35.28036 347 PHE C CA 1
ATOM 2382 C C . PHE C 1 30 ? 32.51320 61.08030 68.23191 1.000 40.86337 347 PHE C C 1
ATOM 2383 O O . PHE C 1 30 ? 32.57731 61.73898 67.18960 1.000 31.85424 347 PHE C O 1
ATOM 2391 N N . ALA C 1 31 ? 33.13943 61.43374 69.35066 1.000 36.64833 348 ALA C N 1
ATOM 2392 C CA . ALA C 1 31 ? 33.93871 62.64615 69.40404 1.000 37.40359 348 ALA C CA 1
ATOM 2393 C C . ALA C 1 31 ? 35.30413 62.42971 68.76461 1.000 32.17300 348 ALA C C 1
ATOM 2394 O O . ALA C 1 31 ? 35.83475 61.31340 68.72487 1.000 31.04877 348 ALA C O 1
ATOM 2396 N N . SER C 1 32 ? 35.87426 63.51486 68.24991 1.000 26.15622 349 SER C N 1
ATOM 2397 C CA . SER C 1 32 ? 37.29483 63.49655 67.93452 1.000 29.50520 349 SER C CA 1
ATOM 2398 C C . SER C 1 32 ? 38.09688 63.31684 69.22184 1.000 28.24984 349 SER C C 1
ATOM 2399 O O . SER C 1 32 ? 37.69644 63.77944 70.29424 1.000 29.34094 349 SER C O 1
ATOM 2402 N N . VAL C 1 33 ? 39.24992 62.64991 69.10670 1.000 27.26393 350 VAL C N 1
ATOM 2403 C CA . VAL C 1 33 ? 40.01896 62.28343 70.29521 1.000 29.70593 350 VAL C CA 1
ATOM 2404 C C . VAL C 1 33 ? 40.53194 63.52672 71.02424 1.000 27.39282 350 VAL C C 1
ATOM 2405 O O . VAL C 1 33 ? 40.58367 63.55502 72.25978 1.000 26.04312 350 VAL C O 1
ATOM 2409 N N . TYR C 1 34 ? 40.89420 64.57994 70.28777 1.000 25.13361 351 TYR C N 1
ATOM 2410 C CA . TYR C 1 34 ? 41.38446 65.78409 70.95954 1.000 29.34212 351 TYR C CA 1
ATOM 2411 C C . TYR C 1 34 ? 40.28771 66.43943 71.79526 1.000 30.36799 351 TYR C C 1
ATOM 2412 O O . TYR C 1 34 ? 40.58754 67.08889 72.80438 1.000 29.92620 351 TYR C O 1
ATOM 2421 N N . ALA C 1 35 ? 39.02097 66.29142 71.38918 1.000 26.77133 352 ALA C N 1
ATOM 2422 C CA . ALA C 1 35 ? 37.88083 66.77902 72.15916 1.000 27.58600 352 ALA C CA 1
ATOM 2423 C C . ALA C 1 35 ? 37.09694 65.61316 72.74544 1.000 30.98972 352 ALA C C 1
ATOM 2424 O O . ALA C 1 35 ? 35.86493 65.57866 72.65112 1.000 25.93556 352 ALA C O 1
ATOM 2426 N N . TRP C 1 36 ? 37.79954 64.66573 73.35977 1.000 31.39604 353 TRP C N 1
ATOM 2427 C CA . TRP C 1 36 ? 37.17089 63.42028 73.77787 1.000 28.91918 353 TRP C CA 1
ATOM 2428 C C . TRP C 1 36 ? 35.97072 63.67632 74.67880 1.000 34.32615 353 TRP C C 1
ATOM 2429 O O . TRP C 1 36 ? 35.96827 64.59002 75.50912 1.000 32.11396 353 TRP C O 1
ATOM 2440 N N . ASN C 1 37 ? 34.94119 62.86375 74.49398 1.000 31.68931 354 ASN C N 1
ATOM 2441 C CA . ASN C 1 37 ? 33.71427 63.00234 75.25857 1.000 32.41939 354 ASN C CA 1
ATOM 2442 C C . ASN C 1 37 ? 33.84642 62.30291 76.60469 1.000 32.57345 354 ASN C C 1
ATOM 2443 O O . ASN C 1 37 ? 34.50031 61.26488 76.71450 1.000 28.03625 354 ASN C O 1
ATOM 2448 N N . ARG C 1 38 ? 33.22901 62.87994 77.63419 1.000 30.31997 355 ARG C N 1
ATOM 2449 C CA . ARG C 1 38 ? 33.14295 62.24591 78.94553 1.000 33.18821 355 ARG C CA 1
ATOM 2450 C C . ARG C 1 38 ? 31.69674 62.24570 79.40813 1.000 37.00033 355 ARG C C 1
ATOM 2451 O O . ARG C 1 38 ? 31.03700 63.28994 79.40219 1.000 33.87624 355 ARG C O 1
ATOM 2459 N N . LYS C 1 39 ? 31.21410 61.08224 79.82119 1.000 34.27016 356 LYS C N 1
ATOM 2460 C CA . LYS C 1 39 ? 29.89250 60.95099 80.41156 1.000 34.24890 356 LYS C CA 1
ATOM 2461 C C . LYS C 1 39 ? 30.02125 60.26651 81.76290 1.000 40.37237 356 LYS C C 1
ATOM 2462 O O . LYS C 1 39 ? 30.76483 59.28948 81.90804 1.000 38.95986 356 LYS C O 1
ATOM 2468 N N . ARG C 1 40 ? 29.29139 60.78122 82.74748 1.000 36.95275 357 ARG C N 1
ATOM 2469 C CA . ARG C 1 40 ? 29.31481 60.24045 84.09838 1.000 42.29492 357 ARG C CA 1
ATOM 2470 C C . ARG C 1 40 ? 28.17554 59.23879 84.26606 1.000 38.46623 357 ARG C C 1
ATOM 2471 O O . ARG C 1 40 ? 27.02250 59.54488 83.95105 1.000 42.32307 357 ARG C O 1
ATOM 2479 N N . ILE C 1 41 ? 28.50817 58.03067 84.72334 1.000 38.42097 358 ILE C N 1
ATOM 2480 C CA . ILE C 1 41 ? 27.53854 56.95814 84.92510 1.000 38.46290 358 ILE C CA 1
ATOM 2481 C C . ILE C 1 41 ? 27.49966 56.63239 86.40959 1.000 38.63399 358 ILE C C 1
ATOM 2482 O O . ILE C 1 41 ? 28.53634 56.31435 87.00386 1.000 40.03431 358 ILE C O 1
ATOM 2487 N N . SER C 1 42 ? 26.30464 56.66499 86.99639 1.000 43.07241 359 SER C N 1
ATOM 2488 C CA . SER C 1 42 ? 26.17383 56.42232 88.42642 1.000 45.17656 359 SER C CA 1
ATOM 2489 C C . SER C 1 42 ? 24.74255 56.02810 88.76479 1.000 41.94585 359 SER C C 1
ATOM 2490 O O . SER C 1 42 ? 23.82650 56.16339 87.94935 1.000 42.16207 359 SER C O 1
ATOM 2493 N N . ASN C 1 43 ? 24.56484 55.56808 90.00806 1.000 43.93734 360 ASN C N 1
ATOM 2494 C CA . ASN C 1 43 ? 23.24461 55.30273 90.58950 1.000 41.39196 360 ASN C CA 1
ATOM 2495 C C . ASN C 1 43 ? 22.45184 54.34226 89.70944 1.000 41.10364 360 ASN C C 1
ATOM 2496 O O . ASN C 1 43 ? 21.29816 54.58686 89.35223 1.000 47.71360 360 ASN C O 1
ATOM 2501 N N . CYS C 1 44 ? 23.09358 53.24000 89.34765 1.000 37.59048 361 CYS C N 1
ATOM 2502 C CA . CYS C 1 44 ? 22.52661 52.33854 88.36025 1.000 42.76067 361 CYS C CA 1
ATOM 2503 C C . CYS C 1 44 ? 23.24196 51.00341 88.45952 1.000 39.22363 361 CYS C C 1
ATOM 2504 O O . CYS C 1 44 ? 24.30348 50.88834 89.07480 1.000 46.22564 361 CYS C O 1
ATOM 2507 N N . VAL C 1 45 ? 22.64111 49.99152 87.83603 1.000 39.80447 362 VAL C N 1
ATOM 2508 C CA . VAL C 1 45 ? 23.18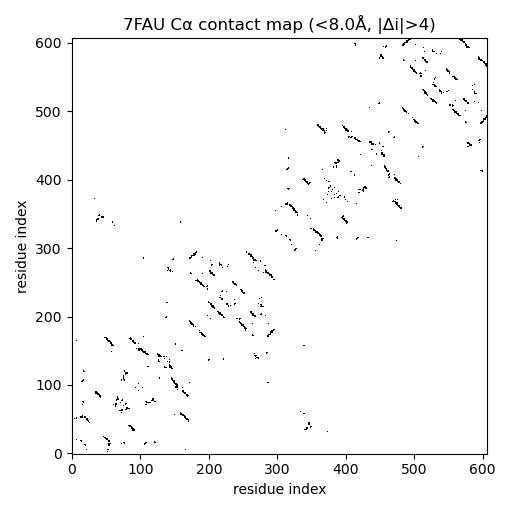277 48.64227 87.80739 1.000 39.59560 362 VAL C CA 1
ATOM 2509 C C . VAL C 1 45 ? 23.30222 48.20967 86.35296 1.000 43.76944 362 VAL C C 1
ATOM 2510 O O . VAL C 1 45 ? 22.64062 48.74724 85.46295 1.000 48.04552 362 VAL C O 1
ATOM 2514 N N . ALA C 1 46 ? 24.15702 47.21947 86.12001 1.000 43.04280 363 ALA C N 1
ATOM 2515 C CA . ALA C 1 46 ? 24.44724 46.78527 84.76319 1.000 49.27440 363 ALA C CA 1
ATOM 2516 C C . ALA C 1 46 ? 25.02953 45.38052 84.80275 1.000 47.43672 363 ALA C C 1
ATOM 2517 O O . ALA C 1 46 ? 25.33555 44.83657 85.86614 1.000 46.97356 363 ALA C O 1
ATOM 2519 N N . ASP C 1 47 ? 25.16706 44.79891 83.61437 1.000 43.62513 364 ASP C N 1
ATOM 2520 C CA . ASP C 1 47 ? 25.85535 43.52971 83.40863 1.000 38.63263 364 ASP C CA 1
ATOM 2521 C C . ASP C 1 47 ? 26.88685 43.78867 82.32087 1.000 41.83665 364 ASP C C 1
ATOM 2522 O O . ASP C 1 47 ? 26.52815 43.92776 81.14575 1.000 43.55437 364 ASP C O 1
ATOM 2527 N N . TYR C 1 48 ? 28.16251 43.86187 82.71731 1.000 46.49178 365 TYR C N 1
ATOM 2528 C CA . TYR C 1 48 ? 29.21252 44.28928 81.79296 1.000 43.31835 365 TYR C CA 1
ATOM 2529 C C . TYR C 1 48 ? 29.27974 43.39214 80.56178 1.000 41.14767 365 TYR C C 1
ATOM 2530 O O . TYR C 1 48 ? 29.55906 43.87005 79.45710 1.000 37.24540 365 TYR C O 1
ATOM 2539 N N . SER C 1 49 ? 29.04602 42.08455 80.73466 1.000 41.31988 366 SER C N 1
ATOM 2540 C CA . SER C 1 49 ? 29.20124 41.13659 79.63319 1.000 39.65025 366 SER C CA 1
ATOM 2541 C C . SER C 1 49 ? 28.19465 41.38082 78.51794 1.000 38.72608 366 SER C C 1
ATOM 2542 O O . SER C 1 49 ? 28.42467 40.94291 77.38622 1.000 38.87900 366 SER C O 1
ATOM 2545 N N . VAL C 1 50 ? 27.07164 42.03200 78.82658 1.000 41.10071 367 VAL C N 1
ATOM 2546 C CA . VAL C 1 50 ? 26.06659 42.38500 77.83010 1.000 43.69899 367 VAL C CA 1
ATOM 2547 C C . VAL C 1 50 ? 26.56466 43.48910 76.90666 1.000 47.40424 367 VAL C C 1
ATOM 2548 O O . VAL C 1 50 ? 26.01678 43.67313 75.81323 1.000 47.29987 367 VAL C O 1
ATOM 2552 N N . LEU C 1 51 ? 27.62106 44.20722 77.29938 1.000 41.62141 368 LEU C N 1
ATOM 2553 C CA . LEU C 1 51 ? 28.17104 45.23489 76.41997 1.000 50.31961 368 LEU C CA 1
ATOM 2554 C C . LEU C 1 51 ? 28.73017 44.61483 75.14944 1.000 47.52964 368 LEU C C 1
ATOM 2555 O O . LEU C 1 51 ? 28.75280 45.26772 74.10231 1.000 41.36798 368 LEU C O 1
ATOM 2560 N N . TYR C 1 52 ? 29.18963 43.36066 75.22158 1.000 38.37730 369 TYR C N 1
ATOM 2561 C CA . TYR C 1 52 ? 29.74872 42.71160 74.04071 1.000 47.82942 369 TYR C CA 1
ATOM 2562 C C . TYR C 1 52 ? 28.72625 42.64278 72.90790 1.000 45.96646 369 TYR C C 1
ATOM 2563 O O . TYR C 1 52 ? 29.10806 42.60279 71.73297 1.000 45.43249 369 TYR C O 1
ATOM 2572 N N . ASN C 1 53 ? 27.43384 42.55081 73.23594 1.000 46.28797 370 ASN C N 1
ATOM 2573 C CA . ASN C 1 53 ? 26.40532 42.60123 72.20177 1.000 52.96741 370 ASN C CA 1
ATOM 2574 C C . ASN C 1 53 ? 26.25713 43.98777 71.57010 1.000 62.49038 370 ASN C C 1
ATOM 2575 O O . ASN C 1 53 ? 25.55382 44.10908 70.56193 1.000 62.22775 370 ASN C O 1
ATOM 2580 N N . SER C 1 54 ? 26.87792 45.03078 72.14094 1.000 42.26959 371 SER C N 1
ATOM 2581 C CA . SER C 1 54 ? 26.83480 46.36064 71.53304 1.000 59.29124 371 SER C CA 1
ATOM 2582 C C . SER C 1 54 ? 27.69036 46.42677 70.27499 1.000 62.13463 371 SER C C 1
ATOM 2583 O O . SER C 1 54 ? 27.29591 47.04138 69.27603 1.000 60.66238 371 SER C O 1
ATOM 2586 N N . ALA C 1 55 ? 28.87252 45.82106 70.31553 1.000 60.23789 372 ALA C N 1
ATOM 2587 C CA . ALA C 1 55 ? 29.79243 45.83808 69.18964 1.000 57.56853 372 ALA C CA 1
ATOM 2588 C C . ALA C 1 55 ? 30.81816 44.73362 69.40020 1.000 55.90867 372 ALA C C 1
ATOM 2589 O O . ALA C 1 55 ? 30.94997 44.19102 70.50044 1.000 44.76058 372 ALA C O 1
ATOM 2591 N N . SER C 1 56 ? 31.54488 44.40899 68.32765 1.000 45.51788 373 SER C N 1
ATOM 2592 C CA . SER C 1 56 ? 32.54433 43.33748 68.34558 1.000 50.28975 373 SER C CA 1
ATOM 2593 C C . SER C 1 56 ? 33.86510 43.86563 68.91019 1.000 46.59934 373 SER C C 1
ATOM 2594 O O . SER C 1 56 ? 34.79827 44.21739 68.17717 1.000 38.38438 373 SER C O 1
ATOM 2597 N N . PHE C 1 57 ? 33.94515 43.89091 70.25001 1.000 46.69707 374 PHE C N 1
ATOM 2598 C CA . PHE C 1 57 ? 35.13535 44.38303 70.94647 1.000 37.97974 374 PHE C CA 1
ATOM 2599 C C . PHE C 1 57 ? 36.35435 43.54567 70.58974 1.000 36.62323 374 PHE C C 1
ATOM 2600 O O . PHE C 1 57 ? 36.36521 42.32750 70.79208 1.000 44.81863 374 PHE C O 1
ATOM 2608 N N . SER C 1 58 ? 37.38267 44.19757 70.06047 1.000 31.54532 375 SER C N 1
ATOM 2609 C CA . SER C 1 58 ? 38.66987 43.55380 69.83002 1.000 30.82412 375 SER C CA 1
ATOM 2610 C C . SER C 1 58 ? 39.68333 43.87926 70.91892 1.000 26.93998 375 SER C C 1
ATOM 2611 O O . SER C 1 58 ? 40.71798 43.20936 71.01061 1.000 36.62209 375 SER C O 1
ATOM 2614 N N . THR C 1 59 ? 39.41865 44.89581 71.73839 1.000 28.40124 376 THR C N 1
ATOM 2615 C CA . THR C 1 59 ? 40.25954 45.22612 72.88446 1.000 30.15846 376 THR C CA 1
ATOM 2616 C C . THR C 1 59 ? 39.36278 45.34930 74.10476 1.000 34.35800 376 THR C C 1
ATOM 2617 O O . THR C 1 59 ? 38.31293 46.00190 74.03239 1.000 31.44654 376 THR C O 1
ATOM 2621 N N . PHE C 1 60 ? 39.74753 44.70618 75.21266 1.000 33.46839 377 PHE C N 1
ATOM 2622 C CA . PHE C 1 60 ? 39.00241 44.91727 76.44587 1.000 34.31827 377 PHE C CA 1
ATOM 2623 C C . PHE C 1 60 ? 39.95211 44.55106 77.57394 1.000 40.52321 377 PHE C C 1
ATOM 2624 O O . PHE C 1 60 ? 40.10045 43.36912 77.92392 1.000 35.21133 377 PHE C O 1
ATOM 2632 N N . LYS C 1 61 ? 40.58478 45.57553 78.15122 1.000 29.84332 378 LYS C N 1
ATOM 2633 C CA . LYS C 1 61 ? 41.68237 45.42130 79.09123 1.000 38.46659 378 LYS C CA 1
ATOM 2634 C C . LYS C 1 61 ? 41.35614 46.23499 80.32781 1.000 33.56094 378 LYS C C 1
ATOM 2635 O O . LYS C 1 61 ? 41.13266 47.44656 80.23105 1.000 35.88696 378 LYS C O 1
ATOM 2641 N N . CYS C 1 62 ? 41.32556 45.57501 81.47815 1.000 32.17838 379 CYS C N 1
ATOM 2642 C CA . CYS C 1 62 ? 41.03409 46.23588 82.73459 1.000 37.02674 379 CYS C CA 1
ATOM 2643 C C . CYS C 1 62 ? 42.28575 46.28199 83.59891 1.000 41.84606 379 CYS C C 1
ATOM 2644 O O . CYS C 1 62 ? 43.11486 45.37125 83.56299 1.000 36.13157 379 CYS C O 1
ATOM 2647 N N . TYR C 1 63 ? 42.39673 47.33642 84.40469 1.000 38.48149 380 TYR C N 1
ATOM 2648 C CA . TYR C 1 63 ? 43.58461 47.58038 85.21055 1.000 38.97680 380 TYR C CA 1
ATOM 2649 C C . TYR C 1 63 ? 43.14062 47.81493 86.64414 1.000 44.38218 380 TYR C C 1
ATOM 2650 O O . TYR C 1 63 ? 42.31298 48.69516 86.90444 1.000 34.68244 380 TYR C O 1
ATOM 2659 N N . GLY C 1 64 ? 43.70915 47.04170 87.56868 1.000 38.97846 381 GLY C N 1
ATOM 2660 C CA . GLY C 1 64 ? 43.45055 47.18122 88.98859 1.000 40.76427 381 GLY C CA 1
ATOM 2661 C C . GLY C 1 64 ? 42.04253 46.85644 89.43859 1.000 44.39693 381 GLY C C 1
ATOM 2662 O O . GLY C 1 64 ? 41.78098 46.86657 90.64706 1.000 46.17299 381 GLY C O 1
ATOM 2663 N N . VAL C 1 65 ? 41.13339 46.54468 88.51818 1.000 41.01746 382 VAL C N 1
ATOM 2664 C CA . VAL C 1 65 ? 39.74827 46.24666 88.85040 1.000 38.19912 382 VAL C CA 1
ATOM 2665 C C . VAL C 1 65 ? 39.24296 45.14011 87.92867 1.000 42.95313 382 VAL C C 1
ATOM 2666 O O . VAL C 1 65 ? 39.69650 44.99561 86.79043 1.000 36.54732 382 VAL C O 1
ATOM 2670 N N . SER C 1 66 ? 38.30365 44.35964 88.42849 1.000 38.49650 383 SER C N 1
ATOM 2671 C CA . SER C 1 66 ? 37.52683 43.40728 87.65067 1.000 36.97249 383 SER C CA 1
ATOM 2672 C C . SER C 1 66 ? 36.42506 44.11756 86.86413 1.000 35.40336 383 SER C C 1
ATOM 2673 O O . SER C 1 66 ? 35.78795 45.04039 87.38125 1.000 37.19155 383 SER C O 1
ATOM 2676 N N . PRO C 1 67 ? 36.20647 43.74331 85.60198 1.000 35.19631 384 PRO C N 1
ATOM 2677 C CA . PRO C 1 67 ? 35.07189 44.32523 84.86338 1.000 29.97073 384 PRO C CA 1
ATOM 2678 C C . PRO C 1 67 ? 33.73324 44.14514 85.58649 1.000 33.86823 384 PRO C C 1
ATOM 2679 O O . PRO C 1 67 ? 32.79355 44.90803 85.32560 1.000 33.68822 384 PRO C O 1
ATOM 2683 N N . THR C 1 68 ? 33.61179 43.15747 86.48226 1.000 34.90728 385 THR C N 1
ATOM 2684 C CA . THR C 1 68 ? 32.36872 42.99293 87.23000 1.000 37.58640 385 THR C CA 1
ATOM 2685 C C . THR C 1 68 ? 32.10158 44.16042 88.16711 1.000 39.31846 385 THR C C 1
ATOM 2686 O O . THR C 1 68 ? 30.95377 44.36344 88.57253 1.000 38.60149 385 THR C O 1
ATOM 2690 N N . LYS C 1 69 ? 33.11734 44.94701 88.51075 1.000 36.76775 386 LYS C N 1
ATOM 2691 C CA . LYS C 1 69 ? 32.83211 46.09129 89.36171 1.000 38.58092 386 LYS C CA 1
ATOM 2692 C C . LYS C 1 69 ? 32.06242 47.16791 88.63062 1.000 38.46759 386 LYS C C 1
ATOM 2693 O O . LYS C 1 69 ? 31.58249 48.09250 89.28360 1.000 41.42719 386 LYS C O 1
ATOM 2699 N N . LEU C 1 70 ? 31.95562 47.07505 87.30348 1.000 37.40619 387 LEU C N 1
ATOM 2700 C CA . LEU C 1 70 ? 31.05265 47.92572 86.53907 1.000 39.00528 387 LEU C CA 1
ATOM 2701 C C . LEU C 1 70 ? 29.58360 47.56627 86.72861 1.000 38.47508 387 LEU C C 1
ATOM 2702 O O . LEU C 1 70 ? 28.72380 48.30226 86.22959 1.000 43.06429 387 LEU C O 1
ATOM 2707 N N . ASN C 1 71 ? 29.27233 46.46434 87.42354 1.000 36.67834 388 ASN C N 1
ATOM 2708 C CA . ASN C 1 71 ? 27.89621 45.97576 87.50288 1.000 35.97935 388 ASN C CA 1
ATOM 2709 C C . ASN C 1 71 ? 27.05931 46.69395 88.55833 1.000 47.08004 388 ASN C C 1
ATOM 2710 O O . ASN C 1 71 ? 25.84427 46.83743 88.38072 1.000 49.80557 388 ASN C O 1
ATOM 2715 N N . ASP C 1 72 ? 27.66359 47.11761 89.66535 1.000 39.03804 389 ASP C N 1
ATOM 2716 C CA . ASP C 1 72 ? 26.94020 47.73891 90.77872 1.000 38.46030 389 ASP C CA 1
ATOM 2717 C C . ASP C 1 72 ? 27.49215 49.14433 90.96684 1.000 38.65518 389 ASP C C 1
ATOM 2718 O O . ASP C 1 72 ? 28.48454 49.33524 91.67026 1.000 43.19225 389 ASP C O 1
ATOM 2723 N N . LEU C 1 73 ? 26.83668 50.12711 90.34656 1.000 37.36219 390 LEU C N 1
ATOM 2724 C CA . LEU C 1 73 ? 27.23046 51.52516 90.44681 1.000 37.69289 390 LEU C CA 1
ATOM 2725 C C . LEU C 1 73 ? 26.21729 52.35329 91.23661 1.000 40.60957 390 LEU C C 1
ATOM 2726 O O . LEU C 1 73 ? 26.10785 53.56633 91.03260 1.000 34.99139 390 LEU C O 1
ATOM 2731 N N . CYS C 1 74 ? 25.47276 51.71365 92.14727 1.000 41.39444 391 CYS C N 1
ATOM 2732 C CA . CYS C 1 74 ? 24.45488 52.43600 92.91059 1.000 38.57105 391 CYS C CA 1
ATOM 2733 C C . CYS C 1 74 ? 25.07015 53.57074 93.72087 1.000 41.49960 391 CYS C C 1
ATOM 2734 O O . CYS C 1 74 ? 24.46924 54.64226 93.86174 1.000 44.25648 391 CYS C O 1
ATOM 2737 N N . PHE C 1 75 ? 26.27241 53.35878 94.25276 1.000 41.54142 392 PHE C N 1
ATOM 2738 C CA . PHE C 1 75 ? 26.94296 54.34283 95.09280 1.000 39.92697 392 PHE C CA 1
ATOM 2739 C C . PHE C 1 75 ? 28.38190 54.54423 94.64322 1.000 42.47386 392 PHE C C 1
ATOM 2740 O O . PHE C 1 75 ? 29.26554 54.81905 95.45805 1.000 39.93331 392 PHE C O 1
ATOM 2748 N N . THR C 1 76 ? 28.62055 54.40510 93.34374 1.000 35.06332 393 THR C N 1
ATOM 2749 C CA . THR C 1 76 ? 29.93785 54.53020 92.74786 1.000 37.35995 393 THR C CA 1
ATOM 2750 C C . THR C 1 76 ? 29.78079 55.26004 91.42225 1.000 38.79383 393 THR C C 1
ATOM 2751 O O . THR C 1 76 ? 28.78783 55.07295 90.71680 1.000 46.49030 393 THR C O 1
ATOM 2755 N N . ASN C 1 77 ? 30.78429 56.04763 91.05294 1.000 36.59340 394 ASN C N 1
ATOM 2756 C CA . ASN C 1 77 ? 30.72987 56.80913 89.81468 1.000 36.58495 394 ASN C CA 1
ATOM 2757 C C . ASN C 1 77 ? 31.75545 56.27023 88.83092 1.000 39.93276 394 ASN C C 1
ATOM 2758 O O . ASN C 1 77 ? 32.90275 55.99289 89.19617 1.000 46.73944 394 ASN C O 1
ATOM 2763 N N . VAL C 1 78 ? 31.32045 56.12202 87.58377 1.000 36.59944 395 VAL C N 1
ATOM 2764 C CA . VAL C 1 78 ? 32.16745 55.73280 86.46725 1.000 31.87038 395 VAL C CA 1
ATOM 2765 C C . VAL C 1 78 ? 32.16330 56.86146 85.44732 1.000 39.85369 395 VAL C C 1
ATOM 2766 O O . VAL C 1 78 ? 31.12253 57.47273 85.18561 1.000 36.34887 395 VAL C O 1
ATOM 2770 N N . TYR C 1 79 ? 33.33263 57.16449 84.90349 1.000 33.65780 396 TYR C N 1
ATOM 2771 C CA . TYR C 1 79 ? 33.44591 58.11512 83.81140 1.000 32.72616 396 TYR C CA 1
ATOM 2772 C C . TYR C 1 79 ? 33.63400 57.30112 82.54451 1.000 30.58482 396 TYR C C 1
ATOM 2773 O O . TYR C 1 79 ? 34.53948 56.46600 82.47103 1.000 29.88954 396 TYR C O 1
ATOM 2782 N N . ALA C 1 80 ? 32.75984 57.51433 81.57350 1.000 31.55183 397 ALA C N 1
ATOM 2783 C CA . ALA C 1 80 ? 32.84857 56.85269 80.27966 1.000 29.13390 397 ALA C CA 1
ATOM 2784 C C . ALA C 1 80 ? 33.37668 57.88564 79.28902 1.000 33.37529 397 ALA C C 1
ATOM 2785 O O . ALA C 1 80 ? 32.64871 58.78490 78.86223 1.000 30.55604 397 ALA C O 1
ATOM 2787 N N . ASP C 1 81 ? 34.65199 57.76774 78.94452 1.000 29.52406 398 ASP C N 1
ATOM 2788 C CA . ASP C 1 81 ? 35.27743 58.61123 77.93890 1.000 29.33374 398 ASP C CA 1
ATOM 2789 C C . ASP C 1 81 ? 35.27081 57.86590 76.61211 1.000 35.49046 398 ASP C C 1
ATOM 2790 O O . ASP C 1 81 ? 35.54985 56.66422 76.57466 1.000 33.08014 398 ASP C O 1
ATOM 2795 N N . SER C 1 82 ? 34.93790 58.56838 75.52544 1.000 27.18451 399 SER C N 1
ATOM 2796 C CA . SER C 1 82 ? 34.81171 57.90690 74.23075 1.000 31.29145 399 SER C CA 1
ATOM 2797 C C . SER C 1 82 ? 35.32030 58.81522 73.12302 1.000 27.89092 399 SER C C 1
ATOM 2798 O O . SER C 1 82 ? 35.20221 60.04286 73.20046 1.000 28.11641 399 SER C O 1
ATOM 2801 N N . PHE C 1 83 ? 35.89302 58.19328 72.09290 1.000 28.36390 400 PHE C N 1
ATOM 2802 C CA . PHE C 1 83 ? 36.49906 58.91507 70.97979 1.000 29.48119 400 PHE C CA 1
ATOM 2803 C C . PHE C 1 83 ? 36.85749 57.91636 69.88952 1.000 27.34997 400 PHE C C 1
ATOM 2804 O O . PHE C 1 83 ? 36.72967 56.70293 70.06886 1.000 27.55738 400 PHE C O 1
ATOM 2812 N N . VAL C 1 84 ? 37.30586 58.44904 68.75072 1.000 24.91730 401 VAL C N 1
ATOM 2813 C CA . VAL C 1 84 ? 37.82196 57.66439 67.63074 1.000 32.75871 401 VAL C CA 1
ATOM 2814 C C . VAL C 1 84 ? 39.30448 57.95955 67.43516 1.000 32.33847 401 VAL C C 1
ATOM 2815 O O . VAL C 1 84 ? 39.73482 59.11476 67.53702 1.000 32.19648 401 VAL C O 1
ATOM 2819 N N . ILE C 1 85 ? 40.08966 56.90359 67.20688 1.000 26.75245 402 ILE C N 1
ATOM 2820 C CA . ILE C 1 85 ? 41.49231 56.99578 66.80219 1.000 26.34812 402 ILE C CA 1
ATOM 2821 C C . ILE C 1 85 ? 41.75488 55.95111 65.71973 1.000 32.54311 402 ILE C C 1
ATOM 2822 O O . ILE C 1 85 ? 40.84660 55.24071 65.27751 1.000 32.74315 402 ILE C O 1
ATOM 2827 N N . ARG C 1 86 ? 43.02127 55.84071 65.30864 1.000 33.52337 403 ARG C N 1
ATOM 2828 C CA . ARG C 1 86 ? 43.44724 54.86025 64.31341 1.000 32.83981 403 ARG C CA 1
ATOM 2829 C C . ARG C 1 86 ? 43.77233 53.54007 64.99398 1.000 36.35107 403 ARG C C 1
ATOM 2830 O O . ARG C 1 86 ? 44.17100 53.51209 66.16008 1.000 30.03583 403 ARG C O 1
ATOM 2838 N N . GLY C 1 87 ? 43.64310 52.44768 64.23102 1.000 37.41685 404 GLY C N 1
ATOM 2839 C CA . GLY C 1 87 ? 43.84876 51.11845 64.79265 1.000 33.83123 404 GLY C CA 1
ATOM 2840 C C . GLY C 1 87 ? 45.20262 50.95502 65.45638 1.000 33.05095 404 GLY C C 1
ATOM 2841 O O . GLY C 1 87 ? 45.31135 50.34890 66.52484 1.000 37.07751 404 GLY C O 1
ATOM 2842 N N . ASP C 1 88 ? 46.25577 51.48184 64.82532 1.000 34.10354 405 ASP C N 1
ATOM 2843 C CA . ASP C 1 88 ? 47.60818 51.40734 65.36673 1.000 32.76150 405 ASP C CA 1
ATOM 2844 C C . ASP C 1 88 ? 47.80492 52.26789 66.60748 1.000 42.27681 405 ASP C C 1
ATOM 2845 O O . ASP C 1 88 ? 48.88353 52.21616 67.21070 1.000 39.26316 405 ASP C O 1
ATOM 2850 N N . GLU C 1 89 ? 46.81856 53.07633 66.98761 1.000 37.65332 406 GLU C N 1
ATOM 2851 C CA . GLU C 1 89 ? 46.96315 53.94358 68.14626 1.000 33.23493 406 GLU C CA 1
ATOM 2852 C C . GLU C 1 89 ? 46.25120 53.41569 69.38392 1.000 31.33340 406 GLU C C 1
ATOM 2853 O O . GLU C 1 89 ? 46.47081 53.95270 70.47565 1.000 32.77792 406 GLU C O 1
ATOM 2859 N N . VAL C 1 90 ? 45.43000 52.36947 69.24694 1.000 35.30461 407 VAL C N 1
ATOM 2860 C CA . VAL C 1 90 ? 44.69216 51.84385 70.39513 1.000 32.68739 407 VAL C CA 1
ATOM 2861 C C . VAL C 1 90 ? 45.64262 51.43962 71.51358 1.000 33.98655 407 VAL C C 1
ATOM 2862 O O . VAL C 1 90 ? 45.33332 51.62512 72.69922 1.000 33.10456 407 VAL C O 1
ATOM 2866 N N . ARG C 1 91 ? 46.83001 50.93602 71.16189 1.000 33.65234 408 ARG C N 1
ATOM 2867 C CA . ARG C 1 91 ? 47.82522 50.58217 72.16845 1.000 34.14545 408 ARG C CA 1
ATOM 2868 C C . ARG C 1 91 ? 48.25279 51.78145 73.00960 1.000 34.20601 408 ARG C C 1
ATOM 2869 O O . ARG C 1 91 ? 48.74696 51.59447 74.12345 1.000 32.18612 408 ARG C O 1
ATOM 2877 N N . GLN C 1 92 ? 48.08853 53.00802 72.50774 1.000 32.80088 409 GLN C N 1
ATOM 2878 C CA . GLN C 1 92 ? 48.46205 54.17157 73.30087 1.000 35.61152 409 GLN C CA 1
ATOM 2879 C C . GLN C 1 92 ? 47.45862 54.47204 74.40370 1.000 35.54849 409 GLN C C 1
ATOM 2880 O O . GLN C 1 92 ? 47.78615 55.21722 75.33234 1.000 36.94550 409 GLN C O 1
ATOM 2886 N N . ILE C 1 93 ? 46.24799 53.92800 74.32080 1.000 33.95943 410 ILE C N 1
ATOM 2887 C CA . ILE C 1 93 ? 45.24136 54.15749 75.35169 1.000 30.92685 410 ILE C CA 1
ATOM 2888 C C . ILE C 1 93 ? 45.48210 53.15316 76.46938 1.000 31.57417 410 ILE C C 1
ATOM 2889 O O . ILE C 1 93 ? 44.71308 52.20158 76.64781 1.000 32.96905 410 ILE C O 1
ATOM 2894 N N . ALA C 1 94 ? 46.55837 53.36395 77.22204 1.000 38.84850 411 ALA C N 1
ATOM 2895 C CA . ALA C 1 94 ? 46.98431 52.46526 78.28563 1.000 44.58420 411 ALA C CA 1
ATOM 2896 C C . ALA C 1 94 ? 47.92236 53.23395 79.20643 1.000 38.73521 411 ALA C C 1
ATOM 2897 O O . ALA C 1 94 ? 48.52592 54.22609 78.78909 1.000 34.22993 411 ALA C O 1
ATOM 2899 N N . PRO C 1 95 ? 48.04881 52.81480 80.46562 1.000 40.61837 412 PRO C N 1
ATOM 2900 C CA . PRO C 1 95 ? 49.00786 53.47927 81.36096 1.000 36.90098 412 PRO C CA 1
ATOM 2901 C C . PRO C 1 95 ? 50.42668 53.39733 80.81155 1.000 37.95824 412 PRO C C 1
ATOM 2902 O O . PRO C 1 95 ? 50.83677 52.38472 80.24244 1.000 36.70432 412 PRO C O 1
ATOM 2906 N N . GLY C 1 96 ? 51.16721 54.49123 80.96025 1.000 37.12579 413 GLY C N 1
ATOM 2907 C CA . GLY C 1 96 ? 52.58549 54.47724 80.65937 1.000 40.94180 413 GLY C CA 1
ATOM 2908 C C . GLY C 1 96 ? 52.96796 54.48133 79.19707 1.000 49.94183 413 GLY C C 1
ATOM 2909 O O . GLY C 1 96 ? 54.08883 54.07869 78.86814 1.000 50.38470 413 GLY C O 1
ATOM 2910 N N . GLN C 1 97 ? 52.09504 54.94275 78.30574 1.000 43.14663 414 GLN C N 1
ATOM 2911 C CA . GLN C 1 97 ? 52.40080 54.95868 76.88230 1.000 41.65373 414 GLN C CA 1
ATOM 2912 C C . GLN C 1 97 ? 52.80730 56.36035 76.43585 1.000 40.40299 414 GLN C C 1
ATOM 2913 O O . GLN C 1 97 ? 52.66291 57.34360 77.16684 1.000 38.51222 414 GLN C O 1
ATOM 2919 N N . THR C 1 98 ? 53.37408 56.42571 75.23008 1.000 44.52272 415 THR C N 1
ATOM 2920 C CA . THR C 1 98 ? 53.77004 57.67117 74.58672 1.000 46.45514 415 THR C CA 1
ATOM 2921 C C . THR C 1 98 ? 53.37995 57.60349 73.11566 1.000 39.66399 415 THR C C 1
ATOM 2922 O O . THR C 1 98 ? 53.01373 56.54371 72.60089 1.000 43.86575 415 THR C O 1
ATOM 2926 N N . GLY C 1 99 ? 53.46338 58.73991 72.44441 1.000 44.10881 416 GLY C N 1
ATOM 2927 C CA . GLY C 1 99 ? 52.96708 58.89562 71.09202 1.000 32.06996 416 GLY C CA 1
ATOM 2928 C C . GLY C 1 99 ? 52.02402 60.07998 70.98517 1.000 41.90747 416 GLY C C 1
ATOM 2929 O O . GLY C 1 99 ? 51.64078 60.69294 71.98266 1.000 38.84694 416 GLY C O 1
ATOM 2930 N N . LYS C 1 100 ? 51.66636 60.39566 69.74169 1.000 37.26923 417 LYS C N 1
ATOM 2931 C CA . LYS C 1 100 ? 50.85093 61.58445 69.49222 1.000 42.18871 417 LYS C CA 1
ATOM 2932 C C . LYS C 1 100 ? 49.55261 61.55348 70.29060 1.000 35.89431 417 LYS C C 1
ATOM 2933 O O . LYS C 1 100 ? 49.09871 62.58998 70.79111 1.000 33.45837 417 LYS C O 1
ATOM 2939 N N . ILE C 1 101 ? 48.92786 60.38049 70.40417 1.000 32.22665 418 ILE C N 1
ATOM 2940 C CA . ILE C 1 101 ? 47.64578 60.29745 71.09877 1.000 26.60059 418 ILE C CA 1
ATOM 2941 C C . ILE C 1 101 ? 47.84950 60.40507 72.60361 1.000 33.12219 418 ILE C C 1
ATOM 2942 O O . ILE C 1 101 ? 47.23118 61.24426 73.27009 1.000 33.65514 418 ILE C O 1
ATOM 2947 N N . ALA C 1 102 ? 48.71392 59.55128 73.16378 1.000 30.81362 419 ALA C N 1
ATOM 2948 C CA . ALA C 1 102 ? 48.97241 59.59625 74.59915 1.000 29.92018 419 ALA C CA 1
ATOM 2949 C C . ALA C 1 102 ? 49.57162 60.93318 75.02648 1.000 32.90270 419 ALA C C 1
ATOM 2950 O O . ALA C 1 102 ? 49.24705 61.44629 76.10540 1.000 34.41177 419 ALA C O 1
ATOM 2952 N N . ASP C 1 103 ? 50.45379 61.51260 74.20509 1.000 29.79258 420 ASP C N 1
ATOM 2953 C CA . ASP C 1 103 ? 51.11811 62.75046 74.61251 1.000 33.91399 420 ASP C CA 1
ATOM 2954 C C . ASP C 1 103 ? 50.20910 63.96606 74.46188 1.000 36.70647 420 ASP C C 1
ATOM 2955 O O . ASP C 1 103 ? 50.17661 64.82770 75.34691 1.000 29.54879 420 ASP C O 1
ATOM 2960 N N . TYR C 1 104 ? 49.48404 64.07490 73.34265 1.000 28.65632 421 TYR C N 1
ATOM 2961 C CA . TYR C 1 104 ? 48.84337 65.33630 72.98579 1.000 31.04162 421 TYR C CA 1
ATOM 2962 C C . TYR C 1 104 ? 47.32543 65.29970 72.99255 1.000 32.29165 421 TYR C C 1
ATOM 2963 O O . TYR C 1 104 ? 46.71246 66.35702 72.82523 1.000 27.71346 421 TYR C O 1
ATOM 2972 N N . ASN C 1 105 ? 46.70216 64.13045 73.17350 1.000 25.40867 422 ASN C N 1
ATOM 2973 C CA . ASN C 1 105 ? 45.27572 64.00670 72.90507 1.000 32.97748 422 ASN C CA 1
ATOM 2974 C C . ASN C 1 105 ? 44.50594 63.40468 74.07653 1.000 31.68828 422 ASN C C 1
ATOM 2975 O O . ASN C 1 105 ? 43.55146 64.01929 74.56641 1.000 29.95509 422 ASN C O 1
ATOM 2980 N N . TYR C 1 106 ? 44.91612 62.22615 74.55024 1.000 28.99168 423 TYR C N 1
ATOM 2981 C CA . TYR C 1 106 ? 44.22160 61.56341 75.65536 1.000 31.77150 423 TYR C CA 1
ATOM 2982 C C . TYR C 1 106 ? 45.20338 60.70572 76.44560 1.000 29.77369 423 TYR C C 1
ATOM 2983 O O . TYR C 1 106 ? 45.78429 59.75927 75.90194 1.000 28.68196 423 TYR C O 1
ATOM 2992 N N . LYS C 1 107 ? 45.36031 61.00847 77.73293 1.000 27.79502 424 LYS C N 1
ATOM 2993 C CA . LYS C 1 107 ? 46.40708 60.41774 78.56034 1.000 32.90871 424 LYS C CA 1
ATOM 2994 C C . LYS C 1 107 ? 45.80977 59.70796 79.77002 1.000 31.58723 424 LYS C C 1
ATOM 2995 O O . LYS C 1 107 ? 45.08189 60.31795 80.55805 1.000 33.88699 424 LYS C O 1
ATOM 3001 N N . LEU C 1 108 ? 46.14231 58.43067 79.93251 1.000 29.88447 425 LEU C N 1
ATOM 3002 C CA . LEU C 1 108 ? 45.75296 57.75713 81.16107 1.000 32.48546 425 LEU C CA 1
ATOM 3003 C C . LEU C 1 108 ? 46.86222 57.86783 82.20155 1.000 31.25488 425 LEU C C 1
ATOM 3004 O O . LEU C 1 108 ? 48.04678 57.84559 81.85744 1.000 35.80867 425 LEU C O 1
ATOM 3009 N N . PRO C 1 109 ? 46.50838 57.95295 83.48072 1.000 34.02211 426 PRO C N 1
ATOM 3010 C CA . PRO C 1 109 ? 47.53308 58.00629 84.52900 1.000 38.89571 426 PRO C CA 1
ATOM 3011 C C . PRO C 1 109 ? 48.22409 56.66047 84.68582 1.000 45.00287 426 PRO C C 1
ATOM 3012 O O . PRO C 1 109 ? 47.77451 55.62720 84.18178 1.000 38.82036 426 PRO C O 1
ATOM 3016 N N . ASP C 1 110 ? 49.35678 56.69296 85.39265 1.000 38.99179 427 ASP C N 1
ATOM 3017 C CA . ASP C 1 110 ? 50.07367 55.45660 85.68907 1.000 45.14530 427 ASP C CA 1
ATOM 3018 C C . ASP C 1 110 ? 49.25047 54.55137 86.59781 1.000 42.30170 427 ASP C C 1
ATOM 3019 O O . ASP C 1 110 ? 49.27762 53.32624 86.44837 1.000 50.18889 427 ASP C O 1
ATOM 3024 N N . ASP C 1 111 ? 48.50060 55.13171 87.53875 1.000 41.01967 428 ASP C N 1
ATOM 3025 C CA . ASP C 1 111 ? 47.67852 54.34833 88.45545 1.000 46.86965 428 ASP C CA 1
ATOM 3026 C C . ASP C 1 111 ? 46.24319 54.19403 87.96614 1.000 44.22176 428 ASP C C 1
ATOM 3027 O O . ASP C 1 111 ? 45.31301 54.13007 88.78579 1.000 44.49650 428 ASP C O 1
ATOM 3032 N N . PHE C 1 112 ? 46.04680 54.12793 86.64874 1.000 36.51708 429 PHE C N 1
ATOM 3033 C CA . PHE C 1 112 ? 44.71620 54.01321 86.06842 1.000 37.07731 429 PHE C CA 1
ATOM 3034 C C . PHE C 1 112 ? 43.96285 52.82092 86.63964 1.000 32.97090 429 PHE C C 1
ATOM 3035 O O . PHE C 1 112 ? 44.49790 51.71285 86.72068 1.000 37.10566 429 PHE C O 1
ATOM 3043 N N . THR C 1 113 ? 42.70856 53.05374 87.01496 1.000 31.90581 430 THR C N 1
ATOM 3044 C CA . THR C 1 113 ? 41.80783 52.02023 87.51584 1.000 36.69321 430 THR C CA 1
ATOM 3045 C C . THR C 1 113 ? 40.54666 52.01987 86.66686 1.000 38.95273 430 THR C C 1
ATOM 3046 O O . THR C 1 113 ? 39.73446 52.94616 86.75610 1.000 36.28622 430 THR C O 1
ATOM 3050 N N . GLY C 1 114 ? 40.38660 50.99196 85.84438 1.000 36.92968 431 GLY C N 1
ATOM 3051 C CA . GLY C 1 114 ? 39.23644 50.91573 84.96300 1.000 36.44294 431 GLY C CA 1
ATOM 3052 C C . GLY C 1 114 ? 39.54062 49.99969 83.79091 1.000 36.04416 431 GLY C C 1
ATOM 3053 O O . GLY C 1 114 ? 40.48619 49.21790 83.83117 1.000 34.40286 431 GLY C O 1
ATOM 3054 N N . CYS C 1 115 ? 38.73674 50.14037 82.73997 1.000 30.45651 432 CYS C N 1
ATOM 3055 C CA . CYS C 1 115 ? 38.82900 49.25501 81.58832 1.000 34.17675 432 CYS C CA 1
ATOM 3056 C C . CYS C 1 115 ? 38.90004 50.07091 80.30824 1.000 28.12724 432 CYS C C 1
ATOM 3057 O O . CYS C 1 115 ? 38.26971 51.12494 80.19517 1.000 35.35292 432 CYS C O 1
ATOM 3060 N N . VAL C 1 116 ? 39.66997 49.57546 79.34376 1.000 29.05747 433 VAL C N 1
ATOM 3061 C CA . VAL C 1 116 ? 39.76377 50.16778 78.01492 1.000 28.71780 433 VAL C CA 1
ATOM 3062 C C . VAL C 1 116 ? 39.12830 49.19312 77.02941 1.000 39.17861 433 VAL C C 1
ATOM 3063 O O . VAL C 1 116 ? 39.52266 48.02114 76.96225 1.000 28.47107 433 VAL C O 1
ATOM 3067 N N . ILE C 1 117 ? 38.15410 49.67698 76.26206 1.000 31.37265 434 ILE C N 1
ATOM 3068 C CA . ILE C 1 117 ? 37.40353 48.86143 75.31411 1.000 27.72421 434 ILE C CA 1
ATOM 3069 C C . ILE C 1 117 ? 37.45310 49.53654 73.95194 1.000 32.41447 434 ILE C C 1
ATOM 3070 O O . ILE C 1 117 ? 37.24631 50.75125 73.85384 1.000 31.09258 434 ILE C O 1
ATOM 3075 N N . ALA C 1 118 ? 37.70991 48.75599 72.90254 1.000 30.83515 435 ALA C N 1
ATOM 3076 C CA . ALA C 1 118 ? 37.79961 49.31601 71.56039 1.000 30.05047 435 ALA C CA 1
ATOM 3077 C C . ALA C 1 118 ? 37.25569 48.31789 70.55007 1.000 34.31974 435 ALA C C 1
ATOM 3078 O O . ALA C 1 118 ? 37.25587 47.10744 70.79132 1.000 33.30041 435 ALA C O 1
ATOM 3080 N N . TRP C 1 119 ? 36.78458 48.83762 69.41548 1.000 36.46286 436 TRP C N 1
ATOM 3081 C CA . TRP C 1 119 ? 36.33596 47.98391 68.32396 1.000 34.87796 436 TRP C CA 1
ATOM 3082 C C . TRP C 1 119 ? 36.49946 48.71195 66.99803 1.000 43.12902 436 TRP C C 1
ATOM 3083 O O . TRP C 1 119 ? 36.46555 49.94717 66.93353 1.000 31.54048 436 TRP C O 1
ATOM 3094 N N . ASN C 1 120 ? 36.67755 47.92362 65.94050 1.000 37.73026 437 ASN C N 1
ATOM 3095 C CA . ASN C 1 120 ? 36.82503 48.47104 64.60095 1.000 32.54475 437 ASN C CA 1
ATOM 3096 C C . ASN C 1 120 ? 35.51184 49.10852 64.17276 1.000 32.89888 437 ASN C C 1
ATOM 3097 O O . ASN C 1 120 ? 34.44495 48.51361 64.32540 1.000 32.44192 437 ASN C O 1
ATOM 3102 N N . SER C 1 121 ? 35.58224 50.34296 63.67604 1.000 33.26037 438 SER C N 1
ATOM 3103 C CA . SER C 1 121 ? 34.39328 51.08697 63.27812 1.000 31.32827 438 SER C CA 1
ATOM 3104 C C . SER C 1 121 ? 34.47265 51.52235 61.81564 1.000 35.45186 438 SER C C 1
ATOM 3105 O O . SER C 1 121 ? 33.86950 52.52276 61.42251 1.000 36.15549 438 SER C O 1
ATOM 3108 N N . ASN C 1 122 ? 35.22837 50.77277 61.00713 1.000 36.55618 439 ASN C N 1
ATOM 3109 C CA . ASN C 1 122 ? 35.36373 51.07908 59.58446 1.000 40.04122 439 ASN C CA 1
ATOM 3110 C C . ASN C 1 122 ? 34.01277 51.25029 58.90333 1.000 44.64093 439 ASN C C 1
ATOM 3111 O O . ASN C 1 122 ? 33.83419 52.15708 58.08294 1.000 45.22846 439 ASN C O 1
ATOM 3116 N N . ASN C 1 123 ? 33.04669 50.39250 59.23600 1.000 35.41773 440 ASN C N 1
ATOM 3117 C CA . ASN C 1 123 ? 31.74829 50.42891 58.57383 1.000 48.45969 440 ASN C CA 1
ATOM 3118 C C . ASN C 1 123 ? 30.92720 51.64288 58.97513 1.000 53.60603 440 ASN C C 1
ATOM 3119 O O . ASN C 1 123 ? 29.97069 51.98849 58.27351 1.000 51.96581 440 ASN C O 1
ATOM 3124 N N . LEU C 1 124 ? 31.24790 52.27307 60.10102 1.000 45.06201 441 LEU C N 1
ATOM 3125 C CA . LEU C 1 124 ? 30.50381 53.44369 60.54080 1.000 47.01047 441 LEU C CA 1
ATOM 3126 C C . LEU C 1 124 ? 31.23845 54.74994 60.29333 1.000 41.12987 441 LEU C C 1
ATOM 3127 O O . LEU C 1 124 ? 30.59128 55.76729 60.03706 1.000 42.60700 441 LEU C O 1
ATOM 3132 N N . ASP C 1 125 ? 32.57051 54.74523 60.34093 1.000 42.48896 442 ASP C N 1
ATOM 3133 C CA . ASP C 1 125 ? 33.33402 55.98214 60.39331 1.000 39.44883 442 ASP C CA 1
ATOM 3134 C C . ASP C 1 125 ? 34.22147 56.21197 59.17846 1.000 45.87805 442 ASP C C 1
ATOM 3135 O O . ASP C 1 125 ? 34.89330 57.25010 59.11153 1.000 39.42807 442 ASP C O 1
ATOM 3140 N N . SER C 1 126 ? 34.26221 55.28043 58.23398 1.000 39.65973 443 SER C N 1
ATOM 3141 C CA . SER C 1 126 ? 34.94969 55.46971 56.96861 1.000 41.30713 443 SER C CA 1
ATOM 3142 C C . SER C 1 126 ? 33.92462 55.79057 55.88550 1.000 46.08831 443 SER C C 1
ATOM 3143 O O . SER C 1 126 ? 32.74803 55.44296 55.99343 1.000 43.60784 443 SER C O 1
ATOM 3146 N N . LYS C 1 127 ? 34.38993 56.47037 54.83862 1.000 46.48081 444 LYS C N 1
ATOM 3147 C CA . LYS C 1 127 ? 33.57810 56.80478 53.67474 1.000 47.98801 444 LYS C CA 1
ATOM 3148 C C . LYS C 1 127 ? 34.46017 56.71601 52.43657 1.000 51.56760 444 LYS C C 1
ATOM 3149 O O . LYS C 1 127 ? 35.66454 56.97222 52.50365 1.000 45.73477 444 LYS C O 1
ATOM 3155 N N . VAL C 1 128 ? 33.84953 56.34871 51.30409 1.000 56.56819 445 VAL C N 1
ATOM 3156 C CA . VAL C 1 128 ? 34.62967 56.04170 50.10142 1.000 62.18824 445 VAL C CA 1
ATOM 3157 C C . VAL C 1 128 ? 35.49968 57.22812 49.70376 1.000 56.34750 445 VAL C C 1
ATOM 3158 O O . VAL C 1 128 ? 36.69067 57.07671 49.40661 1.000 67.56796 445 VAL C O 1
ATOM 3162 N N . GLY C 1 129 ? 34.92277 58.42523 49.69055 1.000 43.37365 446 GLY C N 1
ATOM 3163 C CA . GLY C 1 129 ? 35.73225 59.60187 49.42606 1.000 62.94815 446 GLY C CA 1
ATOM 3164 C C . GLY C 1 129 ? 36.65094 59.99605 50.56167 1.000 66.20110 446 GLY C C 1
ATOM 3165 O O . GLY C 1 129 ? 37.51710 60.85937 50.36939 1.000 58.62759 446 GLY C O 1
ATOM 3166 N N . GLY C 1 130 ? 36.47533 59.39343 51.73466 1.000 52.79944 447 GLY C N 1
ATOM 3167 C CA . GLY C 1 130 ? 37.24064 59.76295 52.90621 1.000 45.30319 447 GLY C CA 1
ATOM 3168 C C . GLY C 1 130 ? 36.36242 60.47719 53.90740 1.000 41.68225 447 GLY C C 1
ATOM 3169 O O . GLY C 1 130 ? 35.59748 61.36706 53.52568 1.000 36.39138 447 GLY C O 1
ATOM 3170 N N . ASN C 1 131 ? 36.41097 60.06873 55.17393 1.000 36.30450 448 ASN C N 1
ATOM 3171 C CA . ASN C 1 131 ? 35.74455 60.79327 56.24828 1.000 32.96457 448 ASN C CA 1
ATOM 3172 C C . ASN C 1 131 ? 36.78714 61.63698 56.96937 1.000 41.27733 448 ASN C C 1
ATOM 3173 O O . ASN C 1 131 ? 37.72710 61.09665 57.56237 1.000 38.11168 448 ASN C O 1
ATOM 3178 N N . TYR C 1 132 ? 36.60871 62.95486 56.93258 1.000 36.08491 449 TYR C N 1
ATOM 3179 C CA . TYR C 1 132 ? 37.58977 63.88222 57.47378 1.000 34.51042 449 TYR C CA 1
ATOM 3180 C C . TYR C 1 132 ? 37.13754 64.52824 58.77155 1.000 29.89279 449 TYR C C 1
ATOM 3181 O O . TYR C 1 132 ? 37.87512 65.34538 59.33308 1.000 33.14755 449 TYR C O 1
ATOM 3190 N N . ASN C 1 133 ? 35.98480 64.13125 59.30519 1.000 29.41126 450 ASN C N 1
ATOM 3191 C CA . ASN C 1 133 ? 35.43830 64.84092 60.45305 1.000 33.69697 450 ASN C CA 1
ATOM 3192 C C . ASN C 1 133 ? 36.21946 64.56160 61.73076 1.000 31.50173 450 ASN C C 1
ATOM 3193 O O . ASN C 1 133 ? 36.25132 65.41255 62.62616 1.000 32.65354 450 ASN C O 1
ATOM 3198 N N . TYR C 1 134 ? 36.87280 63.40709 61.83142 1.000 24.56577 451 TYR C N 1
ATOM 3199 C CA . TYR C 1 134 ? 37.65589 63.09548 63.02182 1.000 30.80816 451 TYR C CA 1
ATOM 3200 C C . TYR C 1 134 ? 39.04371 63.72361 62.94596 1.000 32.04255 451 TYR C C 1
ATOM 3201 O O . TYR C 1 134 ? 39.76771 63.53840 61.96321 1.000 30.29510 451 TYR C O 1
ATOM 3210 N N . LEU C 1 135 ? 39.42303 64.43408 64.00631 1.000 27.17831 452 LEU C N 1
ATOM 3211 C CA . LEU C 1 135 ? 40.70172 65.11842 64.09397 1.000 30.54591 452 LEU C CA 1
ATOM 3212 C C . LEU C 1 135 ? 41.49260 64.59714 65.28685 1.000 32.58959 452 LEU C C 1
ATOM 3213 O O . LEU C 1 135 ? 40.93937 64.02146 66.22615 1.000 29.81017 452 LEU C O 1
ATOM 3218 N N . TYR C 1 136 ? 42.79967 64.83117 65.24754 1.000 26.18205 453 TYR C N 1
ATOM 3219 C CA . TYR C 1 136 ? 43.65193 64.66011 66.41385 1.000 27.96481 453 TYR C CA 1
ATOM 3220 C C . TYR C 1 136 ? 44.60073 65.84755 66.49469 1.000 30.12713 453 TYR C C 1
ATOM 3221 O O . TYR C 1 136 ? 44.87030 66.52074 65.49268 1.000 24.72999 453 TYR C O 1
ATOM 3230 N N . ARG C 1 137 ? 45.09797 66.11130 67.70430 1.000 24.84372 454 ARG C N 1
ATOM 3231 C CA . ARG C 1 137 ? 46.07282 67.17755 67.88919 1.000 27.92019 454 ARG C CA 1
ATOM 3232 C C . ARG C 1 137 ? 47.44797 66.66599 67.47457 1.000 28.69987 454 ARG C C 1
ATOM 3233 O O . ARG C 1 137 ? 47.92098 65.64849 67.98912 1.000 30.88073 454 ARG C O 1
ATOM 3241 N N . LEU C 1 138 ? 48.08061 67.38295 66.55057 1.000 28.29660 455 LEU C N 1
ATOM 3242 C CA . LEU C 1 138 ? 49.36670 67.02802 65.96608 1.000 32.91867 455 LEU C CA 1
ATOM 3243 C C . LEU C 1 138 ? 50.55443 67.69978 66.65704 1.000 34.00242 455 LEU C C 1
ATOM 3244 O O . LEU C 1 138 ? 51.63947 67.11248 66.70025 1.000 34.97926 455 LEU C O 1
ATOM 3249 N N . PHE C 1 139 ? 50.38344 68.90562 67.20427 1.000 33.01471 456 PHE C N 1
ATOM 3250 C CA . PHE C 1 139 ? 51.46300 69.62647 67.87176 1.000 38.40321 456 PHE C CA 1
ATOM 3251 C C . PHE C 1 139 ? 51.02133 70.09674 69.25075 1.000 33.65221 456 PHE C C 1
ATOM 3252 O O . PHE C 1 139 ? 49.86994 70.48838 69.45232 1.000 34.22259 456 PHE C O 1
ATOM 3260 N N . ARG C 1 140 ? 51.96777 70.09891 70.18588 1.000 32.20948 457 ARG C N 1
ATOM 3261 C CA . ARG C 1 140 ? 51.75293 70.65327 71.51438 1.000 34.70031 457 ARG C CA 1
ATOM 3262 C C . ARG C 1 140 ? 53.11219 70.96469 72.12570 1.000 34.55081 457 ARG C C 1
ATOM 3263 O O . ARG C 1 140 ? 54.08878 70.25674 71.87612 1.000 35.65321 457 ARG C O 1
ATOM 3271 N N . LYS C 1 141 ? 53.17203 72.04137 72.91450 1.000 37.16615 458 LYS C N 1
ATOM 3272 C CA . LYS C 1 141 ? 54.44025 72.42528 73.53487 1.000 40.43045 458 LYS C CA 1
ATOM 3273 C C . LYS C 1 141 ? 54.84153 71.48264 74.65907 1.000 49.63258 458 LYS C C 1
ATOM 3274 O O . LYS C 1 141 ? 56.02897 71.40803 74.99205 1.000 42.59967 458 LYS C O 1
ATOM 3280 N N . SER C 1 142 ? 53.88118 70.78601 75.26473 1.000 36.84170 459 SER C N 1
ATOM 3281 C CA . SER C 1 142 ? 54.17060 69.84851 76.34122 1.000 38.17072 459 SER C CA 1
ATOM 3282 C C . SER C 1 142 ? 53.10678 68.76033 76.35025 1.000 44.39060 459 SER C C 1
ATOM 3283 O O . SER C 1 142 ? 52.04229 68.89222 75.73471 1.000 36.14293 459 SER C O 1
ATOM 3286 N N . ASN C 1 143 ? 53.40405 67.68631 77.07730 1.000 40.04717 460 ASN C N 1
ATOM 3287 C CA . ASN C 1 143 ? 52.49823 66.55051 77.16266 1.000 39.93784 460 ASN C CA 1
ATOM 3288 C C . ASN C 1 143 ? 51.31006 66.85676 78.06688 1.000 36.94144 460 ASN C C 1
ATOM 3289 O O . ASN C 1 143 ? 51.41084 67.60753 79.03999 1.000 36.73648 460 ASN C O 1
ATOM 3294 N N . LEU C 1 144 ? 50.17398 66.25005 77.73516 1.000 38.78465 461 LEU C N 1
ATOM 3295 C CA . LEU C 1 144 ? 48.99668 66.34840 78.58244 1.000 40.31358 461 LEU C CA 1
ATOM 3296 C C . LEU C 1 144 ? 49.24657 65.67519 79.92609 1.000 32.19422 461 LEU C C 1
ATOM 3297 O O . LEU C 1 144 ? 49.97037 64.68079 80.02435 1.000 36.31308 461 LEU C O 1
ATOM 3302 N N . LYS C 1 145 ? 48.65539 66.24040 80.9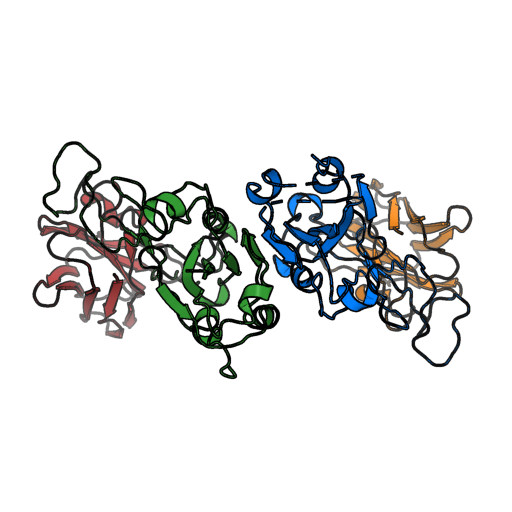7005 1.000 32.01722 462 LYS C N 1
ATOM 3303 C CA . LYS C 1 145 ? 48.51574 65.51680 82.21910 1.000 35.50001 462 LYS C CA 1
ATOM 3304 C C . LYS C 1 145 ? 47.40828 64.47192 82.08511 1.000 35.23805 462 LYS C C 1
ATOM 3305 O O . LYS C 1 145 ? 46.59571 64.53485 81.15766 1.000 34.52754 462 LYS C O 1
ATOM 3311 N N . PRO C 1 146 ? 47.37275 63.47570 82.97282 1.000 37.70276 463 PRO C N 1
ATOM 3312 C CA . PRO C 1 146 ? 46.32593 62.44444 82.87366 1.000 33.33903 463 PRO C CA 1
ATOM 3313 C C . PRO C 1 146 ? 44.92930 63.04983 82.91586 1.000 35.32425 463 PRO C C 1
ATOM 3314 O O . PRO C 1 146 ? 44.63625 63.91882 83.73421 1.000 32.11575 463 PRO C O 1
ATOM 3318 N N . PHE C 1 147 ? 44.06997 62.59141 82.00318 1.000 34.66077 464 PHE C N 1
ATOM 3319 C CA . PHE C 1 147 ? 42.68292 63.04362 81.88623 1.000 35.73191 464 PHE C CA 1
ATOM 3320 C C . PHE C 1 147 ? 42.56960 64.53425 81.56404 1.000 29.72044 464 PHE C C 1
ATOM 3321 O O . PHE C 1 147 ? 41.50021 65.12437 81.72373 1.000 30.59219 464 PHE C O 1
ATOM 3329 N N . GLU C 1 148 ? 43.63905 65.17082 81.10661 1.000 34.84911 465 GLU C N 1
ATOM 3330 C CA . GLU C 1 148 ? 43.52020 66.55185 80.65568 1.000 34.40671 465 GLU C CA 1
ATOM 3331 C C . GLU C 1 148 ? 42.93799 66.58489 79.24357 1.000 35.89813 465 GLU C C 1
ATOM 3332 O O . GLU C 1 148 ? 43.17808 65.68733 78.42959 1.000 35.87216 465 GLU C O 1
ATOM 3338 N N . ARG C 1 149 ? 42.13478 67.61454 78.97201 1.000 30.48953 466 ARG C N 1
ATOM 3339 C CA . ARG C 1 149 ? 41.49147 67.81218 77.67813 1.000 31.28328 466 ARG C CA 1
ATOM 3340 C C . ARG C 1 149 ? 41.89819 69.18299 77.15454 1.000 31.72131 466 ARG C C 1
ATOM 3341 O O . ARG C 1 149 ? 41.66783 70.19414 77.82184 1.000 36.89525 466 ARG C O 1
ATOM 3349 N N . ASP C 1 150 ? 42.47288 69.21587 75.95816 1.000 31.71964 467 ASP C N 1
ATOM 3350 C CA . ASP C 1 150 ? 42.93222 70.44482 75.31879 1.000 36.07424 467 ASP C CA 1
ATOM 3351 C C . ASP C 1 150 ? 42.16478 70.58279 74.01193 1.000 30.43592 467 ASP C C 1
ATOM 3352 O O . ASP C 1 150 ? 42.35503 69.78508 73.08904 1.000 29.16382 467 ASP C O 1
ATOM 3357 N N . ILE C 1 151 ? 41.25505 71.55207 73.95257 1.000 32.29743 468 ILE C N 1
ATOM 3358 C CA . ILE C 1 151 ? 40.52288 71.84046 72.72809 1.000 27.49916 468 ILE C CA 1
ATOM 3359 C C . ILE C 1 151 ? 40.92514 73.18551 72.13348 1.000 32.00671 468 ILE C C 1
ATOM 3360 O O . ILE C 1 151 ? 40.24924 73.68141 71.23000 1.000 32.73601 468 ILE C O 1
ATOM 3365 N N . SER C 1 152 ? 42.02261 73.77937 72.60331 1.000 27.97559 469 SER C N 1
ATOM 3366 C CA . SER C 1 152 ? 42.47770 75.04604 72.04362 1.000 35.49400 469 SER C CA 1
ATOM 3367 C C . SER C 1 152 ? 42.97915 74.84542 70.61489 1.000 32.98183 469 SER C C 1
ATOM 3368 O O . SER C 1 152 ? 43.35929 73.74310 70.20989 1.000 31.76311 469 SER C O 1
ATOM 3371 N N . THR C 1 153 ? 42.95879 75.92904 69.84200 1.000 31.69909 470 THR C N 1
ATOM 3372 C CA . THR C 1 153 ? 43.41755 75.93090 68.45228 1.000 35.67203 470 THR C CA 1
ATOM 3373 C C . THR C 1 153 ? 44.41698 77.05343 68.21709 1.000 37.04316 470 THR C C 1
ATOM 3374 O O . THR C 1 153 ? 44.33485 77.79509 67.23640 1.000 32.51020 470 THR C O 1
ATOM 3378 N N . GLU C 1 154 ? 45.38399 77.18169 69.12410 1.000 36.39914 471 GLU C N 1
ATOM 3379 C CA . GLU C 1 154 ? 46.41953 78.20108 69.00770 1.000 34.53813 471 GLU C CA 1
ATOM 3380 C C . GLU C 1 154 ? 47.43315 77.82178 67.93161 1.000 37.53510 471 GLU C C 1
ATOM 3381 O O . GLU C 1 154 ? 47.89185 76.67769 67.87463 1.000 29.70425 471 GLU C O 1
ATOM 3387 N N . ILE C 1 155 ? 47.79865 78.78480 67.08066 1.000 27.55626 472 ILE C N 1
ATOM 3388 C CA . ILE C 1 155 ? 48.80413 78.50638 66.05998 1.000 34.36676 472 ILE C CA 1
ATOM 3389 C C . ILE C 1 155 ? 50.10290 78.10804 66.74303 1.000 37.82857 472 ILE C C 1
ATOM 3390 O O . ILE C 1 155 ? 50.56130 78.77238 67.68055 1.000 34.36013 472 ILE C O 1
ATOM 3395 N N . TYR C 1 156 ? 50.69182 77.00631 66.28430 1.000 26.81043 473 TYR C N 1
ATOM 3396 C CA . TYR C 1 156 ? 51.82328 76.37937 66.95301 1.000 31.84928 473 TYR C CA 1
ATOM 3397 C C . TYR C 1 156 ? 53.14233 76.87027 66.37584 1.000 35.18954 473 TYR C C 1
ATOM 3398 O O . TYR C 1 156 ? 53.35273 76.81150 65.16051 1.000 37.14831 473 TYR C O 1
ATOM 3407 N N . GLN C 1 157 ? 54.04379 77.30570 67.25478 1.000 38.92452 474 GLN C N 1
ATOM 3408 C CA . GLN C 1 157 ? 55.31561 77.89868 66.84228 1.000 39.39868 474 GLN C CA 1
ATOM 3409 C C . GLN C 1 157 ? 56.35920 76.79794 66.73389 1.000 37.25631 474 GLN C C 1
ATOM 3410 O O . GLN C 1 157 ? 56.89405 76.33294 67.74125 1.000 38.71797 474 GLN C O 1
ATOM 3416 N N . ALA C 1 158 ? 56.65139 76.37436 65.50520 1.000 33.79235 475 ALA C N 1
ATOM 3417 C CA . ALA C 1 158 ? 57.60610 75.30124 65.27421 1.000 34.88237 475 ALA C CA 1
ATOM 3418 C C . ALA C 1 158 ? 59.04305 75.79298 65.15248 1.000 41.75416 475 ALA C C 1
ATOM 3419 O O . ALA C 1 158 ? 59.96086 74.96929 65.14534 1.000 38.34076 475 ALA C O 1
ATOM 3421 N N . GLY C 1 159 ? 59.26015 77.10163 65.06241 1.000 41.11299 476 GLY C N 1
ATOM 3422 C CA . GLY C 1 159 ? 60.60107 77.63904 64.94908 1.000 40.62947 476 GLY C CA 1
ATOM 3423 C C . GLY C 1 159 ? 60.84906 78.79144 65.89861 1.000 47.63490 476 GLY C C 1
ATOM 3424 O O . GLY C 1 159 ? 60.13706 78.95250 66.89503 1.000 46.42773 476 GLY C O 1
ATOM 3425 N N . SER C 1 160 ? 61.84590 79.61927 65.58524 1.000 49.76374 477 SER C N 1
ATOM 3426 C CA . SER C 1 160 ? 62.23533 80.69708 66.48348 1.000 46.15930 477 SER C CA 1
ATOM 3427 C C . SER C 1 160 ? 61.37229 81.94404 66.32934 1.000 51.43983 477 SER C C 1
ATOM 3428 O O . SER C 1 160 ? 61.35373 82.78360 67.23540 1.000 54.55954 477 SER C O 1
ATOM 3431 N N . THR C 1 161 ? 60.64984 82.07679 65.23166 1.000 50.26910 478 THR C N 1
ATOM 3432 C CA . THR C 1 161 ? 59.88409 83.29754 64.99870 1.000 40.12245 478 THR C CA 1
ATOM 3433 C C . THR C 1 161 ? 58.48850 83.17469 65.60354 1.000 51.45288 478 THR C C 1
ATOM 3434 O O . THR C 1 161 ? 57.80166 82.17639 65.35961 1.000 45.49403 478 THR C O 1
ATOM 3438 N N . PRO C 1 162 ? 58.04145 84.14888 66.39526 1.000 49.51827 479 PRO C N 1
ATOM 3439 C CA . PRO C 1 162 ? 56.66622 84.10192 66.91070 1.000 45.51981 479 PRO C CA 1
ATOM 3440 C C . PRO C 1 162 ? 55.65575 84.16366 65.77329 1.000 52.62252 479 PRO C C 1
ATOM 3441 O O . PRO C 1 162 ? 55.92305 84.71449 64.70392 1.000 46.50023 479 PRO C O 1
ATOM 3445 N N . CYS C 1 163 ? 54.47648 83.59138 66.01836 1.000 40.05260 480 CYS C N 1
ATOM 3446 C CA . CYS C 1 163 ? 53.45475 83.46285 64.98614 1.000 40.60258 480 CYS C CA 1
ATOM 3447 C C . CYS C 1 163 ? 52.35772 84.50881 65.07871 1.000 42.35325 480 CYS C C 1
ATOM 3448 O O . CYS C 1 163 ? 51.70496 84.78335 64.06511 1.000 38.65052 480 CYS C O 1
ATOM 3451 N N . ASN C 1 164 ? 52.12115 85.06979 66.26572 1.000 40.30140 481 ASN C N 1
ATOM 3452 C CA . ASN C 1 164 ? 51.08111 86.07834 66.46710 1.000 37.12415 481 ASN C CA 1
ATOM 3453 C C . ASN C 1 164 ? 49.72964 85.60211 65.94251 1.000 37.19258 481 ASN C C 1
ATOM 3454 O O . ASN C 1 164 ? 48.94285 86.37914 65.39409 1.000 34.41419 481 ASN C O 1
ATOM 3459 N N . GLY C 1 165 ? 49.45536 84.30919 66.11061 1.000 31.16513 482 GLY C N 1
ATOM 3460 C CA . GLY C 1 165 ? 48.16090 83.78655 65.72248 1.000 31.77765 482 GLY C CA 1
ATOM 3461 C C . GLY C 1 165 ? 47.93543 83.68269 64.23271 1.000 30.86356 482 GLY C C 1
ATOM 3462 O O . GLY C 1 165 ? 46.78862 83.55539 63.80086 1.000 35.73710 482 GLY C O 1
ATOM 3463 N N . VAL C 1 166 ? 48.99611 83.72879 63.43014 1.000 30.30308 483 VAL C N 1
ATOM 3464 C CA . VAL C 1 166 ? 48.89313 83.72065 61.97563 1.000 32.41003 483 VAL C CA 1
ATOM 3465 C C . VAL C 1 166 ? 49.53856 82.44852 61.43330 1.000 30.01576 483 VAL C C 1
ATOM 3466 O O . VAL C 1 166 ? 50.65804 82.09414 61.82329 1.000 30.26918 483 VAL C O 1
ATOM 3470 N N . GLU C 1 167 ? 48.83324 81.76499 60.53926 1.000 27.14428 484 GLU C N 1
ATOM 3471 C CA . GLU C 1 167 ? 49.36941 80.56751 59.91026 1.000 25.64583 484 GLU C CA 1
ATOM 3472 C C . GLU C 1 167 ? 50.40790 80.94917 58.86942 1.000 29.58733 484 GLU C C 1
ATOM 3473 O O . GLU C 1 167 ? 50.21473 81.89738 58.10225 1.000 27.01875 484 GLU C O 1
ATOM 3479 N N . GLY C 1 168 ? 51.49484 80.18628 58.83323 1.000 31.05283 485 GLY C N 1
ATOM 3480 C CA . GLY C 1 168 ? 52.56140 80.41942 57.87866 1.000 25.56679 485 GLY C CA 1
ATOM 3481 C C . GLY C 1 168 ? 53.67484 79.42091 58.11277 1.000 30.59831 485 GLY C C 1
ATOM 3482 O O . GLY C 1 168 ? 53.53057 78.48168 58.89675 1.000 34.67632 485 GLY C O 1
ATOM 3483 N N . PHE C 1 169 ? 54.80070 79.63450 57.43508 1.000 34.06429 486 PHE C N 1
ATOM 3484 C CA . PHE C 1 169 ? 55.92968 78.72608 57.59543 1.000 37.62064 486 PHE C CA 1
ATOM 3485 C C . PHE C 1 169 ? 56.34212 78.65276 59.06321 1.000 29.76014 486 PHE C C 1
ATOM 3486 O O . PHE C 1 169 ? 56.43890 79.67651 59.73911 1.000 27.65080 486 PHE C O 1
ATOM 3494 N N . ASN C 1 170 ? 56.52599 77.42985 59.56403 1.000 33.68878 487 ASN C N 1
ATOM 3495 C CA . ASN C 1 170 ? 56.84880 77.14355 60.96720 1.000 37.31324 487 ASN C CA 1
ATOM 3496 C C . ASN C 1 170 ? 55.77462 77.66684 61.92764 1.000 36.78812 487 ASN C C 1
ATOM 3497 O O . ASN C 1 170 ? 56.01617 77.79677 63.13661 1.000 31.44202 487 ASN C O 1
ATOM 3502 N N . CYS C 1 171 ? 54.57376 77.94884 61.41972 1.000 31.30049 488 CYS C N 1
ATOM 3503 C CA . CYS C 1 171 ? 53.48663 78.52016 62.22320 1.000 25.37668 488 CYS C CA 1
ATOM 3504 C C . CYS C 1 171 ? 52.20506 77.78467 61.83391 1.000 29.85981 488 CYS C C 1
ATOM 3505 O O . CYS C 1 171 ? 51.48909 78.21384 60.92596 1.000 26.99719 488 CYS C O 1
ATOM 3508 N N . TYR C 1 172 ? 51.91176 76.68949 62.53897 1.000 31.14911 489 TYR C N 1
ATOM 3509 C CA . TYR C 1 172 ? 50.98103 75.67522 62.05017 1.000 31.88814 489 TYR C CA 1
ATOM 3510 C C . TYR C 1 172 ? 49.72701 75.53819 62.90521 1.000 31.23376 489 TYR C C 1
ATOM 3511 O O . TYR C 1 172 ? 49.78027 75.61239 64.13962 1.000 26.64448 489 TYR C O 1
ATOM 3520 N N . PHE C 1 173 ? 48.59571 75.34414 62.22957 1.000 27.99410 490 PHE C N 1
ATOM 3521 C CA . PHE C 1 173 ? 47.39990 74.88535 62.91301 1.000 26.98154 490 PHE C CA 1
ATOM 3522 C C . PHE C 1 173 ? 47.71058 73.55579 63.59934 1.000 29.42312 490 PHE C C 1
ATOM 3523 O O . PHE C 1 173 ? 48.40963 72.71805 63.02566 1.000 28.50017 490 PHE C O 1
ATOM 3531 N N . PRO C 1 174 ? 47.24708 73.34267 64.83145 1.000 30.39312 491 PRO C N 1
ATOM 3532 C CA . PRO C 1 174 ? 47.69446 72.17145 65.60372 1.000 29.37461 491 PRO C CA 1
ATOM 3533 C C . PRO C 1 174 ? 46.84274 70.91734 65.46945 1.000 32.43392 491 PRO C C 1
ATOM 3534 O O . PRO C 1 174 ? 47.13894 69.92999 66.15569 1.000 31.56433 491 PRO C O 1
ATOM 3538 N N . LEU C 1 175 ? 45.79704 70.90972 64.64235 1.000 24.99943 492 LEU C N 1
ATOM 3539 C CA . LEU C 1 175 ? 44.96536 69.72369 64.48265 1.000 30.64968 492 LEU C CA 1
ATOM 3540 C C . LEU C 1 175 ? 45.06739 69.17336 63.06270 1.000 37.09530 492 LEU C C 1
ATOM 3541 O O . LEU C 1 175 ? 45.20924 69.92994 62.09436 1.000 30.65663 492 LEU C O 1
ATOM 3546 N N . GLN C 1 176 ? 44.93616 67.84630 62.95580 1.000 30.50597 493 GLN C N 1
ATOM 3547 C CA . GLN C 1 176 ? 45.07763 67.08031 61.72081 1.000 32.61803 493 GLN C CA 1
ATOM 3548 C C . GLN C 1 176 ? 43.88487 66.14154 61.62491 1.000 37.14815 493 GLN C C 1
ATOM 3549 O O . GLN C 1 176 ? 43.56620 65.45347 62.59629 1.000 33.40847 493 GLN C O 1
ATOM 3555 N N . SER C 1 177 ? 43.23216 66.09859 60.47213 1.000 30.03286 494 SER C N 1
ATOM 3556 C CA . SER C 1 177 ? 42.13455 65.16379 60.28643 1.000 36.26329 494 SER C CA 1
ATOM 3557 C C . SER C 1 177 ? 42.67738 63.77137 60.00662 1.000 32.98511 494 SER C C 1
ATOM 3558 O O . SER C 1 177 ? 43.66741 63.60772 59.29227 1.000 31.80482 494 SER C O 1
ATOM 3561 N N . TYR C 1 178 ? 42.03578 62.76072 60.57920 1.000 35.60206 495 TYR C N 1
ATOM 3562 C CA . TYR C 1 178 ? 42.25868 61.42640 60.05671 1.000 32.45613 495 TYR C CA 1
ATOM 3563 C C . TYR C 1 178 ? 41.63184 61.34159 58.67317 1.000 35.94906 495 TYR C C 1
ATOM 3564 O O . TYR C 1 178 ? 40.64096 62.01087 58.37487 1.000 38.42843 495 TYR C O 1
ATOM 3573 N N . GLY C 1 179 ? 42.20661 60.51002 57.82182 1.000 36.07391 496 GLY C N 1
ATOM 3574 C CA . GLY C 1 179 ? 41.57641 60.33334 56.53162 1.000 45.28580 496 GLY C CA 1
ATOM 3575 C C . GLY C 1 179 ? 41.06802 58.91841 56.43590 1.000 45.55859 496 GLY C C 1
ATOM 3576 O O . GLY C 1 179 ? 41.75561 58.03857 55.91165 1.000 63.27640 496 GLY C O 1
ATOM 3577 N N . PHE C 1 180 ? 39.85387 58.68487 56.91789 1.000 37.71525 497 PHE C N 1
ATOM 3578 C CA . PHE C 1 180 ? 39.33971 57.32718 57.03662 1.000 45.50359 497 PHE C CA 1
ATOM 3579 C C . PHE C 1 180 ? 38.67755 56.96187 55.71734 1.000 37.40796 497 PHE C C 1
ATOM 3580 O O . PHE C 1 180 ? 37.66152 57.55093 55.33653 1.000 35.85401 497 PHE C O 1
ATOM 3588 N N . GLN C 1 181 ? 39.30128 56.02820 55.00241 1.000 45.29578 498 GLN C N 1
ATOM 3589 C CA . GLN C 1 181 ? 38.80303 55.40875 53.78630 1.000 48.59998 498 GLN C CA 1
ATOM 3590 C C . GLN C 1 181 ? 38.63141 53.91507 54.02032 1.000 44.99666 498 GLN C C 1
ATOM 3591 O O . GLN C 1 181 ? 39.53015 53.27746 54.59240 1.000 46.72869 498 GLN C O 1
ATOM 3597 N N . PRO C 1 182 ? 37.52332 53.30835 53.58912 1.000 46.31544 499 PRO C N 1
ATOM 3598 C CA . PRO C 1 182 ? 37.26024 51.90787 53.96665 1.000 48.27224 499 PRO C CA 1
ATOM 3599 C C . PRO C 1 182 ? 38.27950 50.91992 53.42588 1.000 48.99118 499 PRO C C 1
ATOM 3600 O O . PRO C 1 182 ? 38.38314 49.81500 53.97086 1.000 48.48068 499 PRO C O 1
ATOM 3604 N N . THR C 1 183 ? 39.05714 51.28492 52.40605 1.000 46.94285 500 THR C N 1
ATOM 3605 C CA . THR C 1 183 ? 40.02982 50.37429 51.81225 1.000 55.21941 500 THR C CA 1
ATOM 3606 C C . THR C 1 183 ? 41.41152 50.48339 52.44108 1.000 53.94755 500 THR C C 1
ATOM 3607 O O . THR C 1 183 ? 42.32400 49.75995 52.02611 1.000 49.96059 500 THR C O 1
ATOM 3611 N N . ASN C 1 184 ? 41.58598 51.35522 53.42866 1.000 53.30959 501 ASN C N 1
ATOM 3612 C CA . ASN C 1 184 ? 42.85958 51.44982 54.12180 1.000 47.23381 501 ASN C CA 1
ATOM 3613 C C . ASN C 1 184 ? 43.15899 50.14949 54.86240 1.000 41.71266 501 ASN C C 1
ATOM 3614 O O . ASN C 1 184 ? 42.26428 49.35542 55.17460 1.000 40.95813 501 ASN C O 1
ATOM 3619 N N . GLY C 1 185 ? 44.44078 49.93129 55.13539 1.000 38.32510 502 GLY C N 1
ATOM 3620 C CA . GLY C 1 185 ? 44.82133 48.85292 56.02251 1.000 37.53086 502 GLY C CA 1
ATOM 3621 C C . GLY C 1 185 ? 44.21961 49.02656 57.40428 1.000 58.34947 502 GLY C C 1
ATOM 3622 O O . GLY C 1 185 ? 43.91779 50.14068 57.85665 1.000 38.64974 502 GLY C O 1
ATOM 3623 N N . VAL C 1 186 ? 44.06453 47.89137 58.09085 1.000 42.62343 503 VAL C N 1
ATOM 3624 C CA . VAL C 1 186 ? 43.35060 47.86405 59.36396 1.000 44.93044 503 VAL C CA 1
ATOM 3625 C C . VAL C 1 186 ? 44.01082 48.78389 60.38428 1.000 38.95927 503 VAL C C 1
ATOM 3626 O O . VAL C 1 186 ? 43.32933 49.36988 61.23220 1.000 47.62506 503 VAL C O 1
ATOM 3630 N N . GLY C 1 187 ? 45.33617 48.92831 60.32764 1.000 49.61714 504 GLY C N 1
ATOM 3631 C CA . GLY C 1 187 ? 46.01589 49.85244 61.21747 1.000 40.30649 504 GLY C CA 1
ATOM 3632 C C . GLY C 1 187 ? 45.64518 51.30675 60.99865 1.000 48.65204 504 GLY C C 1
ATOM 3633 O O . GLY C 1 187 ? 45.81738 52.12785 61.90517 1.000 46.53196 504 GLY C O 1
ATOM 3634 N N . TYR C 1 188 ? 45.14390 51.64623 59.81597 1.000 47.29936 505 TYR C N 1
ATOM 3635 C CA . TYR C 1 188 ? 44.74115 53.00598 59.49386 1.000 46.60211 505 TYR C CA 1
ATOM 3636 C C . TYR C 1 188 ? 43.23703 53.20315 59.53849 1.000 37.68934 505 TYR C C 1
ATOM 3637 O O . TYR C 1 188 ? 42.76630 54.32453 59.33172 1.000 38.26630 505 TYR C O 1
ATOM 3646 N N . GLN C 1 189 ? 42.47870 52.15029 59.79750 1.000 35.78958 506 GLN C N 1
ATOM 3647 C CA . GLN C 1 189 ? 41.03319 52.24534 59.88475 1.000 33.77356 506 GLN C CA 1
ATOM 3648 C C . GLN C 1 189 ? 40.61310 52.84156 61.22599 1.000 32.69856 506 GLN C C 1
ATOM 3649 O O . GLN C 1 189 ? 41.37975 52.82323 62.19093 1.000 32.76205 506 GLN C O 1
ATOM 3655 N N . PRO C 1 190 ? 39.40036 53.38769 61.31013 1.000 37.19701 507 PRO C N 1
ATOM 3656 C CA . PRO C 1 190 ? 38.95347 53.99393 62.56765 1.000 35.76183 507 PRO C CA 1
ATOM 3657 C C . PRO C 1 190 ? 38.52954 52.94988 63.58812 1.000 41.39835 507 PRO C C 1
ATOM 3658 O O . PRO C 1 190 ? 37.90213 51.94159 63.25665 1.000 33.74270 507 PRO C O 1
ATOM 3662 N N . TYR C 1 191 ? 38.87080 53.21565 64.84482 1.000 34.46762 508 TYR C N 1
ATOM 3663 C CA . TYR C 1 191 ? 38.43387 52.41545 65.97774 1.000 28.94799 508 TYR C CA 1
ATOM 3664 C C . TYR C 1 191 ? 37.70909 53.32337 66.95413 1.000 36.43232 508 TYR C C 1
ATOM 3665 O O . TYR C 1 191 ? 38.17093 54.43776 67.23140 1.000 29.41086 508 TYR C O 1
ATOM 3674 N N . ARG C 1 192 ? 36.56679 52.86065 67.44662 1.000 29.30089 509 ARG C N 1
ATOM 3675 C CA . ARG C 1 192 ? 35.85828 53.53708 68.52148 1.000 30.72280 509 ARG C CA 1
ATOM 3676 C C . ARG C 1 192 ? 36.35827 53.00304 69.85854 1.000 41.17121 509 ARG C C 1
ATOM 3677 O O . ARG C 1 192 ? 36.49651 51.78764 70.04082 1.000 32.34183 509 ARG C O 1
ATOM 3685 N N . VAL C 1 193 ? 36.62382 53.91263 70.78912 1.000 27.76853 510 VAL C N 1
ATOM 3686 C CA . VAL C 1 193 ? 37.24009 53.58344 72.06603 1.000 28.28998 510 VAL C CA 1
ATOM 3687 C C . VAL C 1 193 ? 36.32650 54.08315 73.16897 1.000 37.02699 510 VAL C C 1
ATOM 3688 O O . VAL C 1 193 ? 35.81702 55.20488 73.09488 1.000 31.90304 510 VAL C O 1
ATOM 3692 N N . VAL C 1 194 ? 36.10608 53.25122 74.17918 1.000 30.78421 511 VAL C N 1
ATOM 3693 C CA . VAL C 1 194 ? 35.41800 53.67163 75.39156 1.000 30.04748 511 VAL C CA 1
ATOM 3694 C C . VAL C 1 194 ? 36.32111 53.32787 76.56811 1.000 35.49724 511 VAL C C 1
ATOM 3695 O O . VAL C 1 194 ? 36.74323 52.17363 76.71981 1.000 30.93549 511 VAL C O 1
ATOM 3699 N N . VAL C 1 195 ? 36.64059 54.33000 77.37632 1.000 30.62642 512 VAL C N 1
ATOM 3700 C CA . VAL C 1 195 ? 37.42385 54.16216 78.59293 1.000 31.41826 512 VAL C CA 1
ATOM 3701 C C . VAL C 1 195 ? 36.47738 54.32953 79.76704 1.000 29.10093 512 VAL C C 1
ATOM 3702 O O . VAL C 1 195 ? 35.84276 55.38119 79.90768 1.000 32.41102 512 VAL C O 1
ATOM 3706 N N . LEU C 1 196 ? 36.36955 53.29686 80.60311 1.000 32.79198 513 LEU C N 1
ATOM 3707 C CA . LEU C 1 196 ? 35.53387 53.34106 81.80186 1.000 32.40106 513 LEU C CA 1
ATOM 3708 C C . LEU C 1 196 ? 36.45982 53.44820 83.00772 1.000 35.03838 513 LEU C C 1
ATOM 3709 O O . LEU C 1 196 ? 37.18607 52.50110 83.32258 1.000 31.86893 513 LEU C O 1
ATOM 3714 N N . SER C 1 197 ? 36.42060 54.58861 83.69491 1.000 24.67079 514 SER C N 1
ATOM 3715 C CA . SER C 1 197 ? 37.29774 54.83322 84.82986 1.000 35.37879 514 SER C CA 1
ATOM 3716 C C . SER C 1 197 ? 36.48693 55.08610 86.09233 1.000 35.02476 514 SER C C 1
ATOM 3717 O O . SER C 1 197 ? 35.36783 55.59790 86.04245 1.000 37.72978 514 SER C O 1
ATOM 3720 N N . PHE C 1 198 ? 37.06348 54.71819 87.22783 1.000 41.32821 515 PHE C N 1
ATOM 3721 C CA . PHE C 1 198 ? 36.41214 54.87938 88.51751 1.000 48.62292 515 PHE C CA 1
ATOM 3722 C C . PHE C 1 198 ? 36.97241 56.11991 89.19823 1.000 51.62088 515 PHE C C 1
ATOM 3723 O O . PHE C 1 198 ? 38.19309 56.27041 89.32050 1.000 52.23756 515 PHE C O 1
ATOM 3731 N N . GLU C 1 199 ? 36.07177 57.00699 89.61852 1.000 53.92572 516 GLU C N 1
ATOM 3732 C CA . GLU C 1 199 ? 36.41383 58.32332 90.15097 1.000 68.22780 516 GLU C CA 1
ATOM 3733 C C . GLU C 1 199 ? 37.12932 58.24268 91.49510 1.000 58.60030 516 GLU C C 1
ATOM 3734 O O . GLU C 1 199 ? 36.49488 58.30896 92.54654 1.000 58.84921 516 GLU C O 1
ATOM 3740 N N . VAL D 2 2 ? 35.58027 71.80126 65.74333 1.000 28.94167 2 VAL D N 1
ATOM 3741 C CA . VAL D 2 2 ? 36.33450 72.33808 64.61460 1.000 29.40408 2 VAL D CA 1
ATOM 3742 C C . VAL D 2 2 ? 35.92259 71.62755 63.33471 1.000 31.55350 2 VAL D C 1
ATOM 3743 O O . VAL D 2 2 ? 36.07206 70.41326 63.23513 1.000 29.37074 2 VAL D O 1
ATOM 3747 N N . GLN D 2 3 ? 35.40416 72.36472 62.35056 1.000 27.05082 3 GLN D N 1
ATOM 3748 C CA . GLN D 2 3 ? 34.94369 71.68771 61.14513 1.000 33.76803 3 GLN D CA 1
ATOM 3749 C C . GLN D 2 3 ? 34.73623 72.68999 60.01993 1.000 33.82910 3 GLN D C 1
ATOM 3750 O O . GLN D 2 3 ? 34.58277 73.89233 60.24800 1.000 28.18111 3 GLN D O 1
ATOM 3756 N N . LEU D 2 4 ? 34.75492 72.16426 58.79733 1.000 28.79998 4 LEU D N 1
ATOM 3757 C CA . LEU D 2 4 ? 34.47130 72.90462 57.57696 1.000 32.95696 4 LEU D CA 1
ATOM 3758 C C . LEU D 2 4 ? 33.26393 72.26887 56.89961 1.000 35.67942 4 LEU D C 1
ATOM 3759 O O . LEU D 2 4 ? 33.17088 71.04141 56.81397 1.000 27.75317 4 LEU D O 1
ATOM 3764 N N . GLN D 2 5 ? 32.33061 73.09560 56.43425 1.000 28.37020 5 GLN D N 1
ATOM 3765 C CA . GLN D 2 5 ? 31.09796 72.61079 55.81851 1.000 29.42674 5 GLN D CA 1
ATOM 3766 C C . GLN D 2 5 ? 30.85249 73.36363 54.51761 1.000 31.78724 5 GLN D C 1
ATOM 3767 O O . GLN D 2 5 ? 30.55873 74.56257 54.53643 1.000 28.35291 5 GLN D O 1
ATOM 3773 N N . GLU D 2 6 ? 30.94567 72.66085 53.39555 1.000 26.42398 6 GLU D N 1
ATOM 3774 C CA . GLU D 2 6 ? 30.79307 73.27919 52.08677 1.000 29.02824 6 GLU D CA 1
ATOM 3775 C C . GLU D 2 6 ? 29.33702 73.28892 51.63958 1.000 34.62379 6 GLU D C 1
ATOM 3776 O O . GLU D 2 6 ? 28.58381 72.33747 51.87925 1.000 29.22551 6 GLU D O 1
ATOM 3782 N N . SER D 2 7 ? 28.95906 74.36166 50.94927 1.000 29.44432 7 SER D N 1
ATOM 3783 C CA . SER D 2 7 ? 27.64761 74.45945 50.32998 1.000 32.20871 7 SER D CA 1
ATOM 3784 C C . SER D 2 7 ? 27.80096 75.24994 49.03769 1.000 30.37551 7 SER D C 1
ATOM 3785 O O . SER D 2 7 ? 28.87728 75.76893 48.73276 1.000 29.98023 7 SER D O 1
ATOM 3788 N N . GLY D 2 8 ? 26.71525 75.31561 48.26638 1.000 30.98968 8 GLY D N 1
ATOM 3789 C CA . GLY D 2 8 ? 26.66729 76.08809 47.03813 1.000 26.13189 8 GLY D CA 1
ATOM 3790 C C . GLY D 2 8 ? 26.67342 75.27578 45.76133 1.000 29.69186 8 GLY D C 1
ATOM 3791 O O . GLY D 2 8 ? 26.41432 75.84446 44.69328 1.000 33.18709 8 GLY D O 1
ATOM 3792 N N . GLY D 2 9 ? 26.94751 73.96908 45.82594 1.000 29.55730 9 GLY D N 1
ATOM 3793 C CA . GLY D 2 9 ? 26.98616 73.13937 44.63961 1.000 27.56573 9 GLY D CA 1
ATOM 3794 C C . GLY D 2 9 ? 25.60054 72.77781 44.10958 1.000 31.74535 9 GLY D C 1
ATOM 3795 O O . GLY D 2 9 ? 24.56405 73.15770 44.65209 1.000 31.04907 9 GLY D O 1
ATOM 3796 N N . GLY D 2 10 ? 25.59823 72.02052 43.02805 1.000 33.10806 10 GLY D N 1
ATOM 3797 C CA . GLY D 2 10 ? 24.37295 71.58465 42.38776 1.000 30.85331 10 GLY D CA 1
ATOM 3798 C C . GLY D 2 10 ? 24.59559 71.43200 40.89037 1.000 37.12068 10 GLY D C 1
ATOM 3799 O O . GLY D 2 10 ? 25.69311 71.09263 40.44899 1.000 34.40601 10 GLY D O 1
ATOM 3800 N N . SER D 2 11 ? 23.53632 71.69314 40.13115 1.000 29.25865 11 SER D N 1
ATOM 3801 C CA . SER D 2 11 ? 23.56935 71.61155 38.67951 1.000 29.11134 11 SER D CA 1
ATOM 3802 C C . SER D 2 11 ? 23.62414 73.00953 38.09205 1.000 33.23794 11 SER D C 1
ATOM 3803 O O . SER D 2 11 ? 23.04788 73.95719 38.63330 1.000 30.33351 11 SER D O 1
ATOM 3806 N N . VAL D 2 12 ? 24.32972 73.13158 36.97629 1.000 26.84296 12 VAL D N 1
ATOM 3807 C CA . VAL D 2 12 ? 24.46106 74.41589 36.30953 1.000 33.79436 12 VAL D CA 1
ATOM 3808 C C . VAL D 2 12 ? 24.69269 74.14400 34.83233 1.000 34.11319 12 VAL D C 1
ATOM 3809 O O . VAL D 2 12 ? 25.28905 73.13049 34.46103 1.000 34.54015 12 VAL D O 1
ATOM 3813 N N . GLN D 2 13 ? 24.15025 75.01452 33.99145 1.000 37.25668 13 GLN D N 1
ATOM 3814 C CA . GLN D 2 13 ? 24.35007 74.91096 32.55672 1.000 46.14178 13 GLN D CA 1
ATOM 3815 C C . GLN D 2 13 ? 25.72366 75.45795 32.18741 1.000 36.84068 13 GLN D C 1
ATOM 3816 O O . GLN D 2 13 ? 26.21536 76.41191 32.79520 1.000 38.22038 13 GLN D O 1
ATOM 3822 N N . ALA D 2 14 ? 26.34564 74.83742 31.18604 1.000 43.72190 14 ALA D N 1
ATOM 3823 C CA . ALA D 2 14 ? 27.63727 75.30553 30.69912 1.000 37.63374 14 ALA D CA 1
ATOM 3824 C C . ALA D 2 14 ? 27.57583 76.78738 30.35480 1.000 36.72913 14 ALA D C 1
ATOM 3825 O O . ALA D 2 14 ? 26.60338 77.26460 29.76634 1.000 43.46579 14 ALA D O 1
ATOM 3827 N N . GLY D 2 15 ? 28.62810 77.51692 30.73196 1.000 39.34925 15 GLY D N 1
ATOM 3828 C CA . GLY D 2 15 ? 28.65997 78.95698 30.61837 1.000 35.70257 15 GLY D CA 1
ATOM 3829 C C . GLY D 2 15 ? 28.12647 79.69681 31.82683 1.000 35.03950 15 GLY D C 1
ATOM 3830 O O . GLY D 2 15 ? 28.38587 80.89463 31.96673 1.000 34.55216 15 GLY D O 1
ATOM 3831 N N . GLY D 2 16 ? 27.40982 79.01396 32.71542 1.000 37.20291 16 GLY D N 1
ATOM 3832 C CA . GLY D 2 16 ? 26.84084 79.64313 33.88425 1.000 31.46513 16 GLY D CA 1
ATOM 3833 C C . GLY D 2 16 ? 27.84554 79.79679 35.01207 1.000 36.60597 16 GLY D C 1
ATOM 3834 O O . GLY D 2 16 ? 29.04394 79.54996 34.86946 1.000 37.87379 16 GLY D O 1
ATOM 3835 N N . SER D 2 17 ? 27.31918 80.19075 36.17208 1.000 33.70394 17 SER D N 1
ATOM 3836 C CA . SER D 2 17 ? 28.11393 80.54776 37.33494 1.000 36.19984 17 SER D CA 1
ATOM 3837 C C . SER D 2 17 ? 27.54057 79.89745 38.58439 1.000 36.90599 17 SER D C 1
ATOM 3838 O O . SER D 2 17 ? 26.33029 79.68708 38.70021 1.000 27.56286 17 SER D O 1
ATOM 3841 N N . LEU D 2 18 ? 28.43497 79.58522 39.51916 1.000 29.58057 18 LEU D N 1
ATOM 3842 C CA . LEU D 2 18 ? 28.06775 79.12632 40.84649 1.000 30.09448 18 LEU D CA 1
ATOM 3843 C C . LEU D 2 18 ? 29.02150 79.76594 41.83502 1.000 33.64952 18 LEU D C 1
ATOM 3844 O O . LEU D 2 18 ? 30.14539 80.14433 41.48771 1.000 32.73142 18 LEU D O 1
ATOM 3849 N N . ARG D 2 19 ? 28.56609 79.88743 43.07650 1.000 21.34723 19 ARG D N 1
ATOM 3850 C CA . ARG D 2 19 ? 29.41323 80.38271 44.15183 1.000 25.41160 19 ARG D CA 1
ATOM 3851 C C . ARG D 2 19 ? 29.38562 79.36838 45.28176 1.000 30.10608 19 ARG D C 1
ATOM 3852 O O . ARG D 2 19 ? 28.33230 79.13198 45.87936 1.000 30.51426 19 ARG D O 1
ATOM 3860 N N . LEU D 2 20 ? 30.53280 78.76168 45.55714 1.000 28.92916 20 LEU D N 1
ATOM 3861 C CA . LEU D 2 20 ? 30.66839 77.84259 46.67387 1.000 30.61587 20 LEU D CA 1
ATOM 3862 C C . LEU D 2 20 ? 31.09016 78.59644 47.92370 1.000 31.27229 20 LEU D C 1
ATOM 3863 O O . LEU D 2 20 ? 31.76485 79.62927 47.85870 1.000 29.83698 20 LEU D O 1
ATOM 3868 N N . SER D 2 21 ? 30.68643 78.06733 49.07195 1.000 28.13551 21 SER D N 1
ATOM 3869 C CA . SER D 2 21 ? 31.05420 78.67054 50.34072 1.000 31.42041 21 SER D CA 1
ATOM 3870 C C . SER D 2 21 ? 31.38783 77.54850 51.31125 1.000 31.38542 21 SER D C 1
ATOM 3871 O O . SER D 2 21 ? 30.73168 76.50511 51.30668 1.000 31.59194 21 SER D O 1
ATOM 3874 N N . CYS D 2 22 ? 32.41950 77.74701 52.12311 1.000 27.51332 22 CYS D N 1
ATOM 3875 C CA . CYS D 2 22 ? 32.79895 76.76083 53.13133 1.000 32.03993 22 CYS D CA 1
ATOM 3876 C C . CYS D 2 22 ? 32.76335 77.43327 54.49355 1.000 24.33902 22 CYS D C 1
ATOM 3877 O O . CYS D 2 22 ? 33.65608 78.22392 54.81754 1.000 27.87300 22 CYS D O 1
ATOM 3880 N N . ALA D 2 23 ? 31.72522 77.12380 55.27399 1.000 25.82854 23 ALA D N 1
ATOM 3881 C CA . ALA D 2 23 ? 31.55230 77.70798 56.59835 1.000 26.77955 23 ALA D CA 1
ATOM 3882 C C . ALA D 2 23 ? 32.48241 77.01921 57.58446 1.000 29.60248 23 ALA D C 1
ATOM 3883 O O . ALA D 2 23 ? 32.53078 75.78639 57.64051 1.000 28.02955 23 ALA D O 1
ATOM 3885 N N . ALA D 2 24 ? 33.22049 77.81057 58.35827 1.000 30.14741 24 ALA D N 1
ATOM 3886 C CA . ALA D 2 24 ? 34.19990 77.29660 59.30782 1.000 31.64939 24 ALA D CA 1
ATOM 3887 C C . ALA D 2 24 ? 33.67772 77.45775 60.72783 1.000 37.19982 24 ALA D C 1
ATOM 3888 O O . ALA D 2 24 ? 33.22676 78.54447 61.10523 1.000 32.25134 24 ALA D O 1
ATOM 3890 N N . SER D 2 25 ? 33.75635 76.38681 61.51575 1.000 32.36440 25 SER D N 1
ATOM 3891 C CA . SER D 2 25 ? 33.41877 76.43099 62.93229 1.000 30.60212 25 SER D CA 1
ATOM 3892 C C . SER D 2 25 ? 34.67871 76.20378 63.75267 1.000 27.49453 25 SER D C 1
ATOM 3893 O O . SER D 2 25 ? 35.42615 75.25586 63.49301 1.000 27.65265 25 SER D O 1
ATOM 3896 N N . GLY D 2 26 ? 34.88935 77.04192 64.76393 1.000 26.43412 26 GLY D N 1
ATOM 3897 C CA . GLY D 2 26 ? 36.05090 76.87123 65.61135 1.000 28.01857 26 GLY D CA 1
ATOM 3898 C C . GLY D 2 26 ? 37.37083 77.08347 64.90692 1.000 32.27289 26 GLY D C 1
ATOM 3899 O O . GLY D 2 26 ? 38.41059 76.65161 65.41320 1.000 32.46487 26 GLY D O 1
ATOM 3900 N N . TYR D 2 27 ? 37.35236 77.72950 63.74158 1.000 32.27532 27 TYR D N 1
ATOM 3901 C CA . TYR D 2 27 ? 38.53359 77.96276 62.92001 1.000 27.70169 27 TYR D CA 1
ATOM 3902 C C . TYR D 2 27 ? 38.40029 79.35513 62.32522 1.000 30.54538 27 TYR D C 1
ATOM 3903 O O . TYR D 2 27 ? 37.36312 79.67945 61.74019 1.000 31.86965 27 TYR D O 1
ATOM 3912 N N . THR D 2 28 ? 39.42453 80.18513 62.50160 1.000 29.70869 28 THR D N 1
ATOM 3913 C CA . THR D 2 28 ? 39.36893 81.57803 62.06893 1.000 27.42370 28 THR D CA 1
ATOM 3914 C C . THR D 2 28 ? 39.92320 81.69800 60.65401 1.000 30.48694 28 THR D C 1
ATOM 3915 O O . THR D 2 28 ? 41.09409 81.39701 60.41213 1.000 32.18846 28 THR D O 1
ATOM 3919 N N . VAL D 2 29 ? 39.06833 82.10524 59.71633 1.000 26.31427 29 VAL D N 1
ATOM 3920 C CA . VAL D 2 29 ? 39.45150 82.10054 58.30751 1.000 26.51822 29 VAL D CA 1
ATOM 3921 C C . VAL D 2 29 ? 40.48239 83.19255 58.00522 1.000 31.59391 29 VAL D C 1
ATOM 3922 O O . VAL D 2 29 ? 41.41730 82.97694 57.22245 1.000 23.41877 29 VAL D O 1
ATOM 3926 N N . SER D 2 30 ? 40.36589 84.35470 58.66116 1.000 28.05667 30 SER D N 1
ATOM 3927 C CA . SER D 2 30 ? 41.16666 85.52682 58.29570 1.000 29.73457 30 SER D CA 1
ATOM 3928 C C . SER D 2 30 ? 42.66600 85.22558 58.28971 1.000 29.64331 30 SER D C 1
ATOM 3929 O O . SER D 2 30 ? 43.37038 85.52083 57.31789 1.000 24.56587 30 SER D O 1
ATOM 3932 N N . VAL D 2 31 ? 43.16220 84.59980 59.34851 1.000 25.68368 31 VAL D N 1
ATOM 3933 C CA . VAL D 2 31 ? 44.58549 84.38306 59.52018 1.000 31.34518 31 VAL D CA 1
ATOM 3934 C C . VAL D 2 31 ? 45.00942 82.99004 59.04596 1.000 28.93061 31 VAL D C 1
ATOM 3935 O O . VAL D 2 31 ? 46.09678 82.52533 59.38628 1.000 30.05177 31 VAL D O 1
ATOM 3939 N N . GLY D 2 32 ? 44.17485 82.31794 58.26504 1.000 25.74399 32 GLY D N 1
ATOM 3940 C CA . GLY D 2 32 ? 44.43396 80.94698 57.88906 1.000 28.83883 32 GLY D CA 1
ATOM 3941 C C . GLY D 2 32 ? 44.92857 80.79539 56.46493 1.000 29.96155 32 GLY D C 1
ATOM 3942 O O . GLY D 2 32 ? 44.76502 81.68262 55.62477 1.000 26.42156 32 GLY D O 1
ATOM 3943 N N . CYS D 2 33 ? 45.57315 79.65586 56.21547 1.000 26.33771 33 CYS D N 1
ATOM 3944 C CA . CYS D 2 33 ? 45.86473 79.18143 54.86729 1.000 25.87204 33 CYS D CA 1
ATOM 3945 C C . CYS D 2 33 ? 44.76280 78.19762 54.48186 1.000 26.10778 33 CYS D C 1
ATOM 3946 O O . CYS D 2 33 ? 44.52277 77.22647 55.20360 1.000 25.20952 33 CYS D O 1
ATOM 3949 N N . MET D 2 34 ? 44.08635 78.45307 53.36265 1.000 29.32225 34 MET D N 1
ATOM 3950 C CA . MET D 2 34 ? 42.91063 77.67603 52.97083 1.000 29.69701 34 MET D CA 1
ATOM 3951 C C . MET D 2 34 ? 42.90927 77.47528 51.46722 1.000 29.15608 34 MET D C 1
ATOM 3952 O O . MET D 2 34 ? 43.49401 78.26109 50.71381 1.000 31.06372 34 MET D O 1
ATOM 3957 N N . ALA D 2 35 ? 42.23768 76.41247 51.02868 1.000 24.83302 35 ALA D N 1
ATOM 3958 C CA . ALA D 2 35 ? 42.22497 76.11541 49.60524 1.000 30.82919 35 ALA D CA 1
ATOM 3959 C C . ALA D 2 35 ? 40.98220 75.32266 49.23033 1.000 29.14768 35 ALA D C 1
ATOM 3960 O O . ALA D 2 35 ? 40.36992 74.63825 50.05714 1.000 29.17626 35 ALA D O 1
ATOM 3962 N N . TRP D 2 36 ? 40.63434 75.41147 47.95268 1.000 24.13779 36 TRP D N 1
ATOM 3963 C CA . TRP D 2 36 ? 39.60151 74.58153 47.35337 1.000 31.72566 36 TRP D CA 1
ATOM 3964 C C . TRP D 2 36 ? 40.27571 73.56364 46.44335 1.000 32.00496 36 TRP D C 1
ATOM 3965 O O . TRP D 2 36 ? 41.16256 73.91970 45.65884 1.000 28.27750 36 TRP D O 1
ATOM 3976 N N . PHE D 2 37 ? 39.87661 72.30370 46.57511 1.000 29.00153 37 PHE D N 1
ATOM 3977 C CA . PHE D 2 37 ? 40.29937 71.21073 45.71060 1.000 29.03629 37 PHE D CA 1
ATOM 3978 C C . PHE D 2 37 ? 39.06682 70.63942 45.02483 1.000 32.31941 37 PHE D C 1
ATOM 3979 O O . PHE D 2 37 ? 37.93201 70.92220 45.41316 1.000 32.95544 37 PHE D O 1
ATOM 3987 N N . ARG D 2 38 ? 39.29200 69.82571 43.99748 1.000 27.89930 38 ARG D N 1
ATOM 3988 C CA . ARG D 2 38 ? 38.18907 69.13789 43.34908 1.000 36.12732 38 ARG D CA 1
ATOM 3989 C C . ARG D 2 38 ? 38.65175 67.76930 42.86888 1.000 36.39614 38 ARG D C 1
ATOM 3990 O O . ARG D 2 38 ? 39.83350 67.56077 42.58250 1.000 35.04178 38 ARG D O 1
ATOM 3998 N N . GLN D 2 39 ? 37.70185 66.84282 42.76982 1.000 33.27230 39 GLN D N 1
ATOM 3999 C CA . GLN D 2 39 ? 37.99097 65.49667 42.27862 1.000 39.38025 39 GLN D CA 1
ATOM 4000 C C . GLN D 2 39 ? 36.83989 65.04829 41.39167 1.000 38.63057 39 GLN D C 1
ATOM 4001 O O . GLN D 2 39 ? 35.71243 64.89459 41.86894 1.000 41.59285 39 GLN D O 1
ATOM 4007 N N . ALA D 2 40 ? 37.12572 64.88180 40.09458 1.000 34.45120 40 ALA D N 1
ATOM 4008 C CA . ALA D 2 40 ? 36.28605 64.33410 39.03976 1.000 53.04492 40 ALA D CA 1
ATOM 4009 C C . ALA D 2 40 ? 36.41303 62.81247 38.98748 1.000 56.31640 40 ALA D C 1
ATOM 4010 O O . ALA D 2 40 ? 37.39093 62.24538 39.48467 1.000 47.34068 40 ALA D O 1
ATOM 4012 N N . PRO D 2 41 ? 35.42869 62.10911 38.41941 1.000 57.09467 41 PRO D N 1
ATOM 4013 C CA . PRO D 2 41 ? 35.46623 60.63659 38.44944 1.000 65.45200 41 PRO D CA 1
ATOM 4014 C C . PRO D 2 41 ? 36.66709 60.08214 37.69763 1.000 62.23961 41 PRO D C 1
ATOM 4015 O O . PRO D 2 41 ? 36.99177 60.52611 36.59746 1.000 62.25208 41 PRO D O 1
ATOM 4019 N N . GLY D 2 42 ? 37.29109 59.06349 38.28052 1.000 57.09543 42 GLY D N 1
ATOM 4020 C CA . GLY D 2 42 ? 38.48508 58.49583 37.68972 1.000 69.84014 42 GLY D CA 1
ATOM 4021 C C . GLY D 2 42 ? 39.67814 59.41746 37.69938 1.000 71.04692 42 GLY D C 1
ATOM 4022 O O . GLY D 2 42 ? 40.60540 59.22804 36.90740 1.000 71.22626 42 GLY D O 1
ATOM 4023 N N . LYS D 2 43 ? 39.65273 60.44811 38.53771 1.000 65.17757 43 LYS D N 1
ATOM 4024 C CA . LYS D 2 43 ? 40.66741 61.48025 38.53021 1.000 56.63137 43 LYS D CA 1
ATOM 4025 C C . LYS D 2 43 ? 41.28521 61.68989 39.90450 1.000 52.19438 43 LYS D C 1
ATOM 4026 O O . LYS D 2 43 ? 40.82007 61.18764 40.93122 1.000 51.25040 43 LYS D O 1
ATOM 4032 N N . GLU D 2 44 ? 42.44542 62.30956 39.83965 1.000 64.62451 44 GLU D N 1
ATOM 4033 C CA . GLU D 2 44 ? 43.20754 62.75585 40.98344 1.000 64.64328 44 GLU D CA 1
ATOM 4034 C C . GLU D 2 44 ? 42.60914 64.05227 41.51416 1.000 54.20678 44 GLU D C 1
ATOM 4035 O O . GLU D 2 44 ? 42.05491 64.85296 40.74829 1.000 51.88500 44 GLU D O 1
ATOM 4041 N N . ARG D 2 45 ? 42.69218 64.26642 42.82287 1.000 56.66406 45 ARG D N 1
ATOM 4042 C CA . ARG D 2 45 ? 42.63498 65.66016 43.21379 1.000 56.66859 45 ARG D CA 1
ATOM 4043 C C . ARG D 2 45 ? 43.54189 66.58597 42.46258 1.000 56.81444 45 ARG D C 1
ATOM 4044 O O . ARG D 2 45 ? 44.66644 66.26097 42.09907 1.000 56.90849 45 ARG D O 1
ATOM 4052 N N . GLU D 2 46 ? 42.95878 67.73754 42.21598 1.000 44.58824 46 GLU D N 1
ATOM 4053 C CA . GLU D 2 46 ? 43.57738 68.87453 41.60129 1.000 46.76167 46 GLU D CA 1
ATOM 4054 C C . GLU D 2 46 ? 43.30526 70.01790 42.56322 1.000 39.30702 46 GLU D C 1
ATOM 4055 O O . GLU D 2 46 ? 42.18053 70.15632 43.05711 1.000 32.54448 46 GLU D O 1
ATOM 4061 N N . GLY D 2 47 ? 44.34243 70.78355 42.89960 1.000 38.28313 47 GLY D N 1
ATOM 4062 C CA . GLY D 2 47 ? 44.13359 71.99403 43.66923 1.000 30.68900 47 GLY D CA 1
ATOM 4063 C C . GLY D 2 47 ? 43.62075 73.02220 42.69292 1.000 36.78312 47 GLY D C 1
ATOM 4064 O O . GLY D 2 47 ? 44.12794 73.12673 41.57491 1.000 42.96921 47 GLY D O 1
ATOM 4065 N N . VAL D 2 48 ? 42.54453 73.72095 43.05510 1.000 29.62266 48 VAL D N 1
ATOM 4066 C CA . VAL D 2 48 ? 41.98450 74.71686 42.14810 1.000 33.36462 48 VAL D CA 1
ATOM 4067 C C . VAL D 2 48 ? 42.32206 76.13774 42.58587 1.000 30.15313 48 VAL D C 1
ATOM 4068 O O . VAL D 2 48 ? 42.66349 76.97253 41.75020 1.000 31.95451 48 VAL D O 1
ATOM 4072 N N . ALA D 2 49 ? 42.26997 76.43380 43.88477 1.000 28.87923 49 ALA D N 1
ATOM 4073 C CA . ALA D 2 49 ? 42.47627 77.80269 44.33323 1.000 30.67495 49 ALA D CA 1
ATOM 4074 C C . ALA D 2 49 ? 42.91135 77.80334 45.78814 1.000 29.15561 49 ALA D C 1
ATOM 4075 O O . ALA D 2 49 ? 42.36561 77.05905 46.60845 1.000 29.74934 49 ALA D O 1
ATOM 4077 N N . GLY D 2 50 ? 43.88034 78.65574 46.10029 1.000 27.73638 50 GLY D N 1
ATOM 4078 C CA . GLY D 2 50 ? 44.37471 78.76630 47.45413 1.000 25.77534 50 GLY D CA 1
ATOM 4079 C C . GLY D 2 50 ? 44.55497 80.22055 47.84015 1.000 33.00594 50 GLY D C 1
ATOM 4080 O O . GLY D 2 50 ? 44.70193 81.10280 46.99175 1.000 32.93268 50 GLY D O 1
ATOM 4081 N N . ILE D 2 51 ? 44.52305 80.46031 49.14205 1.000 24.68988 51 ILE D N 1
ATOM 4082 C CA . ILE D 2 51 ? 44.74064 81.79802 49.67159 1.000 24.04508 51 ILE D CA 1
ATOM 4083 C C . ILE D 2 51 ? 45.52015 81.65514 50.96855 1.000 25.76132 51 ILE D C 1
ATOM 4084 O O . ILE D 2 51 ? 45.28148 80.72420 51.74239 1.000 25.07351 51 ILE D O 1
ATOM 4089 N N . ASP D 2 52 ? 46.46097 82.57237 51.20567 1.000 27.80964 52 ASP D N 1
ATOM 4090 C CA . ASP D 2 52 ? 47.22967 82.55055 52.43923 1.000 24.74834 52 ASP D CA 1
ATOM 4091 C C . ASP D 2 52 ? 46.74898 83.65680 53.37688 1.000 29.73734 52 ASP D C 1
ATOM 4092 O O . ASP D 2 52 ? 45.84678 84.43913 53.06205 1.000 25.31820 52 ASP D O 1
ATOM 4097 N N . ALA D 2 53 ? 47.37598 83.71854 54.54924 1.000 25.53824 53 ALA D N 1
ATOM 4098 C CA . ALA D 2 53 ? 47.02832 84.74236 55.52317 1.000 28.72785 53 ALA D CA 1
ATOM 4099 C C . ALA D 2 53 ? 47.25743 86.14332 54.96269 1.000 29.49552 53 ALA D C 1
ATOM 4100 O O . ALA D 2 53 ? 46.51946 87.07635 55.29679 1.000 29.12302 53 ALA D O 1
ATOM 4102 N N . SER D 2 54 ? 48.23743 86.29432 54.07639 1.000 31.37826 54 SER D N 1
ATOM 4103 C CA . SER D 2 54 ? 48.58404 87.58107 53.48388 1.000 29.99879 54 SER D CA 1
ATOM 4104 C C . SER D 2 54 ? 47.61676 88.02425 52.39991 1.000 35.08686 54 SER D C 1
ATOM 4105 O O . SER D 2 54 ? 47.77399 89.13260 51.86787 1.000 30.16893 54 SER D O 1
ATOM 4108 N N . GLY D 2 55 ? 46.62870 87.20159 52.05484 1.000 28.62823 55 GLY D N 1
ATOM 4109 C CA . GLY D 2 55 ? 45.71244 87.56409 50.99784 1.000 31.70934 55 GLY D CA 1
ATOM 4110 C C . GLY D 2 55 ? 46.19840 87.25270 49.60363 1.000 33.48776 55 GLY D C 1
ATOM 4111 O O . GLY D 2 55 ? 45.51820 87.61445 48.63388 1.000 28.03203 55 GLY D O 1
ATOM 4112 N N . ILE D 2 56 ? 47.34876 86.60229 49.47258 1.000 29.34181 56 ILE D N 1
ATOM 4113 C CA . ILE D 2 56 ? 47.86602 86.19347 48.17402 1.000 27.90776 56 ILE D CA 1
ATOM 4114 C C . ILE D 2 56 ? 47.10946 84.95051 47.71770 1.000 30.40843 56 ILE D C 1
ATOM 4115 O O . ILE D 2 56 ? 46.96554 83.97567 48.47194 1.000 26.92115 56 ILE D O 1
ATOM 4120 N N . THR D 2 57 ? 46.63219 84.97202 46.48039 1.000 31.41598 57 THR D N 1
ATOM 4121 C CA . THR D 2 57 ? 45.87301 83.86198 45.93471 1.000 31.93930 57 THR D CA 1
ATOM 4122 C C . THR D 2 57 ? 46.68725 83.13958 44.87055 1.000 34.68537 57 THR D C 1
ATOM 4123 O O . THR D 2 57 ? 47.55432 83.72373 44.22044 1.000 36.86833 57 THR D O 1
ATOM 4127 N N . LYS D 2 58 ? 46.38248 81.85727 44.69667 1.000 33.44712 58 LYS D N 1
ATOM 4128 C CA . LYS D 2 58 ? 46.96741 81.02660 43.65435 1.000 30.44207 58 LYS D CA 1
ATOM 4129 C C . LYS D 2 58 ? 45.86460 80.20257 43.00926 1.000 34.35272 58 LYS D C 1
ATOM 4130 O O . LYS D 2 58 ? 44.99992 79.66766 43.70723 1.000 34.37328 58 LYS D O 1
ATOM 4136 N N . TYR D 2 59 ? 45.91376 80.07285 41.68445 1.000 29.12885 59 TYR D N 1
ATOM 4137 C CA . TYR D 2 59 ? 44.92471 79.30277 40.94061 1.000 34.90023 59 TYR D CA 1
ATOM 4138 C C . TYR D 2 59 ? 45.60800 78.28440 40.03875 1.000 36.58400 59 TYR D C 1
ATOM 4139 O O . TYR D 2 59 ? 46.70409 78.52604 39.53044 1.000 36.08656 59 TYR D O 1
ATOM 4148 N N . SER D 2 60 ? 44.95661 77.13820 39.84282 1.000 34.04038 60 SER D N 1
ATOM 4149 C CA . SER D 2 60 ? 45.41722 76.21420 38.81568 1.000 40.27648 60 SER D CA 1
ATOM 4150 C C . SER D 2 60 ? 45.16829 76.81018 37.43131 1.000 36.35495 60 SER D C 1
ATOM 4151 O O . SER D 2 60 ? 44.31952 77.68951 37.25107 1.000 31.48135 60 SER D O 1
ATOM 4154 N N . ASP D 2 61 ? 45.96311 76.35846 36.45530 1.000 43.05026 61 ASP D N 1
ATOM 4155 C CA . ASP D 2 61 ? 45.82781 76.86189 35.08883 1.000 47.04753 61 ASP D CA 1
ATOM 4156 C C . ASP D 2 61 ? 44.43601 76.60697 34.52178 1.000 33.84711 61 ASP D C 1
ATOM 4157 O O . ASP D 2 61 ? 43.93195 77.40671 33.72792 1.000 44.91093 61 ASP D O 1
ATOM 4162 N N . SER D 2 62 ? 43.80424 75.50305 34.91156 1.000 34.18527 62 SER D N 1
ATOM 4163 C CA . SER D 2 62 ? 42.51182 75.15124 34.34097 1.000 40.86006 62 SER D CA 1
ATOM 4164 C C . SER D 2 62 ? 41.39496 76.12058 34.73274 1.000 39.95013 62 SER D C 1
ATOM 4165 O O . SER D 2 62 ? 40.39289 76.19676 34.01664 1.000 44.55771 62 SER D O 1
ATOM 4168 N N . VAL D 2 63 ? 41.54183 76.88295 35.81764 1.000 34.87498 63 VAL D N 1
ATOM 4169 C CA . VAL D 2 63 ? 40.48694 77.78551 36.27557 1.000 34.90670 63 VAL D CA 1
ATOM 4170 C C . VAL D 2 63 ? 40.91833 79.24252 36.29034 1.000 38.85578 63 VAL D C 1
ATOM 4171 O O . VAL D 2 63 ? 40.09860 80.11593 36.61038 1.000 34.84208 63 VAL D O 1
ATOM 4175 N N . LYS D 2 64 ? 42.17297 79.53564 35.95242 1.000 39.88437 64 LYS D N 1
ATOM 4176 C CA . LYS D 2 64 ? 42.65918 80.90747 35.97614 1.000 34.56528 64 LYS D CA 1
ATOM 4177 C C . LYS D 2 64 ? 41.79391 81.78569 35.07932 1.000 38.75722 64 LYS D C 1
ATOM 4178 O O . LYS D 2 64 ? 41.37885 81.37294 33.99323 1.000 41.45645 64 LYS D O 1
ATOM 4184 N N . GLY D 2 65 ? 41.49529 82.99429 35.55629 1.000 36.67659 65 GLY D N 1
ATOM 4185 C CA . GLY D 2 65 ? 40.62665 83.91243 34.84457 1.000 34.92105 65 GLY D CA 1
ATOM 4186 C C . GLY D 2 65 ? 39.13854 83.70563 35.04829 1.000 41.27356 65 GLY D C 1
ATOM 4187 O O . GLY D 2 65 ? 38.35716 84.60706 34.71429 1.000 36.60608 65 GLY D O 1
ATOM 4188 N N . ARG D 2 66 ? 38.71706 82.56331 35.59696 1.000 38.21667 66 ARG D N 1
ATOM 4189 C CA . ARG D 2 66 ? 37.30657 82.24207 35.78061 1.000 39.48115 66 ARG D CA 1
ATOM 4190 C C . ARG D 2 66 ? 36.89499 82.06939 37.23280 1.000 42.60491 66 ARG D C 1
ATOM 4191 O O . ARG D 2 66 ? 35.73780 82.34048 37.56164 1.000 35.28872 66 ARG D O 1
ATOM 4199 N N . PHE D 2 67 ? 37.79118 81.61179 38.10135 1.000 34.00879 67 PHE D N 1
ATOM 4200 C CA . PHE D 2 67 ? 37.47271 81.37151 39.50015 1.000 34.58903 67 PHE D CA 1
ATOM 4201 C C . PHE D 2 67 ? 38.09018 82.45798 40.36811 1.000 33.14832 67 PHE D C 1
ATOM 4202 O O . PHE D 2 67 ? 39.15986 82.98893 40.05854 1.000 35.97270 67 PHE D O 1
ATOM 4210 N N . THR D 2 68 ? 37.41020 82.78618 41.46477 1.000 27.34065 68 THR D N 1
ATOM 4211 C CA . THR D 2 68 ? 37.94099 83.73719 42.43631 1.000 33.03879 68 THR D CA 1
ATOM 4212 C C . THR D 2 68 ? 37.72053 83.18962 43.83511 1.000 31.85671 68 THR D C 1
ATOM 4213 O O . THR D 2 68 ? 36.58181 82.89498 44.21259 1.000 26.91312 68 THR D O 1
ATOM 4217 N N . ILE D 2 69 ? 38.80239 83.07588 44.60554 1.000 29.27555 69 ILE D N 1
ATOM 4218 C CA . ILE D 2 69 ? 38.73554 82.66004 46.00019 1.000 26.48901 69 ILE D CA 1
ATOM 4219 C C . ILE D 2 69 ? 38.83085 83.91067 46.86387 1.000 27.60497 69 ILE D C 1
ATOM 4220 O O . ILE D 2 69 ? 39.60702 84.82852 46.56833 1.000 26.18892 69 ILE D O 1
ATOM 4225 N N . SER D 2 70 ? 38.01107 83.97213 47.91024 1.000 27.08790 70 SER D N 1
ATOM 4226 C CA . SER D 2 70 ? 38.00413 85.12767 48.79206 1.000 32.26232 70 SER D CA 1
ATOM 4227 C C . SER D 2 70 ? 37.54541 84.68423 50.16794 1.000 30.83991 70 SER D C 1
ATOM 4228 O O . SER D 2 70 ? 36.83354 83.68964 50.31523 1.000 26.28837 70 SER D O 1
ATOM 4231 N N . LYS D 2 71 ? 37.95527 85.43853 51.17728 1.000 23.30625 71 LYS D N 1
ATOM 4232 C CA . LYS D 2 71 ? 37.56174 85.16737 52.55270 1.000 25.39160 71 LYS D CA 1
ATOM 4233 C C . LYS D 2 71 ? 36.38799 86.06070 52.94491 1.000 33.82352 71 LYS D C 1
ATOM 4234 O O . LYS D 2 71 ? 36.42399 87.27489 52.71928 1.000 25.86852 71 LYS D O 1
ATOM 4240 N N . ASP D 2 72 ? 35.35497 85.45458 53.53566 1.000 29.45327 72 ASP D N 1
ATOM 4241 C CA . ASP D 2 72 ? 34.18259 86.16581 54.05538 1.000 24.38866 72 ASP D CA 1
ATOM 4242 C C . ASP D 2 72 ? 34.32780 86.20857 55.56925 1.000 28.99248 72 ASP D C 1
ATOM 4243 O O . ASP D 2 72 ? 34.03034 85.23054 56.26065 1.000 29.21331 72 ASP D O 1
ATOM 4248 N N . ASN D 2 73 ? 34.74520 87.35191 56.09437 1.000 24.60145 73 ASN D N 1
ATOM 4249 C CA . ASN D 2 73 ? 34.99603 87.43925 57.52456 1.000 30.29555 73 ASN D CA 1
ATOM 4250 C C . ASN D 2 73 ? 33.75757 87.82743 58.31516 1.000 31.90373 73 ASN D C 1
ATOM 4251 O O . ASN D 2 73 ? 33.79406 87.79962 59.54754 1.000 37.88663 73 ASN D O 1
ATOM 4256 N N . ALA D 2 74 ? 32.66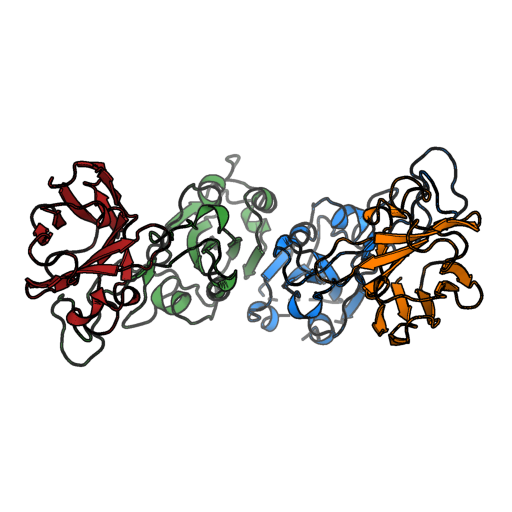538 88.18455 57.63814 1.000 34.88672 74 ALA D N 1
ATOM 4257 C CA . ALA D 2 74 ? 31.39655 88.35854 58.33145 1.000 32.16167 74 ALA D CA 1
ATOM 4258 C C . ALA D 2 74 ? 30.80452 87.00667 58.70991 1.000 35.89570 74 ALA D C 1
ATOM 4259 O O . ALA D 2 74 ? 30.37752 86.79879 59.85185 1.000 31.83096 74 ALA D O 1
ATOM 4261 N N . LYS D 2 75 ? 30.77129 86.07008 57.76165 1.000 32.10236 75 LYS D N 1
ATOM 4262 C CA . LYS D 2 75 ? 30.27160 84.73190 58.03847 1.000 30.46943 75 LYS D CA 1
ATOM 4263 C C . LYS D 2 75 ? 31.36135 83.76941 58.49499 1.000 36.92779 75 LYS D C 1
ATOM 4264 O O . LYS D 2 75 ? 31.03834 82.64499 58.89982 1.000 31.48653 75 LYS D O 1
ATOM 4270 N N . ASN D 2 76 ? 32.63167 84.18161 58.45168 1.000 28.46046 76 ASN D N 1
ATOM 4271 C CA . ASN D 2 76 ? 33.76207 83.28728 58.71066 1.000 28.71367 76 ASN D CA 1
ATOM 4272 C C . ASN D 2 76 ? 33.71488 82.07923 57.77007 1.000 32.69564 76 ASN D C 1
ATOM 4273 O O . ASN D 2 76 ? 33.57397 80.92876 58.18568 1.000 25.68752 76 ASN D O 1
ATOM 4278 N N . ALA D 2 77 ? 33.82885 82.36988 56.47681 1.000 29.12091 77 ALA D N 1
ATOM 4279 C CA . ALA D 2 77 ? 33.69992 81.35371 55.44489 1.000 30.99670 77 ALA D CA 1
ATOM 4280 C C . ALA D 2 77 ? 34.68879 81.64050 54.32579 1.000 28.22601 77 ALA D C 1
ATOM 4281 O O . ALA D 2 77 ? 35.12724 82.77836 54.13634 1.000 27.84024 77 ALA D O 1
ATOM 4283 N N . LEU D 2 78 ? 35.00544 80.59987 53.55837 1.000 27.63427 78 LEU D N 1
ATOM 4284 C CA . LEU D 2 78 ? 35.83527 80.71681 52.36653 1.000 25.34843 78 LEU D CA 1
ATOM 4285 C C . LEU D 2 78 ? 34.95340 80.53994 51.13512 1.000 32.45225 78 LEU D C 1
ATOM 4286 O O . LEU D 2 78 ? 34.26721 79.52252 51.00248 1.000 28.80875 78 LEU D O 1
ATOM 4291 N N . ASP D 2 79 ? 34.96116 81.52972 50.24466 1.000 24.19827 79 ASP D N 1
ATOM 4292 C CA . ASP D 2 79 ? 34.09069 81.52258 49.08071 1.000 29.90830 79 ASP D CA 1
ATOM 4293 C C . ASP D 2 79 ? 34.88879 81.22925 47.82079 1.000 26.15211 79 ASP D C 1
ATOM 4294 O O . ASP D 2 79 ? 36.06726 81.57974 47.71737 1.000 29.14265 79 ASP D O 1
ATOM 4299 N N . LEU D 2 80 ? 34.22276 80.60208 46.85160 1.000 25.98166 80 LEU D N 1
ATOM 4300 C CA . LEU D 2 80 ? 34.80742 80.33494 45.54034 1.000 28.90172 80 LEU D CA 1
ATOM 4301 C C . LEU D 2 80 ? 33.77602 80.71314 44.48872 1.000 26.51788 80 LEU D C 1
ATOM 4302 O O . LEU D 2 80 ? 32.79627 79.98549 44.28140 1.000 27.07550 80 LEU D O 1
ATOM 4307 N N . GLN D 2 81 ? 34.00486 81.83630 43.81693 1.000 29.10069 81 GLN D N 1
ATOM 4308 C CA . GLN D 2 81 ? 33.14827 82.26072 42.71321 1.000 28.43566 81 GLN D CA 1
ATOM 4309 C C . GLN D 2 81 ? 33.62155 81.56672 41.44222 1.000 31.11813 81 GLN D C 1
ATOM 4310 O O . GLN D 2 81 ? 34.79036 81.69683 41.06215 1.000 33.18267 81 GLN D O 1
ATOM 4316 N N . MET D 2 82 ? 32.72818 80.83518 40.77976 1.000 25.16525 82 MET D N 1
ATOM 4317 C CA . MET D 2 82 ? 33.08410 80.04626 39.60255 1.000 29.32846 82 MET D CA 1
ATOM 4318 C C . MET D 2 82 ? 32.27422 80.53561 38.40838 1.000 35.59871 82 MET D C 1
ATOM 4319 O O . MET D 2 82 ? 31.06589 80.29491 38.34206 1.000 32.51219 82 MET D O 1
ATOM 4324 N N . ASN D 2 83 ? 32.94195 81.18894 37.45549 1.000 39.72501 83 ASN D N 1
ATOM 4325 C CA . ASN D 2 83 ? 32.31587 81.72799 36.25504 1.000 36.41131 83 ASN D CA 1
ATOM 4326 C C . ASN D 2 83 ? 32.73090 80.93097 35.02427 1.000 41.33698 83 ASN D C 1
ATOM 4327 O O . ASN D 2 83 ? 33.75330 80.23881 35.01755 1.000 38.56893 83 ASN D O 1
ATOM 4332 N N . GLY D 2 84 ? 31.93118 81.06421 33.96539 1.000 34.35141 84 GLY D N 1
ATOM 4333 C CA . GLY D 2 84 ? 32.20674 80.40017 32.70386 1.000 31.36794 84 GLY D CA 1
ATOM 4334 C C . GLY D 2 84 ? 32.36875 78.90498 32.85500 1.000 40.32113 84 GLY D C 1
ATOM 4335 O O . GLY D 2 84 ? 33.29317 78.31192 32.29131 1.000 39.14890 84 GLY D O 1
ATOM 4336 N N . LEU D 2 85 ? 31.47125 78.28364 33.61363 1.000 34.87839 85 LEU D N 1
ATOM 4337 C CA . LEU D 2 85 ? 31.64831 76.88730 33.96624 1.000 29.75845 85 LEU D CA 1
ATOM 4338 C C . LEU D 2 85 ? 31.57289 75.99784 32.73157 1.000 39.36521 85 LEU D C 1
ATOM 4339 O O . LEU D 2 85 ? 30.78888 76.23898 31.80856 1.000 35.40474 85 LEU D O 1
ATOM 4344 N N . LYS D 2 86 ? 32.38747 74.95301 32.73384 1.000 35.53380 86 LYS D N 1
ATOM 4345 C CA . LYS D 2 86 ? 32.53828 74.05319 31.60407 1.000 43.91871 86 LYS D CA 1
ATOM 4346 C C . LYS D 2 86 ? 32.27714 72.64729 32.08756 1.000 39.82405 86 LYS D C 1
ATOM 4347 O O . LYS D 2 86 ? 32.45082 72.34744 33.27935 1.000 40.96441 86 LYS D O 1
ATOM 4353 N N . PRO D 2 87 ? 31.86040 71.74504 31.20230 1.000 42.21690 87 PRO D N 1
ATOM 4354 C CA . PRO D 2 87 ? 31.68879 70.34417 31.60243 1.000 33.43008 87 PRO D CA 1
ATOM 4355 C C . PRO D 2 87 ? 32.91730 69.75074 32.27977 1.000 41.47304 87 PRO D C 1
ATOM 4356 O O . PRO D 2 87 ? 32.76997 68.83353 33.09986 1.000 38.55084 87 PRO D O 1
ATOM 4360 N N . GLU D 2 88 ? 34.12639 70.22259 31.95121 1.000 38.99466 88 GLU D N 1
ATOM 4361 C CA . GLU D 2 88 ? 35.30777 69.65394 32.58999 1.000 50.24633 88 GLU D CA 1
ATOM 4362 C C . GLU D 2 88 ? 35.42190 70.10214 34.04806 1.000 43.01340 88 GLU D C 1
ATOM 4363 O O . GLU D 2 88 ? 36.27368 69.59264 34.78290 1.000 41.06565 88 GLU D O 1
ATOM 4369 N N . ASP D 2 89 ? 34.60241 71.06184 34.47645 1.000 39.44698 89 ASP D N 1
ATOM 4370 C CA . ASP D 2 89 ? 34.59832 71.50289 35.86493 1.000 35.75705 89 ASP D CA 1
ATOM 4371 C C . ASP D 2 89 ? 33.74026 70.61794 36.74688 1.000 35.32880 89 ASP D C 1
ATOM 4372 O O . ASP D 2 89 ? 33.73487 70.80954 37.96544 1.000 35.74692 89 ASP D O 1
ATOM 4377 N N . THR D 2 90 ? 33.01926 69.66214 36.16554 1.000 34.57304 90 THR D N 1
ATOM 4378 C CA . THR D 2 90 ? 32.20031 68.75515 36.95648 1.000 33.57865 90 THR D CA 1
ATOM 4379 C C . THR D 2 90 ? 33.09163 67.97914 37.91452 1.000 34.99488 90 THR D C 1
ATOM 4380 O O . THR D 2 90 ? 34.09331 67.38780 37.49695 1.000 36.19141 90 THR D O 1
ATOM 4384 N N . ALA D 2 91 ? 32.74757 68.00994 39.20308 1.000 25.90634 91 ALA D N 1
ATOM 4385 C CA . ALA D 2 91 ? 33.57296 67.36518 40.22384 1.000 31.46331 91 ALA D CA 1
ATOM 4386 C C . ALA D 2 91 ? 32.93476 67.54577 41.59187 1.000 31.61861 91 ALA D C 1
ATOM 4387 O O . ALA D 2 91 ? 31.99434 68.32699 41.77317 1.000 26.69186 91 ALA D O 1
ATOM 4389 N N . MET D 2 92 ? 33.45178 66.77930 42.54916 1.000 33.06868 92 MET D N 1
ATOM 4390 C CA . MET D 2 92 ? 33.23902 67.04191 43.96539 1.000 35.68614 92 MET D CA 1
ATOM 4391 C C . MET D 2 92 ? 34.24959 68.09857 44.39766 1.000 33.35993 92 MET D C 1
ATOM 4392 O O . MET D 2 92 ? 35.45804 67.90176 44.23760 1.000 31.62226 92 MET D O 1
ATOM 4397 N N . TYR D 2 93 ? 33.76593 69.22472 44.91956 1.000 27.84645 93 TYR D N 1
ATOM 4398 C CA . TYR D 2 93 ? 34.64049 70.30821 45.34187 1.000 33.26916 93 TYR D CA 1
ATOM 4399 C C . TYR D 2 93 ? 34.80492 70.22486 46.84743 1.000 30.92931 93 TYR D C 1
ATOM 4400 O O . TYR D 2 93 ? 33.83027 70.01707 47.57617 1.000 33.02085 93 TYR D O 1
ATOM 4409 N N . HIS D 2 94 ? 36.03692 70.40100 47.31124 1.000 24.33172 94 HIS D N 1
ATOM 4410 C CA . HIS D 2 94 ? 36.37853 69.98654 48.65505 1.000 29.12204 94 HIS D CA 1
ATOM 4411 C C . HIS D 2 94 ? 37.16363 71.15783 49.23552 1.000 29.11907 94 HIS D C 1
ATOM 4412 O O . HIS D 2 94 ? 38.13503 71.60720 48.60866 1.000 29.04127 94 HIS D O 1
ATOM 4419 N N . CYS D 2 95 ? 36.80791 71.63242 50.43146 1.000 27.24447 95 CYS D N 1
ATOM 4420 C CA . CYS D 2 95 ? 37.56277 72.72393 51.03572 1.000 24.76181 95 CYS D CA 1
ATOM 4421 C C . CYS D 2 95 ? 38.47103 72.20393 52.15097 1.000 29.51706 95 CYS D C 1
ATOM 4422 O O . CYS D 2 95 ? 38.13033 71.25639 52.86265 1.000 28.90719 95 CYS D O 1
ATOM 4425 N N . ALA D 2 96 ? 39.63578 72.83736 52.29947 1.000 25.24531 96 ALA D N 1
ATOM 4426 C CA . ALA D 2 96 ? 40.60727 72.45550 53.32415 1.000 27.79416 96 ALA D CA 1
ATOM 4427 C C . ALA D 2 96 ? 41.26466 73.70267 53.90381 1.000 32.87580 96 ALA D C 1
ATOM 4428 O O . ALA D 2 96 ? 41.28086 74.76614 53.27651 1.000 23.61145 96 ALA D O 1
ATOM 4430 N N . ALA D 2 97 ? 41.77737 73.56937 55.13022 1.000 24.19207 97 ALA D N 1
ATOM 4431 C CA . ALA D 2 97 ? 42.30901 74.72309 55.84953 1.000 31.07806 97 ALA D CA 1
ATOM 4432 C C . ALA D 2 97 ? 43.25863 74.26935 56.94799 1.000 28.95767 97 ALA D C 1
ATOM 4433 O O . ALA D 2 97 ? 43.18803 73.13481 57.42604 1.000 24.66040 97 ALA D O 1
ATOM 4435 N N . GLY D 2 98 ? 44.10331 75.20545 57.38978 1.000 28.56371 98 GLY D N 1
ATOM 4436 C CA . GLY D 2 98 ? 44.96888 74.98608 58.53295 1.000 24.59078 98 GLY D CA 1
ATOM 4437 C C . GLY D 2 98 ? 46.30502 74.37503 58.16173 1.000 27.26708 98 GLY D C 1
ATOM 4438 O O . GLY D 2 98 ? 46.45223 73.14871 58.10363 1.000 27.17293 98 GLY D O 1
ATOM 4439 N N . LEU D 2 99 ? 47.28417 75.22635 57.89257 1.000 27.47202 99 LEU D N 1
ATOM 4440 C CA . LEU D 2 99 ? 48.59173 74.74307 57.47497 1.000 27.77141 99 LEU D CA 1
ATOM 4441 C C . LEU D 2 99 ? 49.24286 73.93479 58.59157 1.000 23.65587 99 LEU D C 1
ATOM 4442 O O . LEU D 2 99 ? 49.39117 74.41724 59.71542 1.000 24.11843 99 LEU D O 1
ATOM 4447 N N . VAL D 2 100 ? 49.62703 72.69833 58.28571 1.000 23.83012 100 VAL D N 1
ATOM 4448 C CA . VAL D 2 100 ? 50.30404 71.84349 59.24865 1.000 29.99310 100 VAL D CA 1
ATOM 4449 C C . VAL D 2 100 ? 51.71995 71.49483 58.82701 1.000 33.55952 100 VAL D C 1
ATOM 4450 O O . VAL D 2 100 ? 52.46293 70.90575 59.62747 1.000 31.69912 100 VAL D O 1
ATOM 4454 N N . ARG D 2 101 ? 52.14215 71.89259 57.62898 1.000 33.19751 101 ARG D N 1
ATOM 4455 C CA . ARG D 2 101 ? 53.46510 71.54291 57.13364 1.000 40.07007 101 ARG D CA 1
ATOM 4456 C C . ARG D 2 101 ? 53.83908 72.50194 56.01088 1.000 37.19193 101 ARG D C 1
ATOM 4457 O O . ARG D 2 101 ? 52.97243 72.95583 55.26168 1.000 27.91747 101 ARG D O 1
ATOM 4465 N N . GLY D 2 102 ? 55.13463 72.80401 55.90088 1.000 32.78500 102 GLY D N 1
ATOM 4466 C CA . GLY D 2 102 ? 55.61479 73.58500 54.76351 1.000 34.12430 102 GLY D CA 1
ATOM 4467 C C . GLY D 2 102 ? 55.14932 75.03359 54.77690 1.000 33.52485 102 GLY D C 1
ATOM 4468 O O . GLY D 2 102 ? 55.10288 75.69726 55.82093 1.000 33.54611 102 GLY D O 1
ATOM 4469 N N . SER D 2 103 ? 54.85463 75.55033 53.58236 1.000 33.18848 103 SER D N 1
ATOM 4470 C CA . SER D 2 103 ? 54.37697 76.91466 53.39250 1.000 33.02558 103 SER D CA 1
ATOM 4471 C C . SER D 2 103 ? 53.06472 76.88838 52.62250 1.000 37.56731 103 SER D C 1
ATOM 4472 O O . SER D 2 103 ? 52.80564 75.96326 51.84610 1.000 33.59300 103 SER D O 1
ATOM 4475 N N . CYS D 2 104 ? 52.25260 77.93274 52.82375 1.000 29.23893 104 CYS D N 1
ATOM 4476 C CA . CYS D 2 104 ? 50.95253 78.01799 52.16124 1.000 35.09084 104 CYS D CA 1
ATOM 4477 C C . CYS D 2 104 ? 51.08314 78.10692 50.65348 1.000 37.63242 104 CYS D C 1
ATOM 4478 O O . CYS D 2 104 ? 50.15511 77.72288 49.93352 1.000 37.00035 104 CYS D O 1
ATOM 4481 N N . THR D 2 105 ? 52.21852 78.59076 50.15731 1.000 37.43715 105 THR D N 1
ATOM 4482 C CA . THR D 2 105 ? 52.33530 78.83339 48.73277 1.000 45.97264 105 THR D CA 1
ATOM 4483 C C . THR D 2 105 ? 52.35076 77.53833 47.94140 1.000 47.52275 105 THR D C 1
ATOM 4484 O O . THR D 2 105 ? 52.20440 77.58105 46.71453 1.000 43.14777 105 THR D O 1
ATOM 4488 N N . ASP D 2 106 ? 52.49225 76.40417 48.62777 1.000 45.57631 106 ASP D N 1
ATOM 4489 C CA . ASP D 2 106 ? 52.63477 75.09507 48.02115 1.000 44.22530 106 ASP D CA 1
ATOM 4490 C C . ASP D 2 106 ? 51.44050 74.17603 48.25432 1.000 35.85849 106 ASP D C 1
ATOM 4491 O O . ASP D 2 106 ? 51.51059 73.00029 47.88264 1.000 34.70453 106 ASP D O 1
ATOM 4496 N N . VAL D 2 107 ? 50.35099 74.65580 48.86114 1.000 31.00669 107 VAL D N 1
ATOM 4497 C CA . VAL D 2 107 ? 49.33285 73.70170 49.31067 1.000 33.86837 107 VAL D CA 1
ATOM 4498 C C . VAL D 2 107 ? 48.54894 73.10495 48.14645 1.000 26.13007 107 VAL D C 1
ATOM 4499 O O . VAL D 2 107 ? 48.00610 72.00267 48.26854 1.000 27.40199 107 VAL D O 1
ATOM 4503 N N . LEU D 2 108 ? 48.44032 73.81519 47.02003 1.000 30.46930 108 LEU D N 1
ATOM 4504 C CA . LEU D 2 108 ? 47.65521 73.28600 45.90775 1.000 27.96670 108 LEU D CA 1
ATOM 4505 C C . LEU D 2 108 ? 48.26280 72.00253 45.37525 1.000 39.13751 108 LEU D C 1
ATOM 4506 O O . LEU D 2 108 ? 47.54413 71.13880 44.86115 1.000 40.85370 108 LEU D O 1
ATOM 4511 N N . ASP D 2 109 ? 49.57526 71.85185 45.51798 1.000 37.09813 109 ASP D N 1
ATOM 4512 C CA . ASP D 2 109 ? 50.27860 70.64593 45.12895 1.000 40.00304 109 ASP D CA 1
ATOM 4513 C C . ASP D 2 109 ? 50.49767 69.68361 46.28315 1.000 39.51614 109 ASP D C 1
ATOM 4514 O O . ASP D 2 109 ? 51.01896 68.59181 46.05885 1.000 41.68433 109 ASP D O 1
ATOM 4519 N N . HIS D 2 110 ? 50.13896 70.05805 47.50817 1.000 34.07219 110 HIS D N 1
ATOM 4520 C CA . HIS D 2 110 ? 50.32843 69.19481 48.67466 1.000 35.84906 110 HIS D CA 1
ATOM 4521 C C . HIS D 2 110 ? 49.09428 69.28752 49.54914 1.000 39.53824 110 HIS D C 1
ATOM 4522 O O . HIS D 2 110 ? 49.07741 70.01758 50.54601 1.000 38.85605 110 HIS D O 1
ATOM 4529 N N . PRO D 2 111 ? 48.02052 68.58046 49.18508 1.000 31.22482 111 PRO D N 1
ATOM 4530 C CA . PRO D 2 111 ? 46.80783 68.63042 50.01424 1.000 34.22497 111 PRO D CA 1
ATOM 4531 C C . PRO D 2 111 ? 47.04407 68.19093 51.44598 1.000 45.59147 111 PRO D C 1
ATOM 4532 O O . PRO D 2 111 ? 46.35824 68.67910 52.35364 1.000 39.30726 111 PRO D O 1
ATOM 4536 N N . SER D 2 112 ? 47.99550 67.28193 51.67791 1.000 34.80682 112 SER D N 1
ATOM 4537 C CA . SER D 2 112 ? 48.28279 66.80823 53.02544 1.000 35.81527 112 SER D CA 1
ATOM 4538 C C . SER D 2 112 ? 48.89295 67.88341 53.91624 1.000 31.71367 112 SER D C 1
ATOM 4539 O O . SER D 2 112 ? 49.01657 67.65436 55.12238 1.000 39.61946 112 SER D O 1
ATOM 4542 N N . TYR D 2 113 ? 49.28571 69.03424 53.35843 1.000 33.64059 113 TYR D N 1
ATOM 4543 C CA . TYR D 2 113 ? 49.79453 70.13308 54.16972 1.000 34.04376 113 TYR D CA 1
ATOM 4544 C C . TYR D 2 113 ? 48.68868 70.93010 54.85188 1.000 32.00960 113 TYR D C 1
ATOM 4545 O O . TYR D 2 113 ? 48.99662 71.82351 55.64684 1.000 34.62298 113 TYR D O 1
ATOM 4554 N N . LEU D 2 114 ? 47.42175 70.65000 54.55996 1.000 28.63705 114 LEU D N 1
ATOM 4555 C CA . LEU D 2 114 ? 46.30361 71.28380 55.24846 1.000 28.99304 114 LEU D CA 1
ATOM 4556 C C . LEU D 2 114 ? 45.61080 70.25738 56.13524 1.000 33.01176 114 LEU D C 1
ATOM 4557 O O . LEU D 2 114 ? 45.17986 69.20728 55.65166 1.000 27.84528 114 LEU D O 1
ATOM 4562 N N . GLY D 2 115 ? 45.44999 70.59047 57.41456 1.000 33.61655 115 GLY D N 1
ATOM 4563 C CA . GLY D 2 115 ? 44.97856 69.63264 58.39498 1.000 29.74253 115 GLY D CA 1
ATOM 4564 C C . GLY D 2 115 ? 43.49340 69.32286 58.41457 1.000 33.14253 115 GLY D C 1
ATOM 4565 O O . GLY D 2 115 ? 43.11958 68.18086 58.67960 1.000 32.09203 115 GLY D O 1
ATOM 4566 N N . VAL D 2 116 ? 42.63492 70.31317 58.17496 1.000 25.44819 116 VAL D N 1
ATOM 4567 C CA . VAL D 2 116 ? 41.19245 70.17167 58.35131 1.000 27.36478 116 VAL D CA 1
ATOM 4568 C C . VAL D 2 116 ? 40.53566 70.17207 56.98024 1.000 31.49830 116 VAL D C 1
ATOM 4569 O O . VAL D 2 116 ? 40.83847 71.02875 56.14207 1.000 29.33621 116 VAL D O 1
ATOM 4573 N N . TRP D 2 117 ? 39.62807 69.22000 56.75967 1.000 31.39550 117 TRP D N 1
ATOM 4574 C CA . TRP D 2 117 ? 38.97833 69.02046 55.47180 1.000 31.93287 117 TRP D CA 1
ATOM 4575 C C . TRP D 2 117 ? 37.46924 68.93602 55.65856 1.000 30.04170 117 TRP D C 1
ATOM 4576 O O . TRP D 2 117 ? 36.99146 68.41010 56.66932 1.000 30.79631 117 TRP D O 1
ATOM 4587 N N . GLY D 2 118 ? 36.71733 69.47320 54.69594 1.000 29.59801 118 GLY D N 1
ATOM 4588 C CA . GLY D 2 118 ? 35.26934 69.40956 54.74561 1.000 29.20372 118 GLY D CA 1
ATOM 4589 C C . GLY D 2 118 ? 34.76742 68.08134 54.21011 1.000 32.25289 118 GLY D C 1
ATOM 4590 O O . GLY D 2 118 ? 35.51238 67.10810 54.09045 1.000 33.29279 118 GLY D O 1
ATOM 4591 N N . GLN D 2 119 ? 33.48490 68.04458 53.87029 1.000 33.87644 119 GLN D N 1
ATOM 4592 C CA . GLN D 2 119 ? 32.89387 66.83828 53.30283 1.000 39.51521 119 GLN D CA 1
ATOM 4593 C C . GLN D 2 119 ? 32.68535 66.92177 51.79869 1.000 35.78077 119 GLN D C 1
ATOM 4594 O O . GLN D 2 119 ? 32.43662 65.89179 51.17389 1.000 37.21400 119 GLN D O 1
ATOM 4600 N N . GLY D 2 120 ? 32.81960 68.09369 51.20169 1.000 28.54855 120 GLY D N 1
ATOM 4601 C CA . GLY D 2 120 ? 32.66456 68.16938 49.76477 1.000 28.05141 120 GLY D CA 1
ATOM 4602 C C . GLY D 2 120 ? 31.26975 68.60911 49.34487 1.000 32.61601 120 GLY D C 1
ATOM 4603 O O . GLY D 2 120 ? 30.28156 68.43344 50.06725 1.000 24.70757 120 GLY D O 1
ATOM 4604 N N . THR D 2 121 ? 31.20015 69.25368 48.18173 1.000 29.70437 121 THR D N 1
ATOM 4605 C CA . THR D 2 121 ? 29.93406 69.63773 47.57936 1.000 30.39136 121 THR D CA 1
ATOM 4606 C C . THR D 2 121 ? 30.04451 69.40463 46.08109 1.000 29.58895 121 THR D C 1
ATOM 4607 O O . THR D 2 121 ? 31.04283 69.77968 45.46015 1.000 26.10437 121 THR D O 1
ATOM 4611 N N . GLN D 2 122 ? 29.03324 68.74527 45.51586 1.000 33.40417 122 GLN D N 1
ATOM 4612 C CA . GLN D 2 122 ? 29.07289 68.30614 44.12485 1.000 29.32662 122 GLN D CA 1
ATOM 4613 C C . GLN D 2 122 ? 28.70367 69.44788 43.18334 1.000 30.37195 122 GLN D C 1
ATOM 4614 O O . GLN D 2 122 ? 27.72186 70.15784 43.41180 1.000 30.43311 122 GLN D O 1
ATOM 4620 N N . VAL D 2 123 ? 29.49466 69.62008 42.12641 1.000 31.12208 123 VAL D N 1
ATOM 4621 C CA . VAL D 2 123 ? 29.21515 70.56546 41.05055 1.000 26.86183 123 VAL D CA 1
ATOM 4622 C C . VAL D 2 123 ? 29.09670 69.75608 39.77153 1.000 33.61185 123 VAL D C 1
ATOM 4623 O O . VAL D 2 123 ? 30.00815 68.99184 39.42933 1.000 30.75542 123 VAL D O 1
ATOM 4627 N N . THR D 2 124 ? 27.96567 69.88952 39.08410 1.000 30.41782 124 THR D N 1
ATOM 4628 C CA . THR D 2 124 ? 27.75001 69.18223 37.82773 1.000 34.92634 124 THR D CA 1
ATOM 4629 C C . THR D 2 124 ? 27.34266 70.18101 36.75924 1.000 35.12067 124 THR D C 1
ATOM 4630 O O . THR D 2 124 ? 26.29319 70.82283 36.87470 1.000 33.57434 124 THR D O 1
ATOM 4634 N N . VAL D 2 125 ? 28.18158 70.31957 35.73672 1.000 40.38159 125 VAL D N 1
ATOM 4635 C CA . VAL D 2 125 ? 27.97089 71.26129 34.64379 1.000 36.22776 125 VAL D CA 1
ATOM 4636 C C . VAL D 2 125 ? 27.43737 70.47774 33.45399 1.000 51.09503 125 VAL D C 1
ATOM 4637 O O . VAL D 2 125 ? 28.11194 69.57206 32.94826 1.000 37.91579 125 VAL D O 1
ATOM 4641 N N . SER D 2 126 ? 26.23691 70.82535 32.99749 1.000 37.26618 126 SER D N 1
ATOM 4642 C CA . SER D 2 126 ? 25.58776 70.09107 31.91768 1.000 44.45019 126 SER D CA 1
ATOM 4643 C C . SER D 2 126 ? 25.79524 70.79984 30.58339 1.000 47.63798 126 SER D C 1
ATOM 4644 O O . SER D 2 126 ? 25.84349 72.03194 30.51216 1.000 46.83180 126 SER D O 1
ATOM 4647 N N . SER D 2 127 ? 25.90382 70.00406 29.52061 1.000 55.46402 127 SER D N 1
ATOM 4648 C CA . SER D 2 127 ? 26.25279 70.51459 28.19498 1.000 61.48762 127 SER D CA 1
ATOM 4649 C C . SER D 2 127 ? 25.11576 71.27937 27.50940 1.000 56.64475 127 SER D C 1
ATOM 4650 O O . SER D 2 127 ? 23.94153 70.91743 27.61927 1.000 65.21791 127 SER D O 1
#

CATH classification: 2.60.40.10

Nearest PDB structures (foldseek):
  7fau-assembly2_D  TM=1.006E+00  e=6.109E-25  Camelidae
  5u65-assembly2_B  TM=9.025E-01  e=1.695E-17  Camelus dromedarius
  6xca-assembly1_H  TM=9.614E-01  e=1.799E-16  Homo sapiens
  8siq-assembly1_H  TM=8.718E-01  e=2.017E-15  Homo sapiens
  3mlx-assembly2_I  TM=8.397E-01  e=1.641E-12  Homo sapiens

GO terms:
  GO:0044228 host cell surface (C, IDA)
  GO:0005768 endosome (C, IDA)
  GO:0039660 structural constituent of virion (F, IDA)
  GO:0019062 virion attachment to host cell (P, IDA)
  GO:0046718 symbiont entry into host cell (P, IDA)
  GO:0098670 entry receptor-mediated virion attachment to host cell (P, IDA)
  GO:0140522 fusogenic activity (F, IDA)
  GO:0046789 host cell surface receptor binding (F, IDA)
  GO:0048018 receptor ligand activity (F, IDA)
  GO:0043655 host extracellular region (C, IC)
  GO:0044173 host cell endoplasmic reticulum-Golgi intermediate compartment membrane (C, EXP)
  GO:0055036 virion membrane (C, EXP)
  GO:0020002 host cell plasma membrane (C, EXP)
  GO:0005515 protein binding (F, IPI)
  GO:0055036 virion membrane (C, TAS)
  GO:0005886 plasma membrane (C, TAS)
  GO:0042802 identical protein binding (F, IPI)
  GO:0046598 positive regulation of viral entry into host cell (P, IDA)
  GO:0016020 membrane (C, IDA)
  GO:0019031 viral envelope (C, IDA)

Solvent-accessible surface area: 26946 Å² total; per-residue (Å²): 206,38,85,31,42,116,11,20,130,36,124,205,19,24,17,0,14,24,7,74,96,95,154,12,100,80,79,114,15,48,104,30,42,73,16,17,8,6,0,2,7,67,43,84,15,135,125,125,40,4,66,0,0,10,0,0,0,70,14,52,18,9,77,28,1,4,27,55,23,103,24,96,0,1,27,46,2,2,38,3,20,124,120,8,50,0,10,0,0,0,26,56,3,22,150,119,4,14,111,129,60,9,12,37,59,20,3,37,6,27,46,43,190,67,88,7,139,66,63,48,111,22,98,54,49,134,31,53,85,52,24,109,88,95,14,135,36,57,10,21,132,40,9,16,6,3,0,34,9,7,38,0,62,46,126,49,42,45,24,122,17,0,12,10,0,0,0,3,10,95,46,55,1,83,21,65,38,32,34,97,22,108,46,59,24,58,34,124,0,31,0,44,11,47,52,10,82,0,45,53,0,0,0,0,0,0,17,78,21,120,98,134,152,117,57,9,0,0,4,12,35,33,94,44,115,55,98,31,20,146,53,0,131,77,43,6,75,5,40,42,34,92,105,160,41,1,0,9,0,43,0,66,33,1,85,62,117,1,35,2,78,0,27,0,0,0,0,0,8,154,22,34,19,95,38,2,18,107,70,30,86,32,0,0,2,26,0,80,17,17,76,0,55,8,51,118,72,131,93,141,5,49,9,36,112,8,6,97,34,108,183,16,24,17,0,13,23,8,76,93,68,144,2,27,86,2,46,20,70,11,19,83,12,21,103,40,23,85,22,30,18,2,20,2,12,18,7,12,0,58,114,0,45,96,0,16,196,43,39,0,46,1,0,10,0,0,0,60,18,77,15,18,141,25,3,14,24,49,26,102,26,87,0,1,27,44,1,1,36,3,20,123,118,10,57,0,1,2,0,0,10,53,0,26,135,104,4,14,111,127,57,11,9,26,78,12,3,36,6,28,41,45,178,70,90,8,145,66,62,52,115,23,93,60,45,121,21,51,83,52,25,112,96,84,14,134,39,57,8,21,132,49,10,15,5,3,0,33,10,6,38,1,72,48,123,50,47,76,14,122,24,0,21,8,0,0,0,0,5,37,136,46,65,3,82,16,66,36,30,34,98,20,104,43,57,25,59,35,124,0,31,0,48,12,47,56,8,83,0,46,50,0,0,0,0,0,0,14,81,26,110,84,131,153,86,64,9,0,0,4,13,31,33,96,45,118,53,89,38,22,144,51,0,133,81,40,7,71,5,40,40,36,99,106,162,41,2,0,9,0,44,0,62,31,1,90,56,125,2,35,2,76,0,19,0,0,0,0,0,8,155,23,32,18,91,57,3,15,109,74,36,78,36,0,0,2,18,3,90,13,18,77,0,56,9,53,119

B-factor: mean 40.13, std 13.14, range [20.85, 112.94]

Foldseek 3Di:
DWDCCCVVVPLDAAAQLQKDKDKTCAVVQVPDPQWPDKDFAPDDRVDRIKIKIKHKDFQLCLVQPDEPHDDQRCFPGAHAHNRFGWMKIKGFDLVRQADAQWRFPHKGFADDPGGDDHPDHDPDFAFAQQDDDDQPRHDDVSTHGGMGTQTAHSPDPRRSGMMMMIIMTD/DAWAKDWADEDAQQAKTKMKIFDDPDQLLQKKKFKWWAAPPGDIFTAKIAHNVRDMDGDPVQPPFWDWDADRVRRIIMIIGGRDDQVPFTWMKMFIDAQDDDSVCCRVPVVRTDHIHDTDTHGYDD/DAAAWVCCCVLVPLDAAAQLQKDKDKTALHFYDQVCCCVSDPWPFKAFDPDDSCVRGDRNPFMKIKIKHKDFQLCLVLPDEPHDDQCCFRGAHAHNRFGFMKIKDFCLVRQADAQWRFPHKGFADDPGGDDHPDHDPDFAFAQQDDDDQVRHDDVSTHGGMGTQGAHSPDPRRSGMMMMITIGTD/DAWAKDWADEDAAQAKIKMKIQDDPDAQLQKKKFKWWADPPGDIATAKIAHNVGDMDGDPVQPPFWDWDADRVRRMIMIIGGRDDQVPWTWMKMFIDADDDDSVCCRVPVVRTDHIHDTDTHGYDD

Organism: Severe acute respiratory syndrome coronavirus 2 (NCBI:txid2697049)

Sequence (607 aa):
LCPFGEVFNATRFASVYAWNRKRISYSVLYNSASFSTFKCYGVSPTFTNVYADSFVIRGDEVRQIAPGQTGKIADYNYKLPDDFTGCVIAWNSNNLDSKVGGNYNYLYRLFRKSNLKPFERDISTEIYQAGSTPCNGVEGFNCYFPLQSYGFQPTNGVGYQPYRVVVLSFVQLQESGGGSVQAGGSLRLSCAASGYTVSVGCMAWFRQAPGKEREGVAGIDASGITKYSDSVKGRFTISKDNAKNALDLQMNGLKPEDTAMYHCAAGLVRGSCTDVLDHPSYLGVWGQGTQVTVSSCTNLCPFGEVFNATRFASVYAWNRKRISNCVADYSVLYNSASFSTFKCYGVSPTKLNDLCFTNVYADSFVIRGDEVRQIAPGQTGKIADYNYKLPDDFTGCVIAWNSNNLDSKVGGNYNYLYRLFRKSNLKPFERDISTEIYQAGSTPCNGVEGFNCYFPLQSYGFQPTNGVGYQPYRVVVLSFEVQLQESGGGSVQAGGSLRLSCAASGYTVSVGCMAWFRQAPGKEREGVAGIDASGITKYSDSVKGRFTISKDNAKNALDLQMNGLKPEDTAMYHCAAGLVRGSCTDVLDHPSYLGVWGQGTQVTVSS